Protein AF-A0A950TSZ3-F1 (afdb_monomer_lite)

Secondary structure (DSSP, 8-state):
---PPPPP-----HHHHHHHHHHHHHHHHHTT---EEEEEETT--EEEEEEETT--SEEEE-SSSPTTSTTTTEEEEHHHHHHHHHHHHHHH-BTTBB--HHHHHHHSSSSSSTT-TT-PPPTTTTGGGTT-TT-SS-SS--TTSS--SS-EEEEEETTEEEEEEEEE-SSEE---S-TTS----HHHHHHHHHTTT-PPPGGGBGGG-EETTEEPP----S--PPPPPPPGGG-SEEEEEEE-PPPPPSEEEEEETTEEEEEETTS-----SS--HHHHHHHHHHHHHHHHHSBPSSPSSTTPBP--EEEEE-TTS-EEEEEE-TT--TTHHHHHHHHHHHHHHHTSTTHHHHHHHTT-HHHHHHHHHTT---SSSS---HHHHHHHT-SSSSTT-TTPPPPTTBPPTTT-BTTB-B-

Foldseek 3Di:
DPPPDPDDDDAFFLVLQLLLVLQLLLLCVVVVFFKWKWWAWLLLHTAFIWGFVPFDQWAFEDEQADAPFFRHRPIDGRSLLFSLQFSQQSQQDWLFAGAGLCLVLCQQALAVNFPDALHFHRPCHLQQPFLACPFPFRPHRRPRRHANFGQKGFFAAPSGTTTIMGMGGPRYRYHDRCLPPLDADSSLLSRVSSRVNGDHDPCRYQQNFDDVNDGGDHHRHDDSDDGDRDRSVRGRTDTPDHNGIDDPDQWDWDAQPNATFTFGPSFDQQAEPPGHSNRSSVQQRVVNVVQQVDFDRRTPPGPGGHWAKAWAAYLVLHTNGITTHPTHRSSRRRVNSVQNNVQSLQLAQCNCVVCVVVVNNQLVVQCVVVVHDSRNPDGDHSVNVVCLQRLAPNGSHPPHHHGSFFDHPNRDDSSGRGD

Radius of gyration: 21.45 Å; chains: 1; bounding box: 54×55×59 Å

Sequence (419 aa):
MIIAAPAKAQSLTLADVQNIIAQAVSKAAAMNQKVTVSVADKEGNLLGTFQMTGAPANTLIRSVGRAGQGLENLSVPSTAAAYSKAGTAALLSSGGNAFSTRTASFIIQEHFPAGIDNSAGGPLYGVQFSQLPCSDVAVAGLPLGLSGDPGGLPIYKNGVEVGGIGVEGDGLYTIDRNPADDDFSAEESIAAYGRRGFEEPDLIRGDNILVDGIRFQYENTVDTTSATAIPFSSLSGTVTATLRAAPASDFVVTTLNGVSGQMSNRFPVVAGSNLTAAEVGSILSTGIGTANTVRGAIRQPIGSSARVTIAVTDVDGRVLGIFRSIDAPNFGFDVAVQKARTAAFFARNDTATKLNAAGFGSYVSRAQADGISLNGSVAFSDRAIGFLHRPLYPDGINDTAAGPFSTQLVDWSPFNDGL

pLDDT: mean 93.98, std 9.18, range [29.59, 98.88]

Structure (mmCIF, N/CA/C/O backbone):
data_AF-A0A950TSZ3-F1
#
_entry.id   AF-A0A950TSZ3-F1
#
loop_
_atom_site.group_PDB
_atom_site.id
_atom_site.type_symbol
_atom_site.label_atom_id
_atom_site.label_alt_id
_atom_site.label_comp_id
_atom_site.label_asym_id
_atom_site.label_entity_id
_atom_site.label_seq_id
_atom_site.pdbx_PDB_ins_code
_atom_site.Cartn_x
_atom_site.Cartn_y
_atom_site.Cartn_z
_atom_site.occupancy
_atom_site.B_iso_or_equiv
_atom_site.auth_seq_id
_atom_site.auth_comp_id
_atom_site.auth_asym_id
_atom_site.auth_atom_id
_atom_site.pdbx_PDB_model_num
ATOM 1 N N . MET A 1 1 ? -4.358 -34.512 5.599 1.00 35.47 1 MET A N 1
ATOM 2 C CA . MET A 1 1 ? -4.442 -33.066 5.313 1.00 35.47 1 MET A CA 1
ATOM 3 C C . MET A 1 1 ? -5.903 -32.767 5.034 1.00 35.47 1 MET A C 1
ATOM 5 O O . MET A 1 1 ? -6.402 -33.156 3.987 1.00 35.47 1 MET A O 1
ATOM 9 N N . ILE A 1 2 ? -6.635 -32.251 6.023 1.00 29.59 2 ILE A N 1
ATOM 10 C CA . ILE A 1 2 ? -8.043 -31.893 5.829 1.00 29.59 2 ILE A CA 1
ATOM 11 C C . ILE A 1 2 ? -8.023 -30.645 4.953 1.00 29.59 2 ILE A C 1
ATOM 13 O O . ILE A 1 2 ? -7.566 -29.594 5.394 1.00 29.59 2 ILE A O 1
ATOM 17 N N . ILE A 1 3 ? -8.437 -30.783 3.695 1.00 33.19 3 ILE A N 1
ATOM 18 C CA . ILE A 1 3 ? -8.740 -29.634 2.847 1.00 33.19 3 ILE A CA 1
ATOM 19 C C . ILE A 1 3 ? -9.948 -28.985 3.517 1.00 33.19 3 ILE A C 1
ATOM 21 O O . ILE A 1 3 ? -11.060 -29.506 3.430 1.00 33.19 3 ILE A O 1
ATOM 25 N N . ALA A 1 4 ? -9.712 -27.921 4.285 1.00 34.88 4 ALA A N 1
ATOM 26 C CA . ALA A 1 4 ? -10.796 -27.108 4.805 1.00 34.88 4 ALA A CA 1
ATOM 27 C C . ALA A 1 4 ? -11.654 -26.687 3.607 1.00 34.88 4 ALA A C 1
ATOM 29 O O . ALA A 1 4 ? -11.121 -26.232 2.590 1.00 34.88 4 ALA A O 1
ATOM 30 N N . ALA A 1 5 ? -12.969 -26.900 3.702 1.00 35.59 5 ALA A N 1
ATOM 31 C CA . ALA A 1 5 ? -13.916 -26.386 2.722 1.00 35.59 5 ALA A CA 1
ATOM 32 C C . ALA A 1 5 ? -13.599 -24.903 2.452 1.00 35.59 5 ALA A C 1
ATOM 34 O O . ALA A 1 5 ? -13.200 -24.212 3.396 1.00 35.59 5 ALA A O 1
ATOM 35 N N . PRO A 1 6 ? -13.742 -24.404 1.208 1.00 41.78 6 PRO A N 1
ATOM 36 C CA . PRO A 1 6 ? -13.452 -23.008 0.915 1.00 41.78 6 PRO A CA 1
ATOM 37 C C . PRO A 1 6 ? -14.240 -22.149 1.900 1.00 41.78 6 PRO A C 1
ATOM 39 O O . PRO A 1 6 ? -15.469 -22.254 1.973 1.00 41.78 6 PRO A O 1
ATOM 42 N N . ALA A 1 7 ? -13.526 -21.366 2.713 1.00 50.44 7 ALA A N 1
ATOM 43 C CA . ALA A 1 7 ? -14.162 -20.472 3.660 1.00 50.44 7 ALA A CA 1
ATOM 44 C C . ALA A 1 7 ? -15.148 -19.608 2.868 1.00 50.44 7 ALA A C 1
ATOM 46 O O . ALA A 1 7 ? -14.784 -18.995 1.862 1.00 50.44 7 ALA A O 1
ATOM 47 N N . LYS A 1 8 ? -16.421 -19.635 3.273 1.00 50.19 8 LYS A N 1
ATOM 48 C CA . LYS A 1 8 ? -17.479 -18.827 2.660 1.00 50.19 8 LYS A CA 1
ATOM 49 C C . LYS A 1 8 ? -16.965 -17.391 2.557 1.00 50.19 8 LYS A C 1
ATOM 51 O O . LYS A 1 8 ? -16.417 -16.910 3.547 1.00 50.19 8 LYS A O 1
ATOM 56 N N . ALA A 1 9 ? -17.121 -16.742 1.400 1.00 66.56 9 ALA A N 1
ATOM 57 C CA . ALA A 1 9 ? -16.691 -15.358 1.215 1.00 66.56 9 ALA A CA 1
ATOM 58 C C . ALA A 1 9 ? -17.193 -14.507 2.394 1.00 66.56 9 ALA A C 1
ATOM 60 O O . ALA A 1 9 ? -18.401 -14.417 2.622 1.00 66.56 9 ALA A O 1
ATOM 61 N N . GLN A 1 10 ? -16.256 -13.977 3.180 1.00 86.25 10 GLN A N 1
ATOM 62 C CA . GLN A 1 10 ? -16.545 -13.117 4.320 1.00 86.25 10 GLN A CA 1
ATOM 63 C C . GLN A 1 10 ? -16.436 -11.666 3.871 1.00 86.25 10 GLN A C 1
ATOM 65 O O . GLN A 1 10 ? -15.569 -11.313 3.070 1.00 86.25 10 GLN A O 1
ATOM 70 N N . SER A 1 11 ? -17.318 -10.830 4.398 1.00 95.19 11 SER A N 1
ATOM 71 C CA . SER A 1 11 ? -17.268 -9.387 4.222 1.00 95.19 11 SER A CA 1
ATOM 72 C C . SER A 1 11 ? -17.859 -8.700 5.451 1.00 95.19 11 SER A C 1
ATOM 74 O O . SER A 1 11 ? -18.554 -9.327 6.263 1.00 95.19 11 SER A O 1
ATOM 76 N N . LEU A 1 12 ? -17.546 -7.416 5.615 1.00 98.00 12 LEU A N 1
ATOM 77 C CA . LEU A 1 12 ? -18.099 -6.604 6.691 1.00 98.00 12 LEU A CA 1
ATOM 78 C C . LEU A 1 12 ? -19.539 -6.206 6.360 1.00 98.00 12 LEU A C 1
ATOM 80 O O . LEU A 1 12 ? -19.824 -5.597 5.328 1.00 98.00 12 LEU A O 1
ATOM 84 N N . THR A 1 13 ? -20.459 -6.544 7.254 1.00 98.00 13 THR A N 1
ATOM 85 C CA . THR A 1 13 ? -21.828 -6.029 7.237 1.00 98.00 13 THR A CA 1
ATOM 86 C C . THR A 1 13 ? -21.861 -4.607 7.796 1.00 98.00 13 THR A C 1
ATOM 88 O O . THR A 1 13 ? -20.939 -4.176 8.484 1.00 98.00 13 THR A O 1
ATOM 91 N N . LEU A 1 14 ? -22.958 -3.882 7.567 1.00 98.00 14 LEU A N 1
ATOM 92 C CA . LEU A 1 14 ? -23.168 -2.568 8.184 1.00 98.00 14 LEU A CA 1
ATOM 93 C C . LEU A 1 14 ? -23.069 -2.632 9.721 1.00 98.00 14 LEU A C 1
ATOM 95 O O . LEU A 1 14 ? -22.481 -1.746 10.336 1.00 98.00 14 LEU A O 1
ATOM 99 N N . ALA A 1 15 ? -23.607 -3.692 10.331 1.00 98.31 15 ALA A N 1
ATOM 100 C CA . ALA A 1 15 ? -23.556 -3.884 11.776 1.00 98.31 15 ALA A CA 1
ATOM 101 C C . ALA A 1 15 ? -22.122 -4.114 12.279 1.00 98.31 15 ALA A C 1
ATOM 103 O O . ALA A 1 15 ? -21.762 -3.587 13.328 1.00 98.31 15 ALA A O 1
ATOM 104 N N . ASP A 1 16 ? -21.291 -4.842 11.520 1.00 98.50 16 ASP A N 1
ATOM 105 C CA . ASP A 1 16 ? -19.873 -5.014 11.860 1.00 98.50 16 ASP A CA 1
ATOM 106 C C . ASP A 1 16 ? -19.156 -3.656 11.869 1.00 98.50 16 ASP A C 1
ATOM 108 O O . ASP A 1 16 ? -18.487 -3.319 12.843 1.00 98.50 16 ASP A O 1
ATOM 112 N N . VAL A 1 17 ? -19.354 -2.842 10.823 1.00 98.62 17 VAL A N 1
ATOM 113 C CA . VAL A 1 17 ? -18.736 -1.509 10.696 1.00 98.62 17 VAL A CA 1
ATOM 114 C C . VAL A 1 17 ? -19.164 -0.589 11.843 1.00 98.62 17 VAL A C 1
ATOM 116 O O . VAL A 1 17 ? -18.324 0.063 12.460 1.00 98.62 17 VAL A O 1
ATOM 119 N N . GLN A 1 18 ? -20.458 -0.568 12.176 1.00 98.50 18 GLN A N 1
ATOM 120 C CA . GLN A 1 18 ? -20.975 0.201 13.312 1.00 98.50 18 GLN A CA 1
ATOM 121 C C . GLN A 1 18 ? -20.379 -0.267 14.642 1.00 98.50 18 GLN A C 1
ATOM 123 O O . GLN A 1 18 ? -20.024 0.568 15.472 1.00 98.50 18 GLN A O 1
ATOM 128 N N . ASN A 1 19 ? -20.253 -1.580 14.848 1.00 98.31 19 ASN A N 1
ATOM 129 C CA . ASN A 1 19 ? -19.671 -2.134 16.064 1.00 98.31 19 ASN A CA 1
ATOM 130 C C . ASN A 1 19 ? -18.187 -1.763 16.204 1.00 98.31 19 ASN A C 1
ATOM 132 O O . ASN A 1 19 ? -17.785 -1.301 17.267 1.00 98.31 19 ASN A O 1
ATOM 136 N N . ILE A 1 20 ? -17.402 -1.891 15.132 1.00 98.50 20 ILE A N 1
ATOM 137 C CA . ILE A 1 20 ? -15.973 -1.545 15.125 1.00 98.50 20 ILE A CA 1
ATOM 138 C C . ILE A 1 20 ? -15.766 -0.062 15.466 1.00 98.50 20 ILE A C 1
ATOM 140 O O . ILE A 1 20 ? -14.990 0.282 16.359 1.00 98.50 20 ILE A O 1
ATOM 144 N N . ILE A 1 21 ? -16.527 0.828 14.818 1.00 98.69 21 ILE A N 1
ATOM 145 C CA . ILE A 1 21 ? -16.479 2.267 15.110 1.00 98.69 21 ILE A CA 1
ATOM 146 C C . ILE A 1 21 ? -16.905 2.543 16.558 1.00 98.69 21 ILE A C 1
ATOM 148 O O . ILE A 1 21 ? -16.241 3.308 17.256 1.00 98.69 21 ILE A O 1
ATOM 152 N N . ALA A 1 22 ? -17.988 1.924 17.034 1.00 98.31 22 ALA A N 1
ATOM 153 C CA . ALA A 1 22 ? -18.472 2.123 18.397 1.00 98.31 22 ALA A CA 1
ATOM 154 C C . ALA A 1 22 ? -17.452 1.672 19.449 1.00 98.31 22 ALA A C 1
ATOM 156 O O . ALA A 1 22 ? -17.238 2.387 20.428 1.00 98.31 22 ALA A O 1
ATOM 157 N N . GLN A 1 23 ? -16.784 0.536 19.239 1.00 97.75 23 GLN A N 1
ATOM 158 C CA . GLN A 1 23 ? -15.720 0.058 20.118 1.00 97.75 23 GLN A CA 1
ATOM 159 C C . GLN A 1 23 ? -14.544 1.043 20.148 1.00 97.75 23 GLN A C 1
ATOM 161 O O . GLN A 1 23 ? -14.149 1.476 21.234 1.00 97.75 23 GLN A O 1
ATOM 166 N N . ALA A 1 24 ? -14.044 1.463 18.981 1.00 97.81 24 ALA A N 1
ATOM 167 C CA . ALA A 1 24 ? -12.935 2.411 18.876 1.00 97.81 24 ALA A CA 1
ATOM 168 C C . ALA A 1 24 ? -13.263 3.750 19.558 1.00 97.81 24 ALA A C 1
ATOM 170 O O . ALA A 1 24 ? -12.530 4.213 20.430 1.00 97.81 24 ALA A O 1
ATOM 171 N N . VAL A 1 25 ? -14.415 4.350 19.242 1.00 98.12 25 VAL A N 1
ATOM 172 C CA . VAL A 1 25 ? -14.830 5.637 19.824 1.00 98.12 25 VAL A CA 1
ATOM 173 C C . VAL A 1 25 ? -15.072 5.525 21.333 1.00 98.12 25 VAL A C 1
ATOM 175 O O . VAL A 1 25 ? -14.744 6.452 22.073 1.00 98.12 25 VAL A O 1
ATOM 178 N N . SER A 1 26 ? -15.584 4.389 21.818 1.00 97.38 26 SER A N 1
ATOM 179 C CA . SER A 1 26 ? -15.725 4.138 23.261 1.00 97.38 26 SER A CA 1
ATOM 180 C C . SER A 1 26 ? -14.368 4.113 23.965 1.00 97.38 26 SER A C 1
ATOM 182 O O . SER A 1 26 ? -14.221 4.705 25.035 1.00 97.38 26 SER A O 1
ATOM 184 N N . LYS A 1 27 ? -13.359 3.475 23.356 1.00 96.31 27 LYS A N 1
ATOM 185 C CA . LYS A 1 27 ? -11.993 3.465 23.891 1.00 96.31 27 LYS A CA 1
ATOM 186 C C . LYS A 1 27 ? -11.364 4.851 23.859 1.00 96.31 27 LYS A C 1
ATOM 188 O O . LYS A 1 27 ? -10.835 5.286 24.876 1.00 96.31 27 LYS A O 1
ATOM 193 N N . ALA A 1 28 ? -11.492 5.570 22.746 1.00 96.69 28 ALA A N 1
ATOM 194 C CA . ALA A 1 28 ? -11.006 6.940 22.628 1.00 96.69 28 ALA A CA 1
ATOM 195 C C . ALA A 1 28 ? -11.609 7.845 23.713 1.00 96.69 28 ALA A C 1
ATOM 197 O O . ALA A 1 28 ? -10.883 8.554 24.405 1.00 96.69 28 ALA A O 1
ATOM 198 N N . ALA A 1 29 ? -12.925 7.753 23.941 1.00 96.25 29 ALA A N 1
ATOM 199 C CA . ALA A 1 29 ? -13.600 8.489 25.005 1.00 96.25 29 ALA A CA 1
ATOM 200 C C . ALA A 1 29 ? -13.071 8.123 26.404 1.00 96.25 29 ALA A C 1
ATOM 202 O O . ALA A 1 29 ? -12.834 9.021 27.210 1.00 96.25 29 ALA A O 1
ATOM 203 N N . ALA A 1 30 ? -12.841 6.834 26.681 1.00 95.12 30 ALA A N 1
ATOM 204 C CA . ALA A 1 30 ? -12.271 6.372 27.950 1.00 95.12 30 ALA A CA 1
ATOM 205 C C . ALA A 1 30 ? -10.823 6.852 28.167 1.00 95.12 30 ALA A C 1
ATOM 207 O O . ALA A 1 30 ? -10.437 7.144 29.295 1.00 95.12 30 ALA A O 1
ATOM 208 N N . MET A 1 31 ? -10.049 6.990 27.089 1.00 93.81 31 MET A N 1
ATOM 209 C CA . MET A 1 31 ? -8.686 7.536 27.101 1.00 93.81 31 MET A CA 1
ATOM 210 C C . MET A 1 31 ? -8.649 9.075 27.081 1.00 93.81 31 MET A C 1
ATOM 212 O O . MET A 1 31 ? -7.570 9.660 27.019 1.00 93.81 31 MET A O 1
ATOM 216 N N . ASN A 1 32 ? -9.813 9.738 27.104 1.00 94.56 32 ASN A N 1
ATOM 217 C CA . ASN A 1 32 ? -9.959 11.184 26.923 1.00 94.56 32 ASN A CA 1
ATOM 218 C C . ASN A 1 32 ? -9.298 11.714 25.630 1.00 94.56 32 ASN A C 1
ATOM 220 O O . ASN A 1 32 ? -8.802 12.837 25.583 1.00 94.56 32 ASN A O 1
ATOM 224 N N . GLN A 1 33 ? -9.313 10.902 24.573 1.00 96.19 33 GLN A N 1
ATOM 225 C CA . GLN A 1 33 ? -8.815 11.240 23.242 1.00 96.19 33 GLN A CA 1
ATOM 226 C C . GLN A 1 33 ? -9.970 11.630 22.317 1.00 96.19 33 GLN A C 1
ATOM 228 O O . GLN A 1 33 ? -11.097 11.140 22.451 1.00 96.19 33 GLN A O 1
ATOM 233 N N . LYS A 1 34 ? -9.698 12.531 21.370 1.00 97.62 34 LYS A N 1
ATOM 234 C CA . LYS A 1 34 ? -10.657 12.978 20.353 1.00 97.62 34 LYS A CA 1
ATOM 235 C C . LYS A 1 34 ? -10.110 12.618 18.982 1.00 97.62 34 LYS A C 1
ATOM 237 O O . LYS A 1 34 ? -9.200 13.273 18.496 1.00 97.62 34 LYS A O 1
ATOM 242 N N . VAL A 1 35 ? -10.674 11.580 18.375 1.00 98.38 35 VAL A N 1
ATOM 243 C CA . VAL A 1 35 ? -10.120 10.985 17.155 1.00 98.38 35 VAL A CA 1
ATOM 244 C C . VAL A 1 35 ? -11.146 10.928 16.025 1.00 98.38 35 VAL A C 1
ATOM 246 O O . VAL A 1 35 ? -12.359 11.051 16.225 1.00 98.38 35 VAL A O 1
ATOM 249 N N . THR A 1 36 ? -10.635 10.708 14.824 1.00 98.69 36 THR A N 1
ATOM 250 C CA . THR A 1 36 ? -11.363 10.259 13.643 1.00 98.69 36 THR A CA 1
ATOM 251 C C . THR A 1 36 ? -11.060 8.779 13.428 1.00 98.69 36 THR A C 1
ATOM 253 O O . THR A 1 36 ? -9.902 8.378 13.456 1.00 98.69 36 THR A O 1
ATOM 256 N N . VAL A 1 37 ? -12.093 7.964 13.210 1.00 98.81 37 VAL A N 1
ATOM 257 C CA . VAL A 1 37 ? -11.973 6.518 12.964 1.00 98.81 37 VAL A CA 1
ATOM 258 C C . VAL A 1 37 ? -12.549 6.195 11.594 1.00 98.81 37 VAL A C 1
ATOM 260 O O . VAL A 1 37 ? -13.690 6.563 11.310 1.00 98.81 37 VAL A O 1
ATOM 263 N N . SER A 1 38 ? -11.794 5.470 10.774 1.00 98.88 38 SER A N 1
ATOM 264 C CA . SER A 1 38 ? -12.242 4.951 9.482 1.00 98.88 38 SER A CA 1
ATOM 265 C C . SER A 1 38 ? -12.160 3.428 9.432 1.00 98.88 38 SER A C 1
ATOM 267 O O . SER A 1 38 ? -11.270 2.821 10.023 1.00 98.88 38 SER A O 1
ATOM 269 N N . VAL A 1 39 ? -13.077 2.815 8.687 1.00 98.88 39 VAL A N 1
ATOM 270 C CA . VAL A 1 39 ? -13.091 1.380 8.380 1.00 98.88 39 VAL A CA 1
ATOM 271 C C . VAL A 1 39 ? -13.159 1.208 6.867 1.00 98.88 39 VAL A C 1
ATOM 273 O O . VAL A 1 39 ? -14.042 1.778 6.220 1.00 98.88 39 VAL A O 1
ATOM 276 N N . ALA A 1 40 ? -12.251 0.411 6.313 1.00 98.62 40 ALA A N 1
ATOM 277 C CA . ALA A 1 40 ? -12.214 0.033 4.904 1.00 98.62 40 ALA A CA 1
ATOM 278 C C . ALA A 1 40 ? -12.395 -1.484 4.749 1.00 98.62 40 ALA A C 1
ATOM 280 O O . ALA A 1 40 ? -12.063 -2.240 5.663 1.00 98.62 40 ALA A O 1
ATOM 281 N N . ASP A 1 41 ? -12.923 -1.939 3.610 1.00 98.31 41 ASP A N 1
ATOM 282 C CA . ASP A 1 41 ? -12.893 -3.364 3.263 1.00 98.31 41 ASP A CA 1
ATOM 283 C C . ASP A 1 41 ? -11.512 -3.801 2.752 1.00 98.31 41 ASP A C 1
ATOM 285 O O . ASP A 1 41 ? -10.604 -2.989 2.570 1.00 98.31 41 ASP A O 1
ATOM 289 N N . LYS A 1 42 ? -11.352 -5.107 2.515 1.00 96.62 42 LYS A N 1
ATOM 290 C CA . LYS A 1 42 ? -10.089 -5.699 2.046 1.00 96.62 42 LYS A CA 1
ATOM 291 C C . LYS A 1 42 ? -9.582 -5.125 0.714 1.00 96.62 42 LYS A C 1
ATOM 293 O O . LYS A 1 42 ? -8.393 -5.199 0.436 1.00 96.62 42 LYS A O 1
ATOM 298 N N . GLU A 1 43 ? -10.459 -4.575 -0.127 1.00 97.19 43 GLU A N 1
ATOM 299 C CA . GLU A 1 43 ? -10.103 -3.975 -1.425 1.00 97.19 43 GLU A CA 1
ATOM 300 C C . GLU A 1 43 ? -9.889 -2.459 -1.322 1.00 97.19 43 GLU A C 1
ATOM 302 O O . GLU A 1 43 ? -9.702 -1.786 -2.335 1.00 97.19 43 GLU A O 1
ATOM 307 N N . GLY A 1 44 ? -9.887 -1.934 -0.094 1.00 97.25 44 GLY A N 1
ATOM 308 C CA . GLY A 1 44 ? -9.671 -0.532 0.208 1.00 97.25 44 GLY A CA 1
ATOM 309 C C . GLY A 1 44 ? -10.933 0.317 0.120 1.00 97.25 44 GLY A C 1
ATOM 310 O O . GLY A 1 44 ? -10.821 1.517 0.315 1.00 97.25 44 GLY A O 1
ATOM 311 N N . ASN A 1 45 ? -12.128 -0.230 -0.142 1.00 97.88 45 ASN A N 1
ATOM 312 C CA . ASN A 1 45 ? -13.339 0.591 -0.215 1.00 97.88 45 ASN A CA 1
ATOM 313 C C . ASN A 1 45 ? -13.696 1.142 1.169 1.00 97.88 45 ASN A C 1
ATOM 315 O O . ASN A 1 45 ? -13.882 0.373 2.115 1.00 97.88 45 ASN A O 1
ATOM 319 N N . LEU A 1 46 ? -13.884 2.460 1.283 1.00 98.38 46 LEU A N 1
ATOM 320 C CA . LEU A 1 46 ? -14.366 3.075 2.519 1.00 98.38 46 LEU A CA 1
ATOM 321 C C . LEU A 1 46 ? -15.769 2.569 2.886 1.00 98.38 46 LEU A C 1
ATOM 323 O O . LEU A 1 46 ? -16.708 2.666 2.091 1.00 98.38 46 LEU A O 1
ATOM 327 N N . LEU A 1 47 ? -15.924 2.081 4.117 1.00 98.69 47 LEU A N 1
ATOM 328 C CA . LEU A 1 47 ? -17.195 1.585 4.649 1.00 98.69 47 LEU A CA 1
ATOM 329 C C . LEU A 1 47 ? -17.820 2.514 5.685 1.00 98.69 47 LEU A C 1
ATOM 331 O O . LEU A 1 47 ? -19.039 2.506 5.845 1.00 98.69 47 LEU A O 1
ATOM 335 N N . GLY A 1 48 ? -16.999 3.283 6.397 1.00 98.38 48 GLY A N 1
ATOM 336 C CA . GLY A 1 48 ? -17.411 4.106 7.526 1.00 98.38 48 GLY A CA 1
ATOM 337 C C . GLY A 1 48 ? -16.319 5.086 7.926 1.00 98.38 48 GLY A C 1
ATOM 338 O O . GLY A 1 48 ? -15.187 4.652 8.106 1.00 98.38 48 GLY A O 1
ATOM 339 N N . THR A 1 49 ? -16.655 6.362 8.129 1.00 98.56 49 THR A N 1
ATOM 340 C CA . THR A 1 49 ? -15.799 7.306 8.872 1.00 98.56 49 THR A CA 1
ATOM 341 C C . THR A 1 49 ? -16.622 8.026 9.926 1.00 98.56 49 THR A C 1
ATOM 343 O O . THR A 1 49 ? -17.674 8.587 9.614 1.00 98.56 49 THR A O 1
ATOM 346 N N . PHE A 1 50 ? -16.133 8.031 11.163 1.00 98.62 50 PHE A N 1
ATOM 347 C CA . PHE A 1 50 ? -16.721 8.756 12.281 1.00 98.62 50 PHE A CA 1
ATOM 348 C C . PHE A 1 50 ? -15.696 9.715 12.880 1.00 98.62 50 PHE A C 1
ATOM 350 O O . PHE A 1 50 ? -14.612 9.297 13.282 1.00 98.62 50 PHE A O 1
ATOM 357 N N . GLN A 1 51 ? -16.046 10.993 12.967 1.00 98.50 51 GLN A N 1
ATOM 358 C CA . GLN A 1 51 ? -15.236 12.024 13.607 1.00 98.50 51 GLN A CA 1
ATOM 359 C C . GLN A 1 51 ? -15.875 12.400 14.944 1.00 98.50 51 GLN A C 1
ATOM 361 O O . GLN A 1 51 ? -17.021 12.855 14.986 1.00 98.50 51 GLN A O 1
ATOM 366 N N . MET A 1 52 ? -15.153 12.200 16.049 1.00 98.62 52 MET A N 1
ATOM 367 C CA . MET A 1 52 ? -15.648 12.574 17.376 1.00 98.62 52 MET A CA 1
ATOM 368 C C . MET A 1 52 ? -15.842 14.088 17.486 1.00 98.62 52 MET A C 1
ATOM 370 O O . MET A 1 52 ? -15.083 14.873 16.916 1.00 98.62 52 MET A O 1
ATOM 374 N N . THR A 1 53 ? -16.817 14.523 18.286 1.00 98.12 53 THR A N 1
ATOM 375 C CA . THR A 1 53 ? -16.967 15.950 18.601 1.00 98.12 53 THR A CA 1
ATOM 376 C C . THR A 1 53 ? -15.683 16.486 19.241 1.00 98.12 53 THR A C 1
ATOM 378 O O . THR A 1 53 ? -15.251 15.999 20.289 1.00 98.12 53 THR A O 1
ATOM 381 N N . GLY A 1 54 ? -15.097 17.509 18.614 1.00 96.88 54 GLY A N 1
ATOM 382 C CA . GLY A 1 54 ? -13.850 18.139 19.054 1.00 96.88 54 GLY A CA 1
ATOM 383 C C . GLY A 1 54 ? -12.569 17.447 18.578 1.00 96.88 54 GLY A C 1
ATOM 384 O O . GLY A 1 54 ? -11.496 17.885 18.977 1.00 96.88 54 GLY A O 1
ATOM 385 N N . ALA A 1 55 ? -12.653 16.395 17.754 1.00 98.00 55 ALA A N 1
ATOM 386 C CA . ALA A 1 55 ? -11.473 15.831 17.100 1.00 98.00 55 ALA A CA 1
ATOM 387 C C . ALA A 1 55 ? -10.865 16.839 16.106 1.00 98.00 55 ALA A C 1
ATOM 389 O O . ALA A 1 55 ? -11.619 17.616 15.505 1.00 98.00 55 ALA A O 1
ATOM 390 N N . PRO A 1 56 ? -9.534 16.832 15.900 1.00 97.06 56 PRO A N 1
ATOM 391 C CA . PRO A 1 56 ? -8.902 17.657 14.878 1.00 97.06 56 PRO A CA 1
ATOM 392 C C . PRO A 1 56 ? -9.535 17.421 13.501 1.00 97.06 56 PRO A C 1
ATOM 394 O O . PRO A 1 56 ? -9.777 16.284 13.092 1.00 97.06 56 PRO A O 1
ATOM 397 N N . ALA A 1 57 ? -9.830 18.513 12.792 1.00 96.94 57 ALA A N 1
ATOM 398 C CA . ALA A 1 57 ? -10.363 18.443 11.432 1.00 96.94 57 ALA A CA 1
ATOM 399 C C . ALA A 1 57 ? -9.275 18.104 10.403 1.00 96.94 57 ALA A C 1
ATOM 401 O O . ALA A 1 57 ? -9.563 17.472 9.386 1.00 96.94 57 ALA A O 1
ATOM 402 N N . ASN A 1 58 ? -8.042 18.531 10.683 1.00 98.31 58 ASN A N 1
ATOM 403 C CA . ASN A 1 58 ? -6.876 18.323 9.841 1.00 98.31 58 ASN A CA 1
ATOM 404 C C . ASN A 1 58 ? -5.719 17.740 10.651 1.00 98.31 58 ASN A C 1
ATOM 406 O O . ASN A 1 58 ? -5.630 17.950 11.862 1.00 98.31 58 ASN A O 1
ATOM 410 N N . THR A 1 59 ? -4.819 17.085 9.932 1.00 98.31 59 THR A N 1
ATOM 411 C CA . THR A 1 59 ? -3.528 16.584 10.393 1.00 98.31 59 THR A CA 1
ATOM 412 C C . THR A 1 59 ? -2.421 17.147 9.502 1.00 98.31 59 THR A C 1
ATOM 414 O O . THR A 1 59 ? -2.676 17.552 8.359 1.00 98.31 59 THR A O 1
ATOM 417 N N . LEU A 1 60 ? -1.208 17.262 10.032 1.00 98.19 60 LEU A N 1
ATOM 418 C CA . LEU A 1 60 ? -0.044 17.757 9.303 1.00 98.19 60 LEU A CA 1
ATOM 419 C C . LEU A 1 60 ? 0.783 16.576 8.798 1.00 98.19 60 LEU A C 1
ATOM 421 O O . LEU A 1 60 ? 1.266 15.787 9.599 1.00 98.19 60 LEU A O 1
ATOM 425 N N . ILE A 1 61 ? 1.014 16.492 7.489 1.00 97.69 61 ILE A N 1
ATOM 426 C CA . ILE A 1 61 ? 1.994 15.557 6.929 1.00 97.69 61 ILE A CA 1
ATOM 427 C C . ILE A 1 61 ? 3.389 16.091 7.241 1.00 97.69 61 ILE A C 1
ATOM 429 O O . ILE A 1 61 ? 3.776 17.150 6.737 1.00 97.69 61 ILE A O 1
ATOM 433 N N . ARG A 1 62 ? 4.149 15.385 8.080 1.00 96.12 62 ARG A N 1
ATOM 434 C CA . ARG A 1 62 ? 5.501 15.809 8.458 1.00 96.12 62 ARG A CA 1
ATOM 435 C C . ARG A 1 62 ? 6.330 14.634 8.964 1.00 96.12 62 ARG A C 1
ATOM 437 O O . ARG A 1 62 ? 5.940 13.997 9.930 1.00 96.12 62 ARG A O 1
ATOM 444 N N . SER A 1 63 ? 7.508 14.415 8.377 1.00 93.19 63 SER A N 1
ATOM 445 C CA . SER A 1 63 ? 8.463 13.397 8.833 1.00 93.19 63 SER A CA 1
ATOM 446 C C . SER A 1 63 ? 9.906 13.930 8.864 1.00 93.19 63 SER A C 1
ATOM 448 O O . SER A 1 63 ? 10.228 14.798 9.678 1.00 93.19 63 SER A O 1
ATOM 450 N N . VAL A 1 64 ? 10.794 13.421 8.004 1.00 92.06 64 VAL A N 1
ATOM 451 C CA . VAL A 1 64 ? 12.236 13.724 8.013 1.00 92.06 64 VAL A CA 1
ATOM 452 C C . VAL A 1 64 ? 12.682 14.637 6.880 1.00 92.06 64 VAL A C 1
ATOM 454 O O . VAL A 1 64 ? 13.702 15.309 7.021 1.00 92.06 64 VAL A O 1
ATOM 457 N N . GLY A 1 65 ? 11.897 14.731 5.805 1.00 94.31 65 GLY A N 1
ATOM 458 C CA . GLY A 1 65 ? 12.252 15.544 4.648 1.00 94.31 65 GLY A CA 1
ATOM 459 C C . GLY A 1 65 ? 12.221 17.037 4.959 1.00 94.31 65 GLY A C 1
ATOM 460 O O . GLY A 1 65 ? 11.602 17.494 5.928 1.00 94.31 65 GLY A O 1
ATOM 461 N N . ARG A 1 66 ? 12.890 17.829 4.121 1.00 96.25 66 ARG A N 1
ATOM 462 C CA . ARG A 1 66 ? 12.821 19.291 4.182 1.00 96.25 66 ARG A CA 1
ATOM 463 C C . ARG A 1 66 ? 11.374 19.768 4.018 1.00 96.25 66 ARG A C 1
ATOM 465 O O . ARG A 1 66 ? 10.689 19.407 3.065 1.00 96.25 66 ARG A O 1
ATOM 472 N N . ALA A 1 67 ? 10.937 20.656 4.911 1.00 95.25 67 ALA A N 1
ATOM 473 C CA . ALA A 1 67 ? 9.605 21.253 4.852 1.00 95.25 67 ALA A CA 1
ATOM 474 C C . ALA A 1 67 ? 9.325 21.909 3.484 1.00 95.25 67 ALA A C 1
ATOM 476 O O . ALA A 1 67 ? 10.150 22.672 2.973 1.00 95.25 67 ALA A O 1
ATOM 477 N N . GLY A 1 68 ? 8.151 21.628 2.912 1.00 93.75 68 GLY A N 1
ATOM 478 C CA . GLY A 1 68 ? 7.729 22.133 1.605 1.00 93.75 68 GLY A CA 1
ATOM 479 C C . GLY A 1 68 ? 8.250 21.344 0.398 1.00 93.75 68 GLY A C 1
ATOM 480 O O . GLY A 1 68 ? 8.001 21.768 -0.728 1.00 93.75 68 GLY A O 1
ATOM 481 N N . GLN A 1 69 ? 8.972 20.237 0.601 1.00 94.00 69 GLN A N 1
ATOM 482 C CA . GLN A 1 69 ? 9.319 19.284 -0.460 1.00 94.00 69 GLN A CA 1
ATOM 483 C C . GLN A 1 69 ? 8.339 18.102 -0.464 1.00 94.00 69 GLN A C 1
ATOM 485 O O . GLN A 1 69 ? 7.957 17.606 0.594 1.00 94.00 69 GLN A O 1
ATOM 490 N N . GLY A 1 70 ? 7.916 17.652 -1.649 1.00 92.12 70 GLY A N 1
ATOM 491 C CA . GLY A 1 70 ? 6.837 16.665 -1.786 1.00 92.12 70 GLY A CA 1
ATOM 492 C C . GLY A 1 70 ? 5.594 17.067 -0.987 1.00 92.12 70 GLY A C 1
ATOM 493 O O . GLY A 1 70 ? 5.096 18.182 -1.149 1.00 92.12 70 GLY A O 1
ATOM 494 N N . LEU A 1 71 ? 5.105 16.178 -0.115 1.00 94.19 71 LEU A N 1
ATOM 495 C CA . LEU A 1 71 ? 3.972 16.475 0.778 1.00 94.19 71 LEU A CA 1
ATOM 496 C C . LEU A 1 71 ? 4.382 16.977 2.176 1.00 94.19 71 LEU A C 1
ATOM 498 O O . LEU A 1 71 ? 3.512 17.194 3.018 1.00 94.19 71 LEU A O 1
ATOM 502 N N . GLU A 1 72 ? 5.675 17.173 2.453 1.00 96.19 72 GLU A N 1
ATOM 503 C CA . GLU A 1 72 ? 6.136 17.658 3.759 1.00 96.19 72 GLU A CA 1
ATOM 504 C C . GLU A 1 72 ? 5.552 19.041 4.078 1.00 96.19 72 GLU A C 1
ATOM 506 O O . GLU A 1 72 ? 5.691 19.991 3.304 1.00 96.19 72 GLU A O 1
ATOM 511 N N . ASN A 1 73 ? 4.985 19.176 5.279 1.00 96.31 73 ASN A N 1
ATOM 512 C CA . ASN A 1 73 ? 4.316 20.368 5.801 1.00 96.31 73 ASN A CA 1
ATOM 513 C C . ASN A 1 73 ? 2.948 20.683 5.156 1.00 96.31 73 ASN A C 1
ATOM 515 O O . ASN A 1 73 ? 2.438 21.798 5.299 1.00 96.31 73 ASN A O 1
ATOM 519 N N . LEU A 1 74 ? 2.334 19.718 4.464 1.00 97.19 74 LEU A N 1
ATOM 520 C CA . LEU A 1 74 ? 0.970 19.846 3.954 1.00 97.19 74 LEU A CA 1
ATOM 521 C C . LEU A 1 74 ? -0.054 19.502 5.045 1.00 97.19 74 LEU A C 1
ATOM 523 O O . LEU A 1 74 ? 0.010 18.440 5.657 1.00 97.19 74 LEU A O 1
ATOM 527 N N . SER A 1 75 ? -1.036 20.380 5.262 1.00 97.94 75 SER A N 1
ATOM 528 C CA . SER A 1 75 ? -2.186 20.075 6.118 1.00 97.94 75 SER A CA 1
ATOM 529 C C . SER A 1 75 ? -3.294 19.418 5.298 1.00 97.94 75 SER A C 1
ATOM 531 O O . SER A 1 75 ? -3.725 19.968 4.282 1.00 97.94 75 SER A O 1
ATOM 533 N N . VAL A 1 76 ? -3.752 18.246 5.737 1.00 97.88 76 VAL A N 1
ATOM 534 C CA . VAL A 1 76 ? -4.774 17.435 5.059 1.00 97.88 76 VAL A CA 1
ATOM 535 C C . VAL A 1 76 ? -5.899 17.051 6.023 1.00 97.88 76 VAL A C 1
ATOM 537 O O . VAL A 1 76 ? -5.674 17.033 7.233 1.00 97.88 76 VAL A O 1
ATOM 540 N N . PRO A 1 77 ? -7.108 16.713 5.538 1.00 98.19 77 PRO A N 1
ATOM 541 C CA . PRO A 1 77 ? -8.196 16.286 6.415 1.00 98.19 77 PRO A CA 1
ATOM 542 C C . PRO A 1 77 ? -7.836 15.036 7.229 1.00 98.19 77 PRO A C 1
ATOM 544 O O . PRO A 1 77 ? -7.388 14.038 6.663 1.00 98.19 77 PRO A O 1
ATOM 547 N N . SER A 1 78 ? -8.131 15.022 8.531 1.00 98.12 78 SER A N 1
ATOM 548 C CA . SER A 1 78 ? -7.881 13.851 9.395 1.00 98.12 78 SER A CA 1
ATOM 549 C C . SER A 1 78 ? -8.676 12.617 8.949 1.00 98.12 78 SER A C 1
ATOM 551 O O . SER A 1 78 ? -8.263 11.479 9.153 1.00 98.12 78 SER A O 1
ATOM 553 N N . THR A 1 79 ? -9.802 12.821 8.259 1.00 98.12 79 THR A N 1
ATOM 554 C CA . THR A 1 79 ? -10.575 11.745 7.623 1.00 98.12 79 THR A CA 1
ATOM 555 C C . THR A 1 79 ? -9.803 11.056 6.495 1.00 98.12 79 THR A C 1
ATOM 557 O O . THR A 1 79 ? -9.951 9.849 6.308 1.00 98.12 79 THR A O 1
ATOM 560 N N . ALA A 1 80 ? -8.976 11.801 5.751 1.00 97.88 80 ALA A N 1
ATOM 561 C CA . ALA A 1 80 ? -8.138 11.266 4.680 1.00 97.88 80 ALA A CA 1
ATOM 562 C C . ALA A 1 80 ? -6.989 10.416 5.244 1.00 97.88 80 ALA A C 1
ATOM 564 O O . ALA A 1 80 ? -6.726 9.330 4.724 1.00 97.88 80 ALA A O 1
ATOM 565 N N . ALA A 1 81 ? -6.373 10.870 6.339 1.00 98.38 81 ALA A N 1
ATOM 566 C CA . ALA A 1 81 ? -5.356 10.124 7.075 1.00 98.38 81 ALA A CA 1
ATOM 567 C C . ALA A 1 81 ? -5.919 8.835 7.689 1.00 98.38 81 ALA A C 1
ATOM 569 O O . ALA A 1 81 ? -5.446 7.750 7.354 1.00 98.38 81 ALA A O 1
ATOM 570 N N . ALA A 1 82 ? -7.010 8.920 8.462 1.00 98.75 82 ALA A N 1
ATOM 571 C CA . ALA A 1 82 ? -7.656 7.745 9.051 1.00 98.75 82 ALA A CA 1
ATOM 572 C C . ALA A 1 82 ? -8.073 6.713 7.987 1.00 98.75 82 ALA A C 1
ATOM 574 O O . ALA A 1 82 ? -7.907 5.510 8.181 1.00 98.75 82 ALA A O 1
ATOM 575 N N . TYR A 1 83 ? -8.601 7.159 6.838 1.00 98.62 83 TYR A N 1
ATOM 576 C CA . TYR A 1 83 ? -8.942 6.253 5.737 1.00 98.62 83 TYR A CA 1
ATOM 577 C C . TYR A 1 83 ? -7.695 5.615 5.108 1.00 98.62 83 TYR A C 1
ATOM 579 O O . TYR A 1 83 ? -7.677 4.405 4.895 1.00 98.62 83 TYR A O 1
ATOM 587 N N . SER A 1 84 ? -6.630 6.381 4.873 1.00 98.62 84 SER A N 1
ATOM 588 C CA . SER A 1 84 ? -5.388 5.837 4.307 1.00 98.62 84 SER A CA 1
ATOM 589 C C . SER A 1 84 ? -4.732 4.826 5.259 1.00 98.62 84 SER A C 1
ATOM 591 O O . SER A 1 84 ? -4.301 3.763 4.811 1.00 98.62 84 SER A O 1
ATOM 593 N N . LYS A 1 85 ? -4.768 5.068 6.579 1.00 98.81 85 LYS A N 1
ATOM 594 C CA . LYS A 1 85 ? -4.365 4.097 7.614 1.00 98.81 85 LYS A CA 1
ATOM 595 C C . LYS A 1 85 ? -5.187 2.802 7.539 1.00 98.81 85 LYS A C 1
ATOM 597 O O . LYS A 1 85 ? -4.621 1.712 7.448 1.00 98.81 85 LYS A O 1
ATOM 602 N N . ALA A 1 86 ? -6.519 2.920 7.499 1.00 98.88 86 ALA A N 1
ATOM 603 C CA . ALA A 1 86 ? -7.440 1.783 7.416 1.00 98.88 86 ALA A CA 1
ATOM 604 C C . ALA A 1 86 ? -7.218 0.945 6.149 1.00 98.88 86 ALA A C 1
ATOM 606 O O . ALA A 1 86 ? -7.091 -0.279 6.207 1.00 98.88 86 ALA A O 1
ATOM 607 N N . GLY A 1 87 ? -7.142 1.619 5.002 1.00 98.50 87 GLY A N 1
ATOM 608 C CA . GLY A 1 87 ? -6.912 0.991 3.710 1.00 98.50 87 GLY A CA 1
ATOM 609 C C . GLY A 1 87 ? -5.545 0.323 3.620 1.00 98.50 87 GLY A C 1
ATOM 610 O O . GLY A 1 87 ? -5.432 -0.741 3.028 1.00 98.50 87 GLY A O 1
ATOM 611 N N . THR A 1 88 ? -4.516 0.883 4.253 1.00 98.75 88 THR A N 1
ATOM 612 C CA . THR A 1 88 ? -3.175 0.285 4.238 1.00 98.75 88 THR A CA 1
ATOM 613 C C . THR A 1 88 ? -3.133 -1.050 4.957 1.00 98.75 88 THR A C 1
ATOM 615 O O . THR A 1 88 ? -2.649 -2.033 4.396 1.00 98.75 88 THR A O 1
ATOM 618 N N . ALA A 1 89 ? -3.686 -1.105 6.169 1.00 98.44 89 ALA A N 1
ATOM 619 C CA . ALA A 1 89 ? -3.718 -2.340 6.939 1.00 98.44 89 ALA A CA 1
ATOM 620 C C . ALA A 1 89 ? -4.548 -3.433 6.241 1.00 98.44 89 ALA A C 1
ATOM 622 O O . ALA A 1 89 ? -4.170 -4.605 6.262 1.00 98.44 89 ALA A O 1
ATOM 623 N N . ALA A 1 90 ? -5.631 -3.039 5.559 1.00 98.31 90 ALA A N 1
ATOM 624 C CA . ALA A 1 90 ? -6.394 -3.926 4.687 1.00 98.31 90 ALA A CA 1
ATOM 625 C C . ALA A 1 90 ? -5.534 -4.425 3.509 1.00 98.31 90 ALA A C 1
ATOM 627 O O . ALA A 1 90 ? -5.229 -5.604 3.392 1.00 98.31 90 ALA A O 1
ATOM 628 N N . LEU A 1 91 ? -5.056 -3.516 2.658 1.00 98.06 91 LEU A N 1
ATOM 629 C CA . LEU A 1 91 ? -4.449 -3.856 1.370 1.00 98.06 91 LEU A CA 1
ATOM 630 C C . LEU A 1 91 ? -3.126 -4.626 1.479 1.00 98.06 91 LEU A C 1
ATOM 632 O O . LEU A 1 91 ? -2.818 -5.400 0.566 1.00 98.06 91 LEU A O 1
ATOM 636 N N . LEU A 1 92 ? -2.344 -4.410 2.545 1.00 97.06 92 LEU A N 1
ATOM 637 C CA . LEU A 1 92 ? -1.077 -5.111 2.798 1.00 97.06 92 LEU A CA 1
ATOM 638 C C . LEU A 1 92 ? -1.264 -6.521 3.378 1.00 97.06 92 LEU A C 1
ATOM 640 O O . LEU A 1 92 ? -0.335 -7.331 3.318 1.00 97.06 92 LEU A O 1
ATOM 644 N N . SER A 1 93 ? -2.441 -6.817 3.923 1.00 97.38 93 SER A N 1
ATOM 645 C CA . SER A 1 93 ? -2.734 -8.088 4.576 1.00 97.38 93 SER A CA 1
ATOM 646 C C . SER A 1 93 ? -3.192 -9.170 3.585 1.00 97.38 93 SER A C 1
ATOM 648 O O . SER A 1 93 ? -3.394 -8.932 2.393 1.00 97.38 93 SER A O 1
ATOM 650 N N . SER A 1 94 ? -3.223 -10.414 4.064 1.00 95.75 94 SER A N 1
ATOM 651 C CA . SER A 1 94 ? -3.717 -11.601 3.354 1.00 95.75 94 SER A CA 1
ATOM 652 C C . SER A 1 94 ? -3.975 -12.730 4.353 1.00 95.75 94 SER A C 1
ATOM 654 O O . SER A 1 94 ? -3.551 -12.666 5.504 1.00 95.75 94 SER A O 1
ATOM 656 N N . GLY A 1 95 ? -4.525 -13.858 3.909 1.00 93.75 95 GLY A N 1
ATOM 657 C CA . GLY A 1 95 ? -4.656 -15.059 4.739 1.00 93.75 95 GLY A CA 1
ATOM 658 C C . GLY A 1 95 ? -3.337 -15.696 5.202 1.00 93.75 95 GLY A C 1
ATOM 659 O O . GLY A 1 95 ? -3.377 -16.707 5.898 1.00 93.75 95 GLY A O 1
ATOM 660 N N . GLY A 1 96 ? -2.172 -15.168 4.809 1.00 94.06 96 GLY A N 1
ATOM 661 C CA . GLY A 1 96 ? -0.872 -15.671 5.262 1.00 94.06 96 GLY A CA 1
ATOM 662 C C . GLY A 1 96 ? 0.055 -14.640 5.896 1.00 94.06 96 GLY A C 1
ATOM 663 O O . GLY A 1 96 ? 1.134 -15.041 6.319 1.00 94.06 96 GLY A O 1
ATOM 664 N N . ASN A 1 97 ? -0.332 -13.361 5.942 1.00 94.44 97 ASN A N 1
ATOM 665 C CA . ASN A 1 97 ? 0.386 -12.294 6.647 1.00 94.44 97 ASN A CA 1
ATOM 666 C C . ASN A 1 97 ? -0.606 -11.187 7.025 1.00 94.44 97 ASN A C 1
ATOM 668 O O . ASN A 1 97 ? -1.392 -10.771 6.176 1.00 94.44 97 ASN A O 1
ATOM 672 N N . ALA A 1 98 ? -0.510 -10.668 8.239 1.00 97.31 98 ALA A N 1
ATOM 673 C CA . ALA A 1 98 ? -1.220 -9.493 8.713 1.00 97.31 98 ALA A CA 1
ATOM 674 C C . ALA A 1 98 ? -0.201 -8.386 8.990 1.00 97.31 98 ALA A C 1
ATOM 676 O O . ALA A 1 98 ? 0.732 -8.585 9.769 1.00 97.31 98 ALA A O 1
ATOM 677 N N . PHE A 1 99 ? -0.377 -7.229 8.355 1.00 97.81 99 PHE A N 1
ATOM 678 C CA . PHE A 1 99 ? 0.515 -6.081 8.504 1.00 97.81 99 PHE A CA 1
ATOM 679 C C . PHE A 1 99 ? -0.265 -4.850 8.952 1.00 97.81 99 PHE A C 1
ATOM 681 O O . PHE A 1 99 ? -1.345 -4.563 8.436 1.00 97.81 99 PHE A O 1
ATOM 688 N N . SER A 1 100 ? 0.295 -4.130 9.919 1.00 97.94 100 SER A N 1
ATOM 689 C CA . SER A 1 100 ? -0.219 -2.844 10.383 1.00 97.94 100 SER A CA 1
ATOM 690 C C . SER A 1 100 ? 0.432 -1.691 9.619 1.00 97.94 100 SER A C 1
ATOM 692 O O . SER A 1 100 ? 1.400 -1.878 8.871 1.00 97.94 100 SER A O 1
ATOM 694 N N . THR A 1 101 ? -0.036 -0.468 9.861 1.00 98.00 101 THR A N 1
ATOM 695 C CA . THR A 1 101 ? 0.677 0.722 9.380 1.00 98.00 101 THR A CA 1
ATOM 696 C C . THR A 1 101 ? 2.029 0.921 10.064 1.00 98.00 101 THR A C 1
ATOM 698 O O . THR A 1 101 ? 2.927 1.473 9.442 1.00 98.00 101 THR A O 1
ATOM 701 N N . ARG A 1 102 ? 2.250 0.392 11.276 1.00 96.38 102 ARG A N 1
ATOM 702 C CA . ARG A 1 102 ? 3.583 0.364 11.902 1.00 96.38 102 ARG A CA 1
ATOM 703 C C . ARG A 1 102 ? 4.518 -0.636 11.220 1.00 96.38 102 ARG A C 1
ATOM 705 O O . ARG A 1 102 ? 5.692 -0.333 11.015 1.00 96.38 102 ARG A O 1
ATOM 712 N N . THR A 1 103 ? 4.012 -1.794 10.785 1.00 96.88 103 THR A N 1
ATOM 713 C CA . THR A 1 103 ? 4.795 -2.677 9.910 1.00 96.88 103 THR A CA 1
ATOM 714 C C . THR A 1 103 ? 5.183 -1.938 8.635 1.00 96.88 103 THR A C 1
ATOM 716 O O . THR A 1 103 ? 6.352 -1.965 8.258 1.00 96.88 103 THR A O 1
ATOM 719 N N . ALA A 1 104 ? 4.224 -1.246 8.004 1.00 97.25 104 ALA A N 1
ATOM 720 C CA . ALA A 1 104 ? 4.479 -0.430 6.820 1.00 97.25 104 ALA A CA 1
ATOM 721 C C . ALA A 1 104 ? 5.537 0.651 7.101 1.00 97.25 104 ALA A C 1
ATOM 723 O O . ALA A 1 104 ? 6.513 0.725 6.363 1.00 97.25 104 ALA A O 1
ATOM 724 N N . SER A 1 105 ? 5.417 1.394 8.208 1.00 96.31 105 SER A N 1
ATOM 725 C CA . SER A 1 105 ? 6.401 2.382 8.676 1.00 96.31 105 SER A CA 1
ATOM 726 C C . SER A 1 105 ? 7.823 1.842 8.646 1.00 96.31 105 SER A C 1
ATOM 728 O O . SER A 1 105 ? 8.740 2.489 8.153 1.00 96.31 105 SER A O 1
ATOM 730 N N . PHE A 1 106 ? 8.013 0.631 9.165 1.00 95.38 106 PHE A N 1
ATOM 731 C CA . PHE A 1 106 ? 9.328 0.033 9.336 1.00 95.38 106 PHE A CA 1
ATOM 732 C C . PHE A 1 106 ? 9.972 -0.394 8.008 1.00 95.38 106 PHE A C 1
ATOM 734 O O . PHE A 1 106 ? 11.189 -0.332 7.858 1.00 95.38 106 PHE A O 1
ATOM 741 N N . ILE A 1 107 ? 9.168 -0.809 7.025 1.00 95.62 107 ILE A N 1
ATOM 742 C CA . ILE A 1 107 ? 9.653 -1.435 5.782 1.00 95.62 107 ILE A CA 1
ATOM 743 C C . ILE A 1 107 ? 9.700 -0.499 4.570 1.00 95.62 107 ILE A C 1
ATOM 745 O O . ILE A 1 107 ? 10.034 -0.953 3.475 1.00 95.62 107 ILE A O 1
ATOM 749 N N . ILE A 1 108 ? 9.375 0.783 4.742 1.00 96.12 108 ILE A N 1
ATOM 750 C CA . ILE A 1 108 ? 9.390 1.799 3.672 1.00 96.12 108 ILE A CA 1
ATOM 751 C C . ILE A 1 108 ? 10.546 2.802 3.790 1.00 96.12 108 ILE A C 1
ATOM 753 O O . ILE A 1 108 ? 10.650 3.716 2.972 1.00 96.12 108 ILE A O 1
ATOM 757 N N . GLN A 1 109 ? 11.397 2.659 4.806 1.00 95.81 109 GLN A N 1
ATOM 758 C CA . GLN A 1 109 ? 12.443 3.634 5.119 1.00 95.81 109 GLN A CA 1
ATOM 759 C C . GLN A 1 109 ? 13.690 3.457 4.247 1.00 95.81 109 GLN A C 1
ATOM 761 O O . GLN A 1 109 ? 13.875 2.455 3.550 1.00 95.81 109 GLN A O 1
ATOM 766 N N . GLU A 1 110 ? 14.567 4.455 4.281 1.00 94.94 110 GLU A N 1
ATOM 767 C CA . GLU A 1 110 ? 15.868 4.440 3.622 1.00 94.94 110 GLU A CA 1
ATOM 768 C C . GLU A 1 110 ? 16.811 3.370 4.189 1.00 94.94 110 GLU A C 1
ATOM 770 O O . GLU A 1 110 ? 17.695 2.928 3.463 1.00 94.94 110 GLU A O 1
ATOM 775 N N . HIS A 1 111 ? 16.563 2.899 5.414 1.00 95.38 111 HIS A N 1
ATOM 776 C CA . HIS A 1 111 ? 17.305 1.835 6.089 1.00 95.38 111 HIS A CA 1
ATOM 777 C C . HIS A 1 111 ? 16.375 0.731 6.610 1.00 95.38 111 HIS A C 1
ATOM 779 O O . HIS A 1 111 ? 15.250 0.995 7.039 1.00 95.38 111 HIS A O 1
ATOM 785 N N . PHE A 1 112 ? 16.865 -0.507 6.602 1.00 94.62 112 PHE A N 1
ATOM 786 C CA . PHE A 1 112 ? 16.222 -1.689 7.152 1.00 94.62 112 PHE A CA 1
ATOM 787 C C . PHE A 1 112 ? 17.271 -2.581 7.837 1.00 94.62 112 PHE A C 1
ATOM 789 O O . PHE A 1 112 ? 18.117 -3.176 7.162 1.00 94.62 112 PHE A O 1
ATOM 796 N N . PRO A 1 113 ? 17.215 -2.709 9.173 1.00 93.81 113 PRO A N 1
ATOM 797 C CA . PRO A 1 113 ? 16.209 -2.127 10.061 1.00 93.81 113 PRO A CA 1
ATOM 798 C C . PRO A 1 113 ? 16.378 -0.604 10.201 1.00 93.81 113 PRO A C 1
ATOM 800 O O . PRO A 1 113 ? 17.495 -0.087 10.182 1.00 93.81 113 PRO A O 1
ATOM 803 N N . ALA A 1 114 ? 15.261 0.115 10.350 1.00 91.44 114 ALA A N 1
ATOM 804 C CA . ALA A 1 114 ? 15.285 1.561 10.563 1.00 91.44 114 ALA A CA 1
ATOM 805 C C . ALA A 1 114 ? 16.104 1.928 11.816 1.00 91.44 114 ALA A C 1
ATOM 807 O O . ALA A 1 114 ? 16.052 1.226 12.827 1.00 91.44 114 ALA A O 1
ATOM 808 N N . GLY A 1 115 ? 16.872 3.018 11.731 1.00 89.38 115 GLY A N 1
ATOM 809 C CA . GLY A 1 115 ? 17.781 3.474 12.790 1.00 89.38 115 GLY A CA 1
ATOM 810 C C . GLY A 1 115 ? 19.172 2.826 12.785 1.00 89.38 115 GLY A C 1
ATOM 811 O O . GLY A 1 115 ? 20.010 3.213 13.597 1.00 89.38 115 GLY A O 1
ATOM 812 N N . ILE A 1 116 ? 19.443 1.871 11.886 1.00 93.44 116 ILE A N 1
ATOM 813 C CA . ILE A 1 116 ? 20.768 1.256 11.734 1.00 93.44 116 ILE A CA 1
ATOM 814 C C . ILE A 1 116 ? 21.454 1.764 10.466 1.00 93.44 116 ILE A C 1
ATOM 816 O O . ILE A 1 116 ? 21.052 1.430 9.350 1.00 93.44 116 ILE A O 1
ATOM 820 N N . ASP A 1 117 ? 22.528 2.530 10.656 1.00 94.19 117 ASP A N 1
ATOM 821 C CA . ASP A 1 117 ? 23.376 3.023 9.571 1.00 94.19 117 ASP A CA 1
ATOM 822 C C . ASP A 1 117 ? 24.035 1.880 8.788 1.00 94.19 117 ASP A C 1
ATOM 824 O O . ASP A 1 117 ? 24.325 0.803 9.313 1.00 94.19 117 ASP A O 1
ATOM 828 N N . ASN A 1 118 ? 24.345 2.157 7.524 1.00 95.44 118 ASN A N 1
ATOM 829 C CA . ASN A 1 118 ? 24.967 1.248 6.565 1.00 95.44 118 ASN A CA 1
ATOM 830 C C . ASN A 1 118 ? 24.168 -0.051 6.364 1.00 95.44 118 ASN A C 1
ATOM 832 O O . ASN A 1 118 ? 24.728 -1.140 6.214 1.00 95.44 118 ASN A O 1
ATOM 836 N N . SER A 1 119 ? 22.840 0.073 6.372 1.00 94.75 119 SER A N 1
ATOM 837 C CA . SER A 1 119 ? 21.897 -0.996 6.050 1.00 94.75 119 SER A CA 1
ATOM 838 C C . SER A 1 119 ? 21.086 -0.649 4.800 1.00 94.75 119 SER A C 1
ATOM 840 O O . SER A 1 119 ? 20.824 0.522 4.519 1.00 94.75 119 SER A O 1
ATOM 842 N N . ALA A 1 120 ? 20.728 -1.662 4.011 1.00 93.81 120 ALA A N 1
ATOM 843 C CA . ALA A 1 120 ? 19.938 -1.476 2.793 1.00 93.81 120 ALA A CA 1
ATOM 844 C C . ALA A 1 120 ? 18.547 -0.902 3.102 1.00 93.81 120 ALA A C 1
ATOM 846 O O . ALA A 1 120 ? 18.110 -0.901 4.247 1.00 93.81 120 ALA A O 1
ATOM 847 N N . GLY A 1 121 ? 17.827 -0.455 2.077 1.00 94.06 121 GLY A N 1
ATOM 848 C CA . GLY A 1 121 ? 16.469 0.052 2.239 1.00 94.06 121 GLY A CA 1
ATOM 849 C C . GLY A 1 121 ? 15.437 -0.943 2.731 1.00 94.06 121 GLY A C 1
ATOM 850 O O . GLY A 1 121 ? 15.549 -2.153 2.534 1.00 94.06 121 GLY A O 1
ATOM 851 N N . GLY A 1 122 ? 14.351 -0.382 3.262 1.00 94.81 122 GLY A N 1
ATOM 852 C CA . GLY A 1 122 ? 13.108 -1.098 3.496 1.00 94.81 122 GLY A CA 1
ATOM 853 C C . GLY A 1 122 ? 12.642 -1.876 2.257 1.00 94.81 122 GLY A C 1
ATOM 854 O O . GLY A 1 122 ? 12.667 -1.335 1.146 1.00 94.81 122 GLY A O 1
ATOM 855 N N . PRO A 1 123 ? 12.174 -3.131 2.411 1.00 93.44 123 PRO A N 1
ATOM 856 C CA . PRO A 1 123 ? 11.801 -3.978 1.278 1.00 93.44 123 PRO A CA 1
ATOM 857 C C . PRO A 1 123 ? 10.598 -3.460 0.473 1.00 93.44 123 PRO A C 1
ATOM 859 O O . PRO A 1 123 ? 10.357 -3.960 -0.627 1.00 93.44 123 PRO A O 1
ATOM 862 N N . LEU A 1 124 ? 9.847 -2.482 0.994 1.00 94.75 124 LEU A N 1
ATOM 863 C CA . LEU A 1 124 ? 8.759 -1.791 0.298 1.00 94.75 124 LEU A CA 1
ATOM 864 C C . LEU A 1 124 ? 8.994 -0.275 0.173 1.00 94.75 124 LEU A C 1
ATOM 866 O O . LEU A 1 124 ? 8.035 0.482 0.058 1.00 94.75 124 LEU A O 1
ATOM 870 N N . TYR A 1 125 ? 10.244 0.188 0.178 1.00 94.81 125 TYR A N 1
ATOM 871 C CA . TYR A 1 125 ? 10.562 1.593 -0.082 1.00 94.81 125 TYR A CA 1
ATOM 872 C C . TYR A 1 125 ? 9.838 2.132 -1.336 1.00 94.81 125 TYR A C 1
ATOM 874 O O . TYR A 1 125 ? 9.914 1.527 -2.408 1.00 94.81 125 TYR A O 1
ATOM 882 N N . GLY A 1 126 ? 9.136 3.261 -1.186 1.00 93.62 126 GLY A N 1
ATOM 883 C CA . GLY A 1 126 ? 8.374 3.937 -2.247 1.00 93.62 126 GLY A CA 1
ATOM 884 C C . GLY A 1 126 ? 6.953 3.399 -2.475 1.00 93.62 126 GLY A C 1
ATOM 885 O O . GLY A 1 126 ? 6.187 3.973 -3.247 1.00 93.62 126 GLY A O 1
ATOM 886 N N . VAL A 1 127 ? 6.533 2.323 -1.793 1.00 94.75 127 VAL A N 1
ATOM 887 C CA . VAL A 1 127 ? 5.189 1.735 -1.977 1.00 94.75 127 VAL A CA 1
ATOM 888 C C . VAL A 1 127 ? 4.049 2.687 -1.582 1.00 94.75 127 VAL A C 1
ATOM 890 O O . VAL A 1 127 ? 2.906 2.473 -1.987 1.00 94.75 127 VAL A O 1
ATOM 893 N N . GLN A 1 128 ? 4.344 3.742 -0.821 1.00 93.38 128 GLN A N 1
ATOM 894 C CA . GLN A 1 128 ? 3.404 4.776 -0.379 1.00 93.38 128 GLN A CA 1
ATOM 895 C C . GLN A 1 128 ? 2.678 5.440 -1.550 1.00 93.38 128 GLN A C 1
ATOM 897 O O . GLN A 1 128 ? 1.493 5.736 -1.439 1.00 93.38 128 GLN A O 1
ATOM 902 N N . PHE A 1 129 ? 3.353 5.597 -2.693 1.00 91.81 129 PHE A N 1
ATOM 903 C CA . PHE A 1 129 ? 2.781 6.186 -3.906 1.00 91.81 129 PHE A CA 1
ATOM 904 C C . PHE A 1 129 ? 1.912 5.209 -4.713 1.00 91.81 129 PHE A C 1
ATOM 906 O O . PHE A 1 129 ? 1.280 5.595 -5.699 1.00 91.81 129 PHE A O 1
ATOM 913 N N . SER A 1 130 ? 1.818 3.947 -4.287 1.00 92.88 130 SER A N 1
ATOM 914 C CA . SER A 1 130 ? 0.789 3.041 -4.793 1.00 92.88 130 SER A CA 1
ATOM 915 C C . SER A 1 130 ? -0.576 3.352 -4.183 1.00 92.88 130 SER A C 1
ATOM 917 O O . SER A 1 130 ? -0.677 3.993 -3.138 1.00 92.88 130 SER A O 1
ATOM 919 N N . GLN A 1 131 ? -1.650 2.895 -4.832 1.00 95.56 131 GLN A N 1
ATOM 920 C CA . GLN A 1 131 ? -3.023 3.086 -4.356 1.00 95.56 131 GLN A CA 1
ATOM 921 C C . GLN A 1 131 ? -3.449 4.555 -4.231 1.00 95.56 131 GLN A C 1
ATOM 923 O O . GLN A 1 131 ? -4.455 4.831 -3.589 1.00 95.56 131 GLN A O 1
ATOM 928 N N . LEU A 1 132 ? -2.731 5.511 -4.829 1.00 95.44 132 LEU A N 1
ATOM 929 C CA . LEU A 1 132 ? -3.161 6.910 -4.849 1.00 95.44 132 LEU A CA 1
ATOM 930 C C . LEU A 1 132 ? -4.499 7.072 -5.597 1.00 95.44 132 LEU A C 1
ATOM 932 O O . LEU A 1 132 ? -4.818 6.262 -6.473 1.00 95.44 132 LEU A O 1
ATOM 936 N N . PRO A 1 133 ? -5.271 8.149 -5.348 1.00 94.62 133 PRO A N 1
ATOM 937 C CA . PRO A 1 133 ? -6.579 8.353 -5.981 1.00 94.62 133 PRO A CA 1
ATOM 938 C C . PRO A 1 133 ? -6.524 8.492 -7.506 1.00 94.62 133 PRO A C 1
ATOM 940 O O . PRO A 1 133 ? -7.538 8.321 -8.177 1.00 94.62 133 PRO A O 1
ATOM 943 N N . CYS A 1 134 ? -5.352 8.818 -8.054 1.00 93.75 134 CYS A N 1
ATOM 944 C CA . CYS A 1 134 ? -5.105 8.908 -9.490 1.00 93.75 134 CYS A CA 1
ATOM 945 C C . CYS A 1 134 ? -4.773 7.560 -10.152 1.00 93.75 134 CYS A C 1
ATOM 947 O O . CYS A 1 134 ? -4.634 7.524 -11.374 1.00 93.75 134 CYS A O 1
ATOM 949 N N . SER A 1 135 ? -4.638 6.471 -9.383 1.00 95.12 135 SER A N 1
ATOM 950 C CA . SER A 1 135 ? -4.407 5.134 -9.935 1.00 95.12 135 SER A CA 1
ATOM 951 C C . SER A 1 135 ? -5.581 4.719 -10.820 1.00 95.12 135 SER A C 1
ATOM 953 O O . SER A 1 135 ? -6.739 4.742 -10.404 1.00 95.12 135 SER A O 1
ATOM 955 N N . ASP A 1 136 ? -5.277 4.292 -12.042 1.00 95.50 136 ASP A N 1
ATOM 956 C CA . ASP A 1 136 ? -6.250 3.707 -12.962 1.00 95.50 136 ASP A CA 1
ATOM 957 C C . ASP A 1 136 ? -6.490 2.212 -12.689 1.00 95.50 136 ASP A C 1
ATOM 959 O O . ASP A 1 136 ? -7.340 1.604 -13.338 1.00 95.50 136 ASP A O 1
ATOM 963 N N . VAL A 1 137 ? -5.764 1.616 -11.731 1.00 96.56 137 VAL A N 1
ATOM 964 C CA . VAL A 1 137 ? -5.787 0.175 -11.426 1.00 96.56 137 VAL A CA 1
ATOM 965 C C . VAL A 1 137 ? -6.434 -0.134 -10.080 1.00 96.56 137 VAL A C 1
ATOM 967 O O . VAL A 1 137 ? -7.187 -1.114 -9.983 1.00 96.56 137 VAL A O 1
ATOM 970 N N . ALA A 1 138 ? -6.173 0.682 -9.055 1.00 95.12 138 ALA A N 1
ATOM 971 C CA . ALA A 1 138 ? -6.722 0.496 -7.713 1.00 95.12 138 ALA A CA 1
ATOM 972 C C . ALA A 1 138 ? -8.250 0.290 -7.753 1.00 95.12 138 ALA A C 1
ATOM 974 O O . ALA A 1 138 ? -8.949 0.880 -8.579 1.00 95.12 138 ALA A O 1
ATOM 975 N N . VAL A 1 139 ? -8.774 -0.598 -6.899 1.00 93.62 139 VAL A N 1
ATOM 976 C CA . VAL A 1 139 ? -10.234 -0.776 -6.758 1.00 93.62 139 VAL A CA 1
ATOM 977 C C . VAL A 1 139 ? -10.821 0.470 -6.099 1.00 93.62 139 VAL A C 1
ATOM 979 O O . VAL A 1 139 ? -11.757 1.071 -6.620 1.00 93.62 139 VAL A O 1
ATOM 982 N N . ALA A 1 140 ? -10.203 0.890 -4.997 1.00 92.62 140 ALA A N 1
ATOM 983 C CA . ALA A 1 140 ? -10.441 2.164 -4.347 1.00 92.62 140 ALA A CA 1
ATOM 984 C C . ALA A 1 140 ? -9.094 2.839 -4.074 1.00 92.62 140 ALA A C 1
ATOM 986 O O . ALA A 1 140 ? -8.248 2.286 -3.375 1.00 92.62 140 ALA A O 1
ATOM 987 N N . GLY A 1 141 ? -8.892 4.032 -4.634 1.00 94.00 141 GLY A N 1
ATOM 988 C CA . GLY A 1 141 ? -7.718 4.840 -4.323 1.00 94.00 141 GLY A CA 1
ATOM 989 C C . GLY A 1 141 ? -7.798 5.400 -2.902 1.00 94.00 141 GLY A C 1
ATOM 990 O O . GLY A 1 141 ? -8.815 5.981 -2.508 1.00 94.00 141 GLY A O 1
ATOM 991 N N . LEU A 1 142 ? -6.725 5.228 -2.137 1.00 97.44 142 LEU A N 1
ATOM 992 C CA . LEU A 1 142 ? -6.555 5.792 -0.806 1.00 97.44 142 LEU A CA 1
ATOM 993 C C . LEU A 1 142 ? -6.155 7.267 -0.916 1.00 97.44 142 LEU A C 1
ATOM 995 O O . LEU A 1 142 ? -5.254 7.582 -1.692 1.00 97.44 142 LEU A O 1
ATOM 999 N N . PRO A 1 143 ? -6.768 8.182 -0.141 1.00 96.75 143 PRO A N 1
ATOM 1000 C CA . PRO A 1 143 ? -6.540 9.622 -0.273 1.00 96.75 143 PRO A CA 1
ATOM 1001 C C . PRO A 1 143 ? -5.074 10.057 -0.227 1.00 96.75 143 PRO A C 1
ATOM 1003 O O . PRO A 1 143 ? -4.710 10.999 -0.925 1.00 96.75 143 PRO A O 1
ATOM 1006 N N . LEU A 1 144 ? -4.256 9.379 0.584 1.00 96.56 144 LEU A N 1
ATOM 1007 C CA . LEU A 1 144 ? -2.835 9.674 0.780 1.00 96.56 144 LEU A CA 1
ATOM 1008 C C . LEU A 1 144 ? -1.929 8.511 0.337 1.00 96.56 144 LEU A C 1
ATOM 1010 O O . LEU A 1 144 ? -0.764 8.475 0.721 1.00 96.56 144 LEU A O 1
ATOM 1014 N N . GLY A 1 145 ? -2.458 7.554 -0.436 1.00 96.81 145 GLY A N 1
ATOM 1015 C CA . GLY A 1 145 ? -1.746 6.320 -0.773 1.00 96.81 145 GLY A 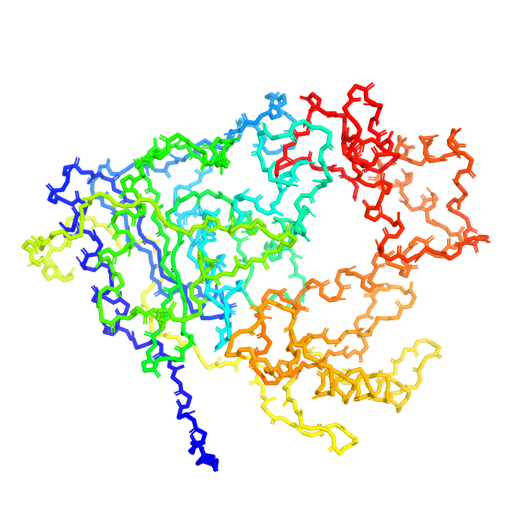CA 1
ATOM 1016 C C . GLY A 1 145 ? -1.601 5.390 0.435 1.00 96.81 145 GLY A C 1
ATOM 1017 O O . GLY A 1 145 ? -2.408 5.446 1.369 1.00 96.81 145 GLY A O 1
ATOM 1018 N N . LEU A 1 146 ? -0.596 4.509 0.416 1.00 97.75 146 LEU A N 1
ATOM 1019 C CA . LEU A 1 146 ? -0.310 3.650 1.569 1.00 97.75 146 LEU A CA 1
ATOM 1020 C C . LEU A 1 146 ? 0.383 4.441 2.691 1.00 97.75 146 LEU A C 1
ATOM 1022 O O . LEU A 1 146 ? 1.270 5.258 2.459 1.00 97.75 146 LEU A O 1
ATOM 1026 N N . SER A 1 147 ? -0.019 4.162 3.924 1.00 97.88 147 SER A N 1
ATOM 1027 C CA . SER A 1 147 ? 0.360 4.873 5.139 1.00 97.88 147 SER A CA 1
ATOM 1028 C C . SER A 1 147 ? 1.416 4.111 5.934 1.00 97.88 147 SER A C 1
ATOM 1030 O O . SER A 1 147 ? 1.236 2.938 6.252 1.00 97.88 147 SER A O 1
ATOM 1032 N N . GLY A 1 148 ? 2.493 4.798 6.308 1.00 96.50 148 GLY A N 1
ATOM 1033 C CA . GLY A 1 148 ? 3.408 4.339 7.356 1.00 96.50 148 GLY A CA 1
ATOM 1034 C C . GLY A 1 148 ? 3.086 4.928 8.729 1.00 96.50 148 GLY A C 1
ATOM 1035 O O . GLY A 1 148 ? 3.877 4.775 9.647 1.00 96.50 148 GLY A O 1
ATOM 1036 N N . ASP A 1 149 ? 1.964 5.626 8.873 1.00 97.19 149 ASP A N 1
ATOM 1037 C CA . ASP A 1 149 ? 1.636 6.326 10.105 1.00 97.19 149 ASP A CA 1
ATOM 1038 C C . ASP A 1 149 ? 0.910 5.375 11.072 1.00 97.19 149 ASP A C 1
ATOM 1040 O O . ASP A 1 149 ? -0.120 4.804 10.680 1.00 97.19 149 ASP A O 1
ATOM 1044 N N . PRO A 1 150 ? 1.422 5.120 12.294 1.00 96.50 150 PRO A N 1
ATOM 1045 C CA . PRO A 1 150 ? 0.807 4.185 13.237 1.00 96.50 150 PRO A CA 1
ATOM 1046 C C . PRO A 1 150 ? -0.682 4.472 13.491 1.00 96.50 150 PRO A C 1
ATOM 1048 O O . PRO A 1 150 ? -1.146 5.598 13.382 1.00 96.50 150 PRO A O 1
ATOM 1051 N N . GLY A 1 151 ? -1.459 3.432 13.807 1.00 97.06 151 GLY A N 1
ATOM 1052 C CA . GLY A 1 151 ? -2.905 3.552 14.059 1.00 97.06 151 GLY A CA 1
ATOM 1053 C C . GLY A 1 151 ? -3.806 2.837 13.048 1.00 97.06 151 GLY A C 1
ATOM 1054 O O . GLY A 1 151 ? -5.030 2.920 13.160 1.00 97.06 151 GLY A O 1
ATOM 1055 N N . GLY A 1 152 ? -3.233 2.119 12.076 1.00 98.38 152 GLY A N 1
ATOM 1056 C CA . GLY A 1 152 ? -3.956 1.232 11.166 1.00 98.38 152 GLY A CA 1
ATOM 1057 C C . GLY A 1 152 ? -3.722 -0.249 11.471 1.00 98.38 152 GLY A C 1
ATOM 1058 O O . GLY A 1 152 ? -2.576 -0.697 11.511 1.00 98.38 152 GLY A O 1
ATOM 1059 N N . LEU A 1 153 ? -4.801 -1.022 11.637 1.00 98.56 153 LEU A N 1
ATOM 1060 C CA . LEU A 1 153 ? -4.755 -2.462 11.927 1.00 98.56 153 LEU A CA 1
ATOM 1061 C C . LEU A 1 153 ? -5.726 -3.254 11.045 1.00 98.56 153 LEU A C 1
ATOM 1063 O O . LEU A 1 153 ? -6.810 -2.755 10.721 1.00 98.56 153 LEU A O 1
ATOM 1067 N N . PRO A 1 154 ? -5.366 -4.484 10.643 1.00 98.50 154 PRO A N 1
ATOM 1068 C CA . PRO A 1 154 ? -6.221 -5.284 9.785 1.00 98.50 154 PRO A CA 1
ATOM 1069 C C . PRO A 1 154 ? -7.399 -5.884 10.565 1.00 98.50 154 PRO A C 1
ATOM 1071 O O . PRO A 1 154 ? -7.380 -6.008 11.788 1.00 98.50 154 PRO A O 1
ATOM 1074 N N . ILE A 1 155 ? -8.450 -6.248 9.835 1.00 98.56 155 ILE A N 1
ATOM 1075 C CA . ILE A 1 155 ? -9.704 -6.794 10.359 1.00 98.56 155 ILE A CA 1
ATOM 1076 C C . ILE A 1 155 ? -9.947 -8.148 9.696 1.00 98.56 155 ILE A C 1
ATOM 1078 O O . ILE A 1 155 ? -9.987 -8.263 8.467 1.00 98.56 155 ILE A O 1
ATOM 1082 N N . TYR A 1 156 ? -10.180 -9.169 10.515 1.00 97.94 156 TYR A N 1
ATOM 1083 C CA . TYR A 1 156 ? -10.431 -10.541 10.092 1.00 97.94 156 TYR A CA 1
ATOM 1084 C C . TYR A 1 156 ? -11.778 -11.047 10.613 1.00 97.94 156 TYR A C 1
ATOM 1086 O O . TYR A 1 156 ? -12.238 -10.683 11.687 1.00 97.94 156 TYR A O 1
ATOM 1094 N N . LYS A 1 157 ? -12.430 -11.937 9.861 1.00 95.56 157 LYS A N 1
ATOM 1095 C CA . LYS A 1 157 ? -13.591 -12.711 10.327 1.00 95.56 157 LYS A CA 1
ATOM 1096 C C . LYS A 1 157 ? -13.314 -14.183 10.121 1.00 95.56 157 LYS A C 1
ATOM 1098 O O . LYS A 1 157 ? -13.141 -14.629 8.989 1.00 95.56 157 LYS A O 1
ATOM 1103 N N . ASN A 1 158 ? -13.305 -14.949 11.210 1.00 91.75 158 ASN A N 1
ATOM 1104 C CA . ASN A 1 158 ? -13.019 -16.387 11.181 1.00 91.75 158 ASN A CA 1
ATOM 1105 C C . ASN A 1 158 ? -11.687 -16.708 10.468 1.00 91.75 158 ASN A C 1
ATOM 1107 O O . ASN A 1 158 ? -11.618 -17.636 9.664 1.00 91.75 158 ASN A O 1
ATOM 1111 N N . GLY A 1 159 ? -10.652 -15.894 10.707 1.00 91.19 159 GLY A N 1
ATOM 1112 C CA . GLY A 1 159 ? -9.333 -16.039 10.081 1.00 91.19 159 GLY A CA 1
ATOM 1113 C C . GLY A 1 159 ? -9.244 -15.612 8.610 1.00 91.19 159 GLY A C 1
ATOM 1114 O O . GLY A 1 159 ? -8.194 -15.788 8.001 1.00 91.19 159 GLY A O 1
ATOM 1115 N N . VAL A 1 160 ? -10.308 -15.045 8.029 1.00 93.44 160 VAL A N 1
ATOM 1116 C CA . VAL A 1 160 ? -10.302 -14.472 6.673 1.00 93.44 160 VAL A CA 1
ATOM 1117 C C . VAL A 1 160 ? -10.200 -12.957 6.765 1.00 93.44 160 VAL A C 1
ATOM 1119 O O . VAL A 1 160 ? -10.999 -12.338 7.464 1.00 93.44 160 VAL A O 1
ATOM 1122 N N . GLU A 1 161 ? -9.251 -12.366 6.048 1.00 96.06 161 GLU A N 1
ATOM 1123 C CA . GLU A 1 161 ? -9.100 -10.914 5.941 1.00 96.06 161 GLU A CA 1
ATOM 1124 C C . GLU A 1 161 ? -10.353 -10.289 5.298 1.00 96.06 161 GLU A C 1
ATOM 1126 O O . GLU A 1 161 ? -10.826 -10.738 4.246 1.00 96.06 161 GLU A O 1
ATOM 1131 N N . VAL A 1 162 ? -10.913 -9.260 5.938 1.00 97.75 162 VAL A N 1
ATOM 1132 C CA . VAL A 1 162 ? -12.123 -8.567 5.463 1.00 97.75 162 VAL A CA 1
ATOM 1133 C C . VAL A 1 162 ? -11.993 -7.047 5.409 1.00 97.75 162 VAL A C 1
ATOM 1135 O O . VAL A 1 162 ? -12.899 -6.404 4.873 1.00 97.75 162 VAL A O 1
ATOM 1138 N N . GLY A 1 163 ? -10.903 -6.468 5.918 1.00 98.25 163 GLY A N 1
ATOM 1139 C CA . GLY A 1 163 ? -10.689 -5.026 5.876 1.00 98.25 163 GLY A CA 1
ATOM 1140 C C . GLY A 1 163 ? -9.616 -4.518 6.823 1.00 98.25 163 GLY A C 1
ATOM 1141 O O . GLY A 1 163 ? -8.735 -5.265 7.239 1.00 98.25 163 GLY A O 1
ATOM 1142 N N . GLY A 1 164 ? -9.722 -3.240 7.173 1.00 98.75 164 GLY A N 1
ATOM 1143 C CA . GLY A 1 164 ? -8.826 -2.559 8.100 1.00 98.75 164 GLY A CA 1
ATOM 1144 C C . GLY A 1 164 ? -9.517 -1.397 8.809 1.00 98.75 164 GLY A C 1
ATOM 1145 O O . GLY A 1 164 ? -10.463 -0.803 8.284 1.00 98.75 164 GLY A O 1
ATOM 1146 N N . ILE A 1 165 ? -9.060 -1.101 10.023 1.00 98.88 165 ILE A N 1
ATOM 1147 C CA . ILE A 1 165 ? -9.421 0.080 10.815 1.00 98.88 165 ILE A CA 1
ATOM 1148 C C . ILE A 1 165 ? -8.240 1.048 10.801 1.00 98.88 165 ILE A C 1
ATOM 1150 O O . ILE A 1 165 ? -7.095 0.612 10.810 1.00 98.88 165 ILE A O 1
ATOM 1154 N N . GLY A 1 166 ? -8.515 2.349 10.783 1.00 98.75 166 GLY A N 1
ATOM 1155 C CA . GLY A 1 166 ? -7.514 3.405 10.893 1.00 98.75 166 GLY A CA 1
ATOM 1156 C C . GLY A 1 166 ? -8.000 4.519 11.808 1.00 98.75 166 GLY A C 1
ATOM 1157 O O . GLY A 1 166 ? -9.171 4.905 11.745 1.00 98.75 166 GLY A O 1
ATOM 1158 N N . VAL A 1 167 ? -7.112 5.018 12.662 1.00 98.69 167 VAL A N 1
ATOM 115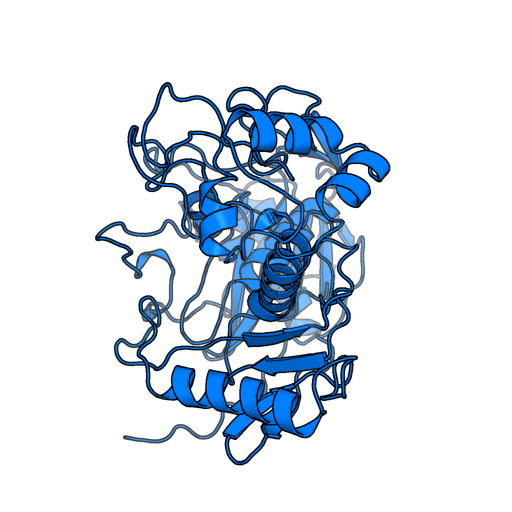9 C CA . VAL A 1 167 ? -7.403 6.048 13.664 1.00 98.69 167 VAL A CA 1
ATOM 1160 C C . VAL A 1 167 ? -6.440 7.217 13.483 1.00 98.69 167 VAL A C 1
ATOM 1162 O O . VAL A 1 167 ? -5.253 6.999 13.298 1.00 98.69 167 VAL A O 1
ATOM 1165 N N . GLU A 1 168 ? -6.971 8.436 13.523 1.00 98.56 168 GLU A N 1
ATOM 1166 C CA . GLU A 1 168 ? -6.213 9.691 13.443 1.00 98.56 168 GLU A CA 1
ATOM 1167 C C . GLU A 1 168 ? -6.718 10.666 14.511 1.00 98.56 168 GLU A C 1
ATOM 1169 O O . GLU A 1 168 ? -7.923 10.920 14.594 1.00 98.56 168 GLU A O 1
ATOM 1174 N N . GLY A 1 169 ? -5.840 11.265 15.301 1.00 97.06 169 GLY A N 1
ATOM 1175 C CA . GLY A 1 169 ? -6.227 12.173 16.372 1.00 97.06 169 GLY A CA 1
ATOM 1176 C C . GLY A 1 169 ? -5.106 12.969 17.025 1.00 97.06 169 GLY A C 1
ATOM 1177 O O . GLY A 1 169 ? -5.428 13.927 17.727 1.00 97.06 169 GLY A O 1
ATOM 1178 N N . ASP A 1 170 ? -3.836 12.633 16.799 1.00 95.00 170 ASP A N 1
ATOM 1179 C CA . ASP A 1 170 ? -2.715 13.427 17.319 1.00 95.00 170 ASP A CA 1
ATOM 1180 C C . ASP A 1 170 ? -2.383 14.659 16.449 1.00 95.00 170 ASP A C 1
ATOM 1182 O O . ASP A 1 170 ? -1.762 15.612 16.926 1.00 95.00 170 ASP A O 1
ATOM 1186 N N . GLY A 1 171 ? -2.884 14.689 15.208 1.00 96.69 171 GLY A N 1
ATOM 1187 C CA . GLY A 1 171 ? -2.702 15.793 14.271 1.00 96.69 171 GLY A CA 1
ATOM 1188 C C . GLY A 1 171 ? -1.363 15.764 13.532 1.00 96.69 171 GLY A C 1
ATOM 1189 O O . GLY A 1 171 ? -0.997 16.785 12.935 1.00 96.69 171 GLY A O 1
ATOM 1190 N N . LEU A 1 172 ? -0.657 14.632 13.549 1.00 96.88 172 LEU A N 1
ATOM 1191 C CA . LEU A 1 172 ? 0.603 14.424 12.855 1.00 96.88 172 LEU A CA 1
ATOM 1192 C C . LEU A 1 172 ? 0.561 13.134 12.024 1.00 96.88 172 LEU A C 1
ATOM 1194 O O . LEU A 1 172 ? 0.653 12.041 12.556 1.00 96.88 172 LEU A O 1
ATOM 1198 N N . TYR A 1 173 ? 0.549 13.276 10.699 1.00 97.56 173 TYR A N 1
ATOM 1199 C CA . TYR A 1 173 ? 0.678 12.150 9.781 1.00 97.56 173 TYR A CA 1
ATOM 1200 C C . TYR A 1 173 ? 2.150 11.921 9.423 1.00 97.56 173 TYR A C 1
ATOM 1202 O O . TYR A 1 173 ? 2.740 12.692 8.652 1.00 97.56 173 TYR A O 1
ATOM 1210 N N . THR A 1 174 ? 2.761 10.887 10.001 1.00 95.69 174 THR A N 1
ATOM 1211 C CA . THR A 1 174 ? 4.215 10.668 9.953 1.00 95.69 174 THR A CA 1
ATOM 1212 C C . THR A 1 174 ? 4.585 9.195 9.722 1.00 95.69 174 THR A C 1
ATOM 1214 O O . THR A 1 174 ? 3.805 8.408 9.196 1.00 95.69 174 THR A O 1
ATOM 1217 N N . ILE A 1 175 ? 5.836 8.843 10.012 1.00 94.50 175 ILE A N 1
ATOM 1218 C CA . ILE A 1 175 ? 6.319 7.477 10.176 1.00 94.50 175 ILE A CA 1
ATOM 1219 C C . ILE A 1 175 ? 7.046 7.369 11.516 1.00 94.50 175 ILE A C 1
ATOM 1221 O O . ILE A 1 175 ? 7.665 8.330 11.980 1.00 94.50 175 ILE A O 1
ATOM 1225 N N . ASP A 1 176 ? 7.026 6.179 12.101 1.00 93.56 176 ASP A N 1
ATOM 1226 C CA . ASP A 1 176 ? 7.885 5.818 13.226 1.00 93.56 176 ASP A CA 1
ATOM 1227 C C . ASP A 1 176 ? 9.336 5.635 12.744 1.00 93.56 176 ASP A C 1
ATOM 1229 O O . ASP A 1 176 ? 9.658 4.708 11.995 1.00 93.56 176 ASP A O 1
ATOM 1233 N N . ARG A 1 177 ? 10.211 6.549 13.168 1.00 92.12 177 ARG A N 1
ATOM 1234 C CA . ARG A 1 177 ? 11.640 6.587 12.821 1.00 92.12 177 ARG A CA 1
ATOM 1235 C C . ARG A 1 177 ? 12.520 5.788 13.768 1.00 92.12 177 ARG A C 1
ATOM 1237 O O . ARG A 1 177 ? 13.672 5.526 13.424 1.00 92.12 177 ARG A O 1
ATOM 1244 N N . ASN A 1 178 ? 12.016 5.453 14.947 1.00 90.19 178 ASN A N 1
ATOM 1245 C CA . ASN A 1 178 ? 12.791 4.823 15.994 1.00 90.19 178 ASN A CA 1
ATOM 1246 C C . ASN A 1 178 ? 12.036 3.606 16.534 1.00 90.19 178 ASN A C 1
ATOM 1248 O O . ASN A 1 178 ? 11.498 3.643 17.631 1.00 90.19 178 ASN A O 1
ATOM 1252 N N . PRO A 1 179 ? 12.081 2.472 15.821 1.00 86.38 179 PRO A N 1
ATOM 1253 C CA . PRO A 1 179 ? 11.324 1.278 16.195 1.00 86.38 179 PRO A CA 1
ATOM 1254 C C . PRO A 1 179 ? 11.816 0.597 17.491 1.00 86.38 179 PRO A C 1
ATOM 1256 O O . PRO A 1 179 ? 11.385 -0.514 17.792 1.00 86.38 179 PRO A O 1
ATOM 1259 N N . ALA A 1 180 ? 12.772 1.195 18.209 1.00 84.44 180 ALA A N 1
ATOM 1260 C CA . ALA A 1 180 ? 13.398 0.655 19.411 1.00 84.44 180 ALA A CA 1
ATOM 1261 C C . ALA A 1 180 ? 13.008 1.394 20.704 1.00 84.44 180 ALA A C 1
ATOM 1263 O O . ALA A 1 180 ? 13.450 0.973 21.772 1.00 84.44 180 ALA A O 1
ATOM 1264 N N . ASP A 1 181 ? 12.246 2.493 20.643 1.00 81.44 181 ASP A N 1
ATOM 1265 C CA . ASP A 1 181 ? 11.873 3.266 21.840 1.00 81.44 181 ASP A CA 1
ATOM 1266 C C . ASP A 1 181 ? 10.594 2.798 22.546 1.00 81.44 181 ASP A C 1
ATOM 1268 O O . ASP A 1 181 ? 10.195 3.427 23.528 1.00 81.44 181 ASP A O 1
ATOM 1272 N N . ASP A 1 182 ? 10.007 1.676 22.112 1.00 71.25 182 ASP A N 1
ATOM 1273 C CA . ASP A 1 182 ? 8.761 1.113 22.652 1.00 71.25 182 ASP A CA 1
ATOM 1274 C C . ASP A 1 182 ? 7.679 2.199 22.843 1.00 71.25 182 ASP A C 1
ATOM 1276 O O . ASP A 1 182 ? 6.956 2.216 23.845 1.00 71.25 182 ASP A O 1
ATOM 1280 N N . ASP A 1 183 ? 7.595 3.148 21.903 1.00 81.00 183 ASP A N 1
ATOM 1281 C CA . ASP A 1 183 ? 6.616 4.224 21.953 1.00 81.00 183 ASP A CA 1
ATOM 1282 C C . ASP A 1 183 ? 5.181 3.686 21.924 1.00 81.00 183 ASP A C 1
ATOM 1284 O O . ASP A 1 183 ? 4.875 2.661 21.319 1.00 81.00 183 ASP A O 1
ATOM 1288 N N . PHE A 1 184 ? 4.262 4.389 22.584 1.00 82.44 184 PHE A N 1
ATOM 1289 C CA . PHE A 1 184 ? 2.861 3.980 22.640 1.00 82.44 184 PHE A CA 1
ATOM 1290 C C . PHE A 1 184 ? 1.984 4.986 21.915 1.00 82.44 184 PHE A C 1
ATOM 1292 O O . PHE A 1 184 ? 1.771 6.101 22.397 1.00 82.44 184 PHE A O 1
ATOM 1299 N N . SER A 1 185 ? 1.404 4.561 20.793 1.00 87.56 185 SER A N 1
ATOM 1300 C CA . SER A 1 185 ? 0.403 5.356 20.092 1.00 87.56 185 SER A CA 1
ATOM 1301 C C . SER A 1 185 ? -0.983 5.142 20.709 1.00 87.56 185 SER A C 1
ATOM 1303 O O . SER A 1 185 ? -1.491 4.018 20.839 1.00 87.56 185 SER A O 1
ATOM 1305 N N . ALA A 1 186 ? -1.639 6.248 21.072 1.00 92.44 186 ALA A N 1
ATOM 1306 C CA . ALA A 1 186 ? -3.042 6.218 21.475 1.00 92.44 186 ALA A CA 1
ATOM 1307 C C . ALA A 1 186 ? -3.933 5.693 20.336 1.00 92.44 186 ALA A C 1
ATOM 1309 O O . ALA A 1 186 ? -4.906 4.984 20.591 1.00 92.44 186 ALA A O 1
ATOM 1310 N N . GLU A 1 187 ? -3.577 5.994 19.089 1.00 96.00 187 GLU A N 1
ATOM 1311 C CA . GLU A 1 187 ? -4.312 5.591 17.893 1.00 96.00 187 GLU A CA 1
ATOM 1312 C C . GLU A 1 187 ? -4.243 4.080 17.676 1.00 96.00 187 GLU A C 1
ATOM 1314 O O . GLU A 1 187 ? -5.276 3.458 17.434 1.00 96.00 187 GLU A O 1
ATOM 1319 N N . GLU A 1 188 ? -3.071 3.465 17.865 1.00 95.31 188 GLU A N 1
ATOM 1320 C CA . GLU A 1 188 ? -2.920 2.003 17.825 1.00 95.31 188 GLU A CA 1
ATOM 1321 C C . GLU A 1 188 ? -3.727 1.321 18.930 1.00 95.31 188 GLU A C 1
ATOM 1323 O O . GLU A 1 188 ? -4.434 0.349 18.669 1.00 95.31 188 GLU A O 1
ATOM 1328 N N . SER A 1 189 ? -3.697 1.860 20.152 1.00 95.00 189 SER A N 1
ATOM 1329 C CA . SER A 1 189 ? -4.473 1.312 21.274 1.00 95.00 189 SER A CA 1
ATOM 1330 C C . SER A 1 189 ? -5.987 1.388 21.018 1.00 95.00 189 SER A C 1
ATOM 1332 O O . SER A 1 189 ? -6.733 0.454 21.329 1.00 95.00 189 SER A O 1
ATOM 1334 N N . ILE A 1 190 ? -6.456 2.483 20.413 1.00 96.88 190 ILE A N 1
ATOM 1335 C CA . ILE A 1 190 ? -7.857 2.667 20.016 1.00 96.88 190 ILE A CA 1
ATOM 1336 C C . ILE A 1 190 ? -8.230 1.723 18.866 1.00 96.88 190 ILE A C 1
ATOM 1338 O O . ILE A 1 190 ? -9.292 1.100 18.918 1.00 96.88 190 ILE A O 1
ATOM 1342 N N . ALA A 1 191 ? -7.370 1.584 17.853 1.00 97.44 191 ALA A N 1
ATOM 1343 C CA . ALA A 1 191 ? -7.583 0.685 16.722 1.00 97.44 191 ALA A CA 1
ATOM 1344 C C . ALA A 1 191 ? -7.645 -0.782 17.175 1.00 97.44 191 ALA A C 1
ATOM 1346 O O . ALA A 1 191 ? -8.563 -1.507 16.785 1.00 97.44 191 ALA A O 1
ATOM 1347 N N . ALA A 1 192 ? -6.724 -1.201 18.050 1.00 95.94 192 ALA A N 1
ATOM 1348 C CA . ALA A 1 192 ? -6.663 -2.556 18.593 1.00 95.94 192 ALA A CA 1
ATOM 1349 C C . ALA A 1 192 ? -7.926 -2.889 19.393 1.00 95.94 192 ALA A C 1
ATOM 1351 O O . ALA A 1 192 ? -8.511 -3.959 19.230 1.00 95.94 192 ALA A O 1
ATOM 1352 N N . TYR A 1 193 ? -8.415 -1.942 20.200 1.00 95.94 193 TYR A N 1
ATOM 1353 C CA . TYR A 1 193 ? -9.688 -2.114 20.894 1.00 95.94 193 TYR A CA 1
ATOM 1354 C C . TYR A 1 193 ? -10.892 -2.119 19.937 1.00 95.94 193 TYR A C 1
ATOM 1356 O O . TYR A 1 193 ? -11.851 -2.859 20.152 1.00 95.94 193 TYR A O 1
ATOM 1364 N N . GLY A 1 194 ? -10.850 -1.297 18.887 1.00 96.75 194 GLY A N 1
ATOM 1365 C CA . GLY A 1 194 ? -11.912 -1.170 17.891 1.00 96.75 194 GLY A CA 1
ATOM 1366 C C . GLY A 1 194 ? -12.160 -2.434 17.070 1.00 96.75 194 GLY A C 1
ATOM 1367 O O . GLY A 1 194 ? -13.284 -2.670 16.640 1.00 96.75 194 GLY A O 1
ATOM 1368 N N . ARG A 1 195 ? -11.133 -3.262 16.863 1.00 95.25 195 ARG A N 1
ATOM 1369 C CA . ARG A 1 195 ? -11.237 -4.526 16.116 1.00 95.25 195 ARG A CA 1
ATOM 1370 C C . ARG A 1 195 ? -11.520 -5.746 16.996 1.00 95.25 195 ARG A C 1
ATOM 1372 O O . ARG A 1 195 ? -11.323 -6.869 16.540 1.00 95.25 195 ARG A O 1
ATOM 1379 N N . ARG A 1 196 ? -11.971 -5.575 18.243 1.00 94.25 196 ARG A N 1
ATOM 1380 C CA . ARG A 1 196 ? -12.199 -6.718 19.138 1.00 94.25 196 ARG A CA 1
ATOM 1381 C C . ARG A 1 196 ? -13.287 -7.658 18.614 1.00 94.25 196 ARG A C 1
ATOM 1383 O O . ARG A 1 196 ? -14.418 -7.241 18.354 1.00 94.25 196 ARG A O 1
ATOM 1390 N N . GLY A 1 197 ? -12.959 -8.945 18.525 1.00 94.50 197 GLY A N 1
ATOM 1391 C CA . GLY A 1 197 ? -13.765 -9.973 17.857 1.00 94.50 197 GLY A CA 1
ATOM 1392 C C . GLY A 1 197 ? -13.532 -10.070 16.343 1.00 94.50 197 GLY A C 1
ATOM 1393 O O . GLY A 1 197 ? -14.218 -10.847 15.674 1.00 94.50 197 GLY A O 1
ATOM 1394 N N . PHE A 1 198 ? -12.594 -9.286 15.813 1.00 97.19 198 PHE A N 1
ATOM 1395 C CA . PHE A 1 198 ? -12.175 -9.262 14.415 1.00 97.19 198 PHE A CA 1
ATOM 1396 C C . PHE A 1 198 ? -10.647 -9.338 14.266 1.00 97.19 198 PHE A C 1
ATOM 1398 O O . PHE A 1 198 ? -10.072 -8.818 13.308 1.00 97.19 198 PHE A O 1
ATOM 1405 N N . GLU A 1 199 ? -9.974 -9.947 15.235 1.00 95.69 199 GLU A N 1
ATOM 1406 C CA . GLU A 1 199 ? -8.525 -10.057 15.261 1.00 95.69 199 GLU A CA 1
ATOM 1407 C C . GLU A 1 199 ? -8.010 -11.057 14.214 1.00 95.69 199 GLU A C 1
ATOM 1409 O O . GLU A 1 199 ? -8.624 -12.090 13.924 1.00 95.69 199 GLU A O 1
ATOM 1414 N N . GLU A 1 200 ? -6.852 -10.746 13.641 1.00 95.19 200 GLU A N 1
ATOM 1415 C CA . GLU A 1 200 ? -6.045 -11.675 12.861 1.00 95.19 200 GLU A CA 1
ATOM 1416 C C . GLU A 1 200 ? -5.668 -12.931 13.661 1.00 95.19 200 GLU A C 1
ATOM 1418 O O . GLU A 1 200 ? -5.510 -12.876 14.880 1.00 95.19 200 GLU A O 1
ATOM 1423 N N . PRO A 1 201 ? -5.447 -14.073 12.989 1.00 95.75 201 PRO A N 1
ATOM 1424 C CA . PRO A 1 201 ? -4.779 -15.205 13.615 1.00 95.75 201 PRO A CA 1
ATOM 1425 C C . PRO A 1 201 ? -3.368 -14.835 14.100 1.00 95.75 201 PRO A C 1
ATOM 1427 O O . PRO A 1 201 ? -2.561 -14.337 13.316 1.00 95.75 201 PRO A O 1
ATOM 1430 N N . ASP A 1 202 ? -3.031 -15.187 15.344 1.00 94.31 202 ASP A N 1
ATOM 1431 C CA . ASP A 1 202 ? -1.730 -14.867 15.957 1.00 94.31 202 ASP A CA 1
ATOM 1432 C C . ASP A 1 202 ? -0.539 -15.231 15.061 1.00 94.31 202 ASP A C 1
ATOM 1434 O O . ASP A 1 202 ? 0.379 -14.436 14.870 1.00 94.31 202 ASP A O 1
ATOM 1438 N N . LEU A 1 203 ? -0.577 -16.422 14.452 1.00 95.00 203 LEU A N 1
ATOM 1439 C CA . LEU A 1 203 ? 0.515 -16.954 13.634 1.00 95.00 203 LEU A CA 1
ATOM 1440 C C . LEU A 1 203 ? 0.899 -16.042 12.461 1.00 95.00 203 LEU A C 1
ATOM 1442 O O . LEU A 1 203 ? 2.053 -16.066 12.041 1.00 95.00 203 LEU A O 1
ATOM 1446 N N . ILE A 1 204 ? -0.049 -15.287 11.903 1.00 95.56 204 ILE A N 1
ATOM 1447 C CA . ILE A 1 204 ? 0.188 -14.501 10.689 1.00 95.56 204 ILE A CA 1
ATOM 1448 C C . ILE A 1 204 ? 0.542 -13.038 10.981 1.00 95.56 204 ILE A C 1
ATOM 1450 O O . ILE A 1 204 ? 0.782 -12.300 10.029 1.00 95.56 204 ILE A O 1
ATOM 1454 N N . ARG A 1 205 ? 0.583 -12.604 12.251 1.00 96.25 205 ARG A N 1
ATOM 1455 C CA . ARG A 1 205 ? 0.974 -11.231 12.612 1.00 96.25 205 ARG A CA 1
ATOM 1456 C C . ARG A 1 205 ? 2.385 -10.893 12.125 1.00 96.25 205 ARG A C 1
ATOM 1458 O O . ARG A 1 205 ? 3.283 -11.737 12.151 1.00 96.25 205 ARG A O 1
ATOM 1465 N N . GLY A 1 206 ? 2.584 -9.640 11.715 1.00 94.50 206 GLY A N 1
ATOM 1466 C CA . GLY A 1 206 ? 3.855 -9.141 11.188 1.00 94.50 206 GLY A CA 1
ATOM 1467 C C . GLY A 1 206 ? 5.039 -9.361 12.130 1.00 94.50 206 GLY A C 1
ATOM 1468 O O . GLY A 1 206 ? 6.108 -9.765 11.688 1.00 94.50 206 GLY A O 1
ATOM 1469 N N . ASP A 1 207 ? 4.832 -9.212 13.435 1.00 94.12 207 ASP A N 1
ATOM 1470 C CA . ASP A 1 207 ? 5.839 -9.422 14.484 1.00 94.12 207 ASP A CA 1
ATOM 1471 C C . ASP A 1 207 ? 6.208 -10.899 14.737 1.00 94.12 207 ASP A C 1
ATOM 1473 O O . ASP A 1 207 ? 7.109 -11.187 15.532 1.00 94.12 207 ASP A O 1
ATOM 1477 N N . ASN A 1 208 ? 5.580 -11.836 14.019 1.00 94.31 208 ASN A N 1
ATOM 1478 C CA . ASN A 1 208 ? 5.978 -13.244 13.925 1.00 94.31 208 ASN A CA 1
ATOM 1479 C C . ASN A 1 208 ? 6.749 -13.570 12.631 1.00 94.31 208 ASN A C 1
ATOM 1481 O O . ASN A 1 208 ? 7.129 -14.723 12.403 1.00 94.31 208 ASN A O 1
ATOM 1485 N N . ILE A 1 209 ? 7.006 -12.570 11.783 1.00 89.75 209 ILE A N 1
ATOM 1486 C CA . ILE A 1 209 ? 7.742 -12.698 10.524 1.00 89.75 209 ILE A CA 1
ATOM 1487 C C . ILE A 1 209 ? 9.164 -12.160 10.707 1.00 89.75 209 ILE A C 1
ATOM 1489 O O . ILE A 1 209 ? 9.378 -11.084 11.266 1.00 89.75 209 ILE A O 1
ATOM 1493 N N . LEU A 1 210 ? 10.141 -12.925 10.208 1.00 90.69 210 LEU A N 1
ATOM 1494 C CA . LEU A 1 210 ? 11.548 -12.535 10.160 1.00 90.69 210 LEU A CA 1
ATOM 1495 C C . LEU A 1 210 ? 11.995 -12.353 8.707 1.00 90.69 210 LEU A C 1
ATOM 1497 O O . LEU A 1 210 ? 11.803 -13.249 7.882 1.00 90.69 210 LEU A O 1
ATOM 1501 N N . VAL A 1 211 ? 12.651 -11.233 8.419 1.00 90.19 211 VAL A N 1
ATOM 1502 C CA . VAL A 1 211 ? 13.346 -10.971 7.153 1.00 90.19 211 VAL A CA 1
ATOM 1503 C C . VAL A 1 211 ? 14.811 -10.740 7.475 1.00 90.19 211 VAL A C 1
ATOM 1505 O O . VAL A 1 211 ? 15.130 -9.866 8.268 1.00 90.19 211 VAL A O 1
ATOM 1508 N N . ASP A 1 212 ? 15.696 -11.581 6.940 1.00 87.94 212 ASP A N 1
ATOM 1509 C CA . ASP A 1 212 ? 17.136 -11.554 7.243 1.00 87.94 212 ASP A CA 1
ATOM 1510 C C . ASP A 1 212 ? 17.459 -11.586 8.752 1.00 87.94 212 ASP A C 1
ATOM 1512 O O . ASP A 1 212 ? 18.430 -11.010 9.230 1.00 87.94 212 ASP A O 1
ATOM 1516 N N . GLY A 1 213 ? 16.620 -12.288 9.524 1.00 90.19 213 GLY A N 1
ATOM 1517 C CA . GLY A 1 213 ? 16.730 -12.383 10.984 1.00 90.19 213 GLY A CA 1
ATOM 1518 C C . GLY A 1 213 ? 16.139 -11.193 11.749 1.00 90.19 213 GLY A C 1
ATOM 1519 O O . GLY A 1 213 ? 16.087 -11.236 12.976 1.00 90.19 213 GLY A O 1
ATOM 1520 N N . ILE A 1 214 ? 15.647 -10.171 11.048 1.00 92.81 214 ILE A N 1
ATOM 1521 C CA . ILE A 1 214 ? 15.033 -8.971 11.618 1.00 92.81 214 ILE A CA 1
ATOM 1522 C C . ILE A 1 214 ? 13.528 -9.193 11.739 1.00 92.81 214 ILE A C 1
ATOM 1524 O O . ILE A 1 214 ? 12.856 -9.546 10.769 1.00 92.81 214 ILE A O 1
ATOM 1528 N N . ARG A 1 215 ? 12.996 -8.976 12.942 1.00 93.06 215 ARG A N 1
ATOM 1529 C CA . ARG A 1 215 ? 11.559 -9.023 13.214 1.00 93.06 215 ARG A CA 1
ATOM 1530 C C . ARG A 1 215 ? 10.901 -7.731 12.749 1.00 93.06 215 ARG A C 1
ATOM 1532 O O . ARG A 1 215 ? 11.423 -6.652 13.016 1.00 93.06 215 ARG A O 1
ATOM 1539 N N . PHE A 1 216 ? 9.759 -7.833 12.076 1.00 94.25 216 PHE A N 1
ATOM 1540 C CA . PHE A 1 216 ? 8.960 -6.646 11.786 1.00 94.25 216 PHE A CA 1
ATOM 1541 C C . PHE A 1 216 ? 8.285 -6.089 13.039 1.00 94.25 216 PHE A C 1
ATOM 1543 O O . PHE A 1 216 ? 7.958 -6.820 13.970 1.00 94.25 216 PHE A O 1
ATOM 1550 N N . GLN A 1 217 ? 8.022 -4.787 13.011 1.00 93.44 217 GLN A N 1
ATOM 1551 C CA . GLN A 1 217 ? 7.138 -4.136 13.970 1.00 93.44 217 GLN A CA 1
ATOM 1552 C C . GLN A 1 217 ? 5.673 -4.416 13.618 1.00 93.44 217 GLN A C 1
ATOM 1554 O O . GLN A 1 217 ? 5.360 -4.632 12.445 1.00 93.44 217 GLN A O 1
ATOM 1559 N N . TYR A 1 218 ? 4.775 -4.411 14.607 1.00 94.44 218 TYR A N 1
ATOM 1560 C CA . TYR A 1 218 ? 3.343 -4.644 14.378 1.00 94.44 218 TYR A CA 1
ATOM 1561 C C . TYR A 1 218 ? 2.445 -3.650 15.116 1.00 94.44 218 TYR A C 1
ATOM 1563 O O . TYR A 1 218 ? 1.820 -2.825 14.471 1.00 94.44 218 TYR A O 1
ATOM 1571 N N . GLU A 1 219 ? 2.365 -3.668 16.437 1.00 90.44 219 GLU A N 1
ATOM 1572 C CA . GLU A 1 219 ? 1.597 -2.666 17.184 1.00 90.44 219 GLU A CA 1
ATOM 1573 C C . GLU A 1 219 ? 2.238 -2.482 18.557 1.00 90.44 219 GLU A C 1
ATOM 1575 O O . GLU A 1 219 ? 2.602 -3.475 19.189 1.00 90.44 219 GLU A O 1
ATOM 1580 N N . ASN A 1 220 ? 2.348 -1.239 19.029 1.00 85.44 220 ASN A N 1
ATOM 1581 C CA . ASN A 1 220 ? 2.823 -0.950 20.379 1.00 85.44 220 ASN A CA 1
ATOM 1582 C C . ASN A 1 220 ? 1.655 -0.435 21.227 1.00 85.44 220 ASN A C 1
ATOM 1584 O O . ASN A 1 220 ? 1.322 0.751 21.236 1.00 85.44 220 ASN A O 1
ATOM 1588 N N . THR A 1 221 ? 0.993 -1.344 21.948 1.00 81.38 221 THR A N 1
ATOM 1589 C CA . THR A 1 221 ? -0.196 -1.020 22.755 1.00 81.38 221 THR A CA 1
ATOM 1590 C C . THR A 1 221 ? 0.022 -1.330 24.235 1.00 81.38 221 THR A C 1
ATOM 1592 O O . THR A 1 221 ? 0.397 -2.449 24.576 1.00 81.38 221 THR A O 1
ATOM 1595 N N . VAL A 1 222 ? -0.291 -0.379 25.122 1.00 60.62 222 VAL A N 1
ATOM 1596 C CA . VAL A 1 222 ? -0.211 -0.544 26.594 1.00 60.62 222 VAL A CA 1
ATOM 1597 C C . VAL A 1 222 ? -1.542 -0.838 27.270 1.00 60.62 222 VAL A C 1
ATOM 1599 O O . VAL A 1 222 ? -1.556 -1.353 28.386 1.00 60.62 222 VAL A O 1
ATOM 1602 N N . ASP A 1 223 ? -2.666 -0.513 26.630 1.00 60.69 223 ASP A N 1
ATOM 1603 C CA . ASP A 1 223 ? -3.972 -0.586 27.278 1.00 60.69 223 ASP A CA 1
ATOM 1604 C C . ASP A 1 223 ? -5.055 -1.177 26.364 1.00 60.69 223 ASP A C 1
ATOM 1606 O O . ASP A 1 223 ? -5.838 -0.466 25.730 1.00 60.69 223 ASP A O 1
ATOM 1610 N N . THR A 1 224 ? -5.169 -2.504 26.381 1.00 61.53 224 THR A N 1
ATOM 1611 C CA . THR A 1 224 ? -6.304 -3.240 25.801 1.00 61.53 224 THR A CA 1
ATOM 1612 C C . THR A 1 224 ? -7.444 -3.460 26.805 1.00 61.53 224 THR A C 1
ATOM 1614 O O . THR A 1 224 ? -8.385 -4.211 26.527 1.00 61.53 224 THR A O 1
ATOM 1617 N N . THR A 1 225 ? -7.403 -2.815 27.982 1.00 67.12 225 THR A N 1
ATOM 1618 C CA . THR A 1 225 ? -8.430 -2.998 29.014 1.00 67.12 225 THR A CA 1
ATOM 1619 C C . THR A 1 225 ? -9.797 -2.506 28.539 1.00 67.12 225 THR A C 1
ATOM 1621 O O . THR A 1 225 ? -9.923 -1.597 27.709 1.00 67.12 225 THR A O 1
ATOM 1624 N N . SER A 1 226 ? -10.840 -3.168 29.051 1.00 69.56 226 SER A N 1
ATOM 1625 C CA . SER A 1 226 ? -12.229 -2.957 28.639 1.00 69.56 226 SER A CA 1
ATOM 1626 C C . SER A 1 226 ? -12.698 -1.533 28.935 1.00 69.56 226 SER A C 1
ATOM 1628 O O . SER A 1 226 ? -12.650 -1.084 30.075 1.00 69.56 226 SER A O 1
ATOM 1630 N N . ALA A 1 227 ? -13.207 -0.851 27.912 1.00 82.50 227 ALA A N 1
ATOM 1631 C CA . ALA A 1 227 ? -13.932 0.406 28.041 1.00 82.50 227 ALA A CA 1
ATOM 1632 C C . ALA A 1 227 ? -15.444 0.141 28.110 1.00 82.50 227 ALA A C 1
ATOM 1634 O O . ALA A 1 227 ? -15.949 -0.808 27.500 1.00 82.50 227 ALA A O 1
ATOM 1635 N N . THR A 1 228 ? -16.184 1.004 28.808 1.00 90.25 228 THR A N 1
ATOM 1636 C CA . THR A 1 228 ? -17.653 0.983 28.779 1.00 90.25 228 THR A CA 1
ATOM 1637 C C . THR A 1 228 ? -18.132 1.193 27.346 1.00 90.25 228 THR A C 1
ATOM 1639 O O . THR A 1 228 ? -17.869 2.236 26.752 1.00 90.25 228 THR A O 1
ATOM 1642 N N . ALA A 1 229 ? -18.833 0.205 26.790 1.00 90.94 229 ALA A N 1
ATOM 1643 C CA . ALA A 1 229 ? -19.333 0.278 25.425 1.00 90.94 229 ALA A CA 1
ATOM 1644 C C . ALA A 1 229 ? -20.420 1.356 25.299 1.00 90.94 229 ALA A C 1
ATOM 1646 O O . ALA A 1 229 ? -21.452 1.301 25.970 1.00 90.94 229 ALA A O 1
ATOM 1647 N N . ILE A 1 230 ? -20.196 2.317 24.407 1.00 96.56 230 ILE A N 1
ATOM 1648 C CA . ILE A 1 230 ? -21.178 3.317 24.001 1.00 96.56 230 ILE A CA 1
ATOM 1649 C C . ILE A 1 230 ? -21.847 2.802 22.717 1.00 96.56 230 ILE A C 1
ATOM 1651 O O . ILE A 1 230 ? -21.145 2.524 21.743 1.00 96.56 230 ILE A O 1
ATOM 1655 N N . PRO A 1 231 ? -23.184 2.656 22.670 1.00 97.00 231 PRO A N 1
ATOM 1656 C CA . PRO A 1 231 ? -23.878 2.257 21.447 1.00 97.00 231 PRO A CA 1
ATOM 1657 C C . PRO A 1 231 ? -23.591 3.221 20.291 1.00 97.00 231 PRO A C 1
ATOM 1659 O O . PRO A 1 231 ? -23.533 4.430 20.508 1.00 97.00 231 PRO A O 1
ATOM 1662 N N . PHE A 1 232 ? -23.497 2.709 19.057 1.00 97.75 232 PHE A N 1
ATOM 1663 C CA . PHE A 1 232 ? -23.192 3.521 17.868 1.00 97.75 232 PHE A CA 1
ATOM 1664 C C . PHE A 1 232 ? -24.107 4.753 17.723 1.00 97.75 232 PHE A C 1
ATOM 1666 O O . PHE A 1 232 ? -23.644 5.851 17.431 1.00 97.75 232 PHE A O 1
ATOM 1673 N N . SER A 1 233 ? -25.407 4.593 17.989 1.00 96.94 233 SER A N 1
ATOM 1674 C CA . SER A 1 233 ? -26.402 5.676 17.926 1.00 96.94 233 SER A CA 1
ATOM 1675 C C . SER A 1 233 ? -26.225 6.767 18.987 1.00 96.94 233 SER A C 1
ATOM 1677 O O . SER A 1 233 ? -26.865 7.809 18.894 1.00 96.94 233 SER A O 1
ATOM 1679 N N . SER A 1 234 ? -25.409 6.511 20.009 1.00 97.62 234 SER A N 1
ATOM 1680 C CA . SER A 1 234 ? -25.180 7.390 21.158 1.00 97.62 234 SER A CA 1
ATOM 1681 C C . SER A 1 234 ? -23.763 7.973 21.178 1.00 97.62 234 SER A C 1
ATOM 1683 O O . SER A 1 234 ? -23.388 8.629 22.150 1.00 97.62 234 SER A O 1
ATOM 1685 N N . LEU A 1 235 ? -22.956 7.721 20.140 1.00 97.69 235 LEU A N 1
ATOM 1686 C CA . LEU A 1 235 ? -21.613 8.282 20.029 1.00 97.69 235 LEU A CA 1
ATOM 1687 C C . LEU A 1 235 ? -21.680 9.803 19.845 1.00 97.69 235 LEU A C 1
ATOM 1689 O O . LEU A 1 235 ? -22.495 10.319 19.083 1.00 97.69 235 LEU A O 1
ATOM 1693 N N . SER A 1 236 ? -20.778 10.521 20.514 1.00 97.62 236 SER A N 1
ATOM 1694 C CA . SER A 1 236 ? -20.644 11.974 20.372 1.00 97.62 236 SER A CA 1
ATOM 1695 C C . SER A 1 236 ? -19.716 12.310 19.204 1.00 97.62 236 SER A C 1
ATOM 1697 O O . SER A 1 236 ? -18.496 12.147 19.295 1.00 97.62 236 SER A O 1
ATOM 1699 N N . GLY A 1 237 ? -20.299 12.736 18.087 1.00 97.00 237 GLY A N 1
ATOM 1700 C CA . GLY A 1 237 ? -19.582 13.027 16.851 1.00 97.00 237 GLY A CA 1
ATOM 1701 C C . GLY A 1 237 ? -20.485 12.923 15.633 1.00 97.00 237 GLY A C 1
ATOM 1702 O O . GLY A 1 237 ? -21.712 12.920 15.749 1.00 97.00 237 GLY A O 1
ATOM 1703 N N . THR A 1 238 ? -19.876 12.847 14.458 1.00 96.75 238 THR A N 1
ATOM 1704 C CA . THR A 1 238 ? -20.589 12.763 13.185 1.00 96.75 238 THR A CA 1
ATOM 1705 C C . THR A 1 238 ? -20.001 11.676 12.300 1.00 96.75 238 THR A C 1
ATOM 1707 O O . THR A 1 238 ? -18.795 11.434 12.280 1.00 96.75 238 THR A O 1
ATOM 1710 N N . VAL A 1 239 ? -20.868 11.030 11.522 1.00 96.06 239 VAL A N 1
ATOM 1711 C CA . VAL A 1 239 ? -20.436 10.238 10.370 1.00 96.06 239 VAL A CA 1
ATOM 1712 C C . VAL A 1 239 ? -20.128 11.227 9.248 1.00 96.06 239 VAL A C 1
ATOM 1714 O O . VAL A 1 239 ? -21.037 11.883 8.743 1.00 96.06 239 VAL A O 1
ATOM 1717 N N . THR A 1 240 ? -18.853 11.386 8.897 1.00 87.81 240 THR A N 1
ATOM 1718 C CA . THR A 1 240 ? -18.395 12.397 7.922 1.00 87.81 240 THR A CA 1
ATOM 1719 C C . THR A 1 240 ? -18.346 11.873 6.488 1.00 87.81 240 THR A C 1
ATOM 1721 O O . THR A 1 240 ? -18.169 12.652 5.554 1.00 87.81 240 THR A O 1
ATOM 1724 N N . ALA A 1 241 ? -18.522 10.563 6.305 1.00 79.06 241 ALA A N 1
ATOM 1725 C CA . ALA A 1 241 ? -18.473 9.894 5.011 1.00 79.06 241 ALA A CA 1
ATOM 1726 C C . ALA A 1 241 ? -19.635 8.897 4.841 1.00 79.06 241 ALA A C 1
ATOM 1728 O O . ALA A 1 241 ? -20.706 9.040 5.429 1.00 79.06 241 ALA A O 1
ATOM 1729 N N . THR A 1 242 ? -19.437 7.882 3.998 1.00 90.62 242 THR A N 1
ATOM 1730 C CA . THR A 1 242 ? -20.380 6.769 3.856 1.00 90.62 242 THR A CA 1
ATOM 1731 C C . THR A 1 242 ? -20.459 5.949 5.146 1.00 90.62 242 THR A C 1
ATOM 1733 O O . THR A 1 242 ? -19.503 5.917 5.915 1.00 90.62 242 THR A O 1
ATOM 1736 N N . LEU A 1 243 ? -21.592 5.283 5.372 1.00 97.19 243 LEU A N 1
ATOM 1737 C CA . LEU A 1 243 ? -21.740 4.222 6.365 1.00 97.19 243 LEU A CA 1
ATOM 1738 C C . LEU A 1 243 ? -22.508 3.071 5.712 1.00 97.19 243 LEU A C 1
ATOM 1740 O O . LEU A 1 243 ? -23.707 3.185 5.450 1.00 97.19 243 LEU A O 1
ATOM 1744 N N . ARG A 1 244 ? -21.810 1.984 5.384 1.00 97.75 244 ARG A N 1
ATOM 1745 C CA . ARG A 1 244 ? -22.327 0.913 4.522 1.00 97.75 244 ARG A CA 1
ATOM 1746 C C . ARG A 1 244 ? -21.692 -0.441 4.824 1.00 97.75 244 ARG A C 1
ATOM 1748 O O . ARG A 1 244 ? -20.637 -0.531 5.438 1.00 97.75 244 ARG A O 1
ATOM 1755 N N . ALA A 1 245 ? -22.330 -1.499 4.329 1.00 98.00 245 ALA A N 1
ATOM 1756 C CA . ALA A 1 245 ? -21.688 -2.803 4.207 1.00 98.00 245 ALA A CA 1
ATOM 1757 C C . ALA A 1 245 ? -20.645 -2.801 3.074 1.00 98.00 245 ALA A C 1
ATOM 1759 O O . ALA A 1 245 ? -20.715 -1.989 2.136 1.00 98.00 245 ALA A O 1
ATOM 1760 N N . ALA A 1 246 ? -19.715 -3.752 3.141 1.00 97.75 246 ALA A N 1
ATOM 1761 C CA . ALA A 1 246 ? -18.745 -3.992 2.086 1.00 97.75 246 ALA A CA 1
ATOM 1762 C C . ALA A 1 246 ? -19.445 -4.325 0.751 1.00 97.75 246 ALA A C 1
ATOM 1764 O O . ALA A 1 246 ? -20.397 -5.117 0.743 1.00 97.75 246 ALA A O 1
ATOM 1765 N N . PRO A 1 247 ? -19.034 -3.705 -0.374 1.00 96.25 247 PRO A N 1
ATOM 1766 C CA . PRO A 1 247 ? -19.475 -4.112 -1.706 1.00 96.25 247 PRO A CA 1
ATOM 1767 C C . PRO A 1 247 ? -19.096 -5.566 -2.031 1.00 96.25 247 PRO A C 1
ATOM 1769 O O . PRO A 1 247 ? -18.347 -6.230 -1.314 1.00 96.25 247 PRO A O 1
ATOM 1772 N N . ALA A 1 248 ? -19.625 -6.063 -3.150 1.00 94.75 248 ALA A N 1
ATOM 1773 C CA . ALA A 1 248 ? -19.103 -7.280 -3.752 1.00 94.75 248 ALA A CA 1
ATOM 1774 C C . ALA A 1 248 ? -17.653 -7.057 -4.216 1.00 94.75 248 ALA A C 1
ATOM 1776 O O . ALA A 1 248 ? -17.325 -5.983 -4.712 1.00 94.75 248 ALA A O 1
ATOM 1777 N N . SER A 1 249 ? -16.828 -8.091 -4.061 1.00 95.00 249 SER A N 1
ATOM 1778 C CA . SER A 1 249 ? -15.423 -8.103 -4.482 1.00 95.00 249 SER A CA 1
ATOM 1779 C C . SER A 1 249 ? -15.288 -7.864 -5.991 1.00 95.00 249 SER A C 1
ATOM 1781 O O . SER A 1 249 ? -16.015 -8.485 -6.770 1.00 95.00 249 SER A O 1
ATOM 1783 N N . ASP A 1 250 ? -14.332 -7.023 -6.402 1.00 95.50 250 ASP A N 1
ATOM 1784 C CA . ASP A 1 250 ? -13.943 -6.835 -7.812 1.00 95.50 250 ASP A CA 1
ATOM 1785 C C . ASP A 1 250 ? -13.273 -8.100 -8.388 1.00 95.50 250 ASP A C 1
ATOM 1787 O O . ASP A 1 250 ? -13.216 -8.301 -9.603 1.00 95.50 250 ASP A O 1
ATOM 1791 N N . PHE A 1 251 ? -12.774 -8.983 -7.515 1.00 95.19 251 PHE A N 1
ATOM 1792 C CA . PHE A 1 251 ? -12.015 -10.169 -7.894 1.00 95.19 251 PHE A CA 1
ATOM 1793 C C . PHE A 1 251 ? -12.883 -11.423 -8.016 1.00 95.19 251 PHE A C 1
ATOM 1795 O O . PHE A 1 251 ? -13.359 -11.994 -7.033 1.00 95.19 251 PHE A O 1
ATOM 1802 N N . VAL A 1 252 ? -12.985 -11.937 -9.240 1.00 94.62 252 VAL A N 1
ATOM 1803 C CA . VAL A 1 252 ? -13.715 -13.167 -9.563 1.00 94.62 252 VAL A CA 1
ATOM 1804 C C . VAL A 1 252 ? -12.738 -14.328 -9.714 1.00 94.62 252 VAL A C 1
ATOM 1806 O O . VAL A 1 252 ? -11.739 -14.223 -10.428 1.00 94.62 252 VAL A O 1
ATOM 1809 N N . VAL A 1 253 ? -13.024 -15.452 -9.047 1.00 95.69 253 VAL A N 1
ATOM 1810 C CA . VAL A 1 253 ? -12.259 -16.698 -9.214 1.00 95.69 253 VAL A CA 1
ATOM 1811 C C . VAL A 1 253 ? -12.473 -17.239 -10.627 1.00 95.69 253 VAL A C 1
ATOM 1813 O O . VAL A 1 253 ? -13.607 -17.389 -11.073 1.00 95.69 253 VAL A O 1
ATOM 1816 N N . THR A 1 254 ? -11.383 -17.549 -11.323 1.00 95.69 254 THR A N 1
ATOM 1817 C CA . THR A 1 254 ? -11.403 -18.041 -12.704 1.00 95.69 254 THR A CA 1
ATOM 1818 C C . THR A 1 254 ? -10.265 -19.030 -12.960 1.00 95.69 254 THR A C 1
ATOM 1820 O O . THR A 1 254 ? -9.376 -19.217 -12.126 1.00 95.69 254 THR A O 1
ATOM 1823 N N . THR A 1 255 ? -10.280 -19.652 -14.137 1.00 96.81 255 THR A N 1
ATOM 1824 C CA . THR A 1 255 ? -9.183 -20.475 -14.654 1.00 96.81 255 THR A CA 1
ATOM 1825 C C . THR A 1 255 ? -8.662 -19.877 -15.957 1.00 96.81 255 THR A C 1
ATOM 1827 O O . THR A 1 255 ? -9.426 -19.701 -16.903 1.00 96.81 255 THR A O 1
ATOM 1830 N N . LEU A 1 256 ? -7.358 -19.607 -16.025 1.00 97.62 256 LEU A N 1
ATOM 1831 C CA . LEU A 1 256 ? -6.668 -19.128 -17.224 1.00 97.62 256 LEU A CA 1
ATOM 1832 C C . LEU A 1 256 ? -5.644 -20.178 -17.657 1.00 97.62 256 LEU A C 1
ATOM 1834 O O . LEU A 1 256 ? -4.741 -20.508 -16.891 1.00 97.62 256 LEU A O 1
ATOM 1838 N N . ASN A 1 257 ? -5.801 -20.733 -18.863 1.00 97.25 257 ASN A N 1
ATOM 1839 C CA . ASN A 1 257 ? -4.941 -21.800 -19.401 1.00 97.25 257 ASN A CA 1
ATOM 1840 C C . ASN A 1 257 ? -4.729 -22.975 -18.421 1.00 97.25 257 ASN A C 1
ATOM 1842 O O . ASN A 1 257 ? -3.621 -23.478 -18.258 1.00 97.25 257 ASN A O 1
ATOM 1846 N N . GLY A 1 258 ? -5.793 -23.390 -17.726 1.00 96.31 258 GLY A N 1
ATOM 1847 C CA . GLY A 1 258 ? -5.751 -24.486 -16.750 1.00 96.31 258 GLY A CA 1
ATOM 1848 C C . GLY A 1 258 ? -5.220 -24.113 -15.359 1.00 96.31 258 GLY A C 1
ATOM 1849 O O . GLY A 1 258 ? -5.222 -24.961 -14.471 1.00 96.31 258 GLY A O 1
ATOM 1850 N N . VAL A 1 259 ? -4.811 -22.860 -15.130 1.00 97.25 259 VAL A N 1
ATOM 1851 C CA . VAL A 1 259 ? -4.338 -22.372 -13.825 1.00 97.25 259 VAL A CA 1
ATOM 1852 C C . VAL A 1 259 ? -5.449 -21.598 -13.116 1.00 97.25 259 VAL A C 1
ATOM 1854 O O . VAL A 1 259 ? -5.983 -20.633 -13.661 1.00 97.25 259 VAL A O 1
ATOM 1857 N N . SER A 1 260 ? -5.792 -22.005 -11.891 1.00 96.69 260 SER A N 1
ATOM 1858 C CA . SER A 1 260 ? -6.784 -21.312 -11.056 1.00 96.69 260 SER A CA 1
ATOM 1859 C C . SER A 1 260 ? -6.202 -20.039 -10.437 1.00 96.69 260 SER A C 1
ATOM 1861 O O . SER A 1 260 ? -5.082 -20.038 -9.925 1.00 96.69 260 SER A O 1
ATOM 1863 N N . GLY A 1 261 ? -6.997 -18.973 -10.410 1.00 96.69 261 GLY A N 1
ATOM 1864 C CA . GLY A 1 261 ? -6.631 -17.688 -9.820 1.00 96.69 261 GLY A CA 1
ATOM 1865 C C . GLY A 1 261 ? -7.832 -16.754 -9.736 1.00 96.69 261 GLY A C 1
ATOM 1866 O O . GLY A 1 261 ? -8.976 -17.206 -9.731 1.00 96.69 261 GLY A O 1
ATOM 1867 N N . GLN A 1 262 ? -7.577 -15.453 -9.666 1.00 97.00 262 GLN A N 1
ATOM 1868 C CA . GLN A 1 262 ? -8.603 -14.416 -9.688 1.00 97.00 262 GLN A CA 1
ATOM 1869 C C . GLN A 1 262 ? -8.274 -13.349 -10.732 1.00 97.00 262 GLN A C 1
ATOM 1871 O O . GLN A 1 262 ? -7.105 -13.092 -11.033 1.00 97.00 262 GLN A O 1
ATOM 1876 N N . MET A 1 263 ? -9.313 -12.713 -11.260 1.00 95.75 263 MET A N 1
ATOM 1877 C CA . MET A 1 263 ? -9.214 -11.595 -12.197 1.00 95.75 263 MET A CA 1
ATOM 1878 C C . MET A 1 263 ? -10.234 -10.509 -11.855 1.00 95.75 263 MET A C 1
ATOM 1880 O O . MET A 1 263 ? -11.220 -10.782 -11.174 1.00 95.75 263 MET A O 1
ATOM 1884 N N . SER A 1 264 ? -10.003 -9.300 -12.361 1.00 96.50 264 SER A N 1
ATOM 1885 C CA . SER A 1 264 ? -10.999 -8.228 -12.393 1.00 96.50 264 SER A CA 1
ATOM 1886 C C . SER A 1 264 ? -11.548 -8.091 -13.808 1.00 96.50 264 SER A C 1
ATOM 1888 O O . SER A 1 264 ? -10.790 -8.136 -14.781 1.00 96.50 264 SER A O 1
ATOM 1890 N N . ASN A 1 265 ? -12.854 -7.859 -13.934 1.00 95.50 265 ASN A N 1
ATOM 1891 C CA . ASN A 1 265 ? -13.485 -7.600 -15.231 1.00 95.50 265 ASN A CA 1
ATOM 1892 C C . ASN A 1 265 ? -13.030 -6.273 -15.859 1.00 95.50 265 ASN A C 1
ATOM 1894 O O . ASN A 1 265 ? -13.227 -6.073 -17.056 1.00 95.50 265 ASN A O 1
ATOM 1898 N N . ARG A 1 266 ? -12.400 -5.382 -15.079 1.00 96.44 266 ARG A N 1
ATOM 1899 C CA . ARG A 1 266 ? -11.821 -4.123 -15.573 1.00 96.44 266 ARG A CA 1
ATOM 1900 C C . ARG A 1 266 ? -10.593 -4.345 -16.459 1.00 96.44 266 ARG A C 1
ATOM 1902 O O . ARG A 1 266 ? -10.305 -3.512 -17.312 1.00 96.44 266 ARG A O 1
ATOM 1909 N N . PHE A 1 267 ? -9.899 -5.473 -16.289 1.00 97.19 267 PHE A N 1
ATOM 1910 C CA . PHE A 1 267 ? -8.637 -5.771 -16.974 1.00 97.19 267 PHE A CA 1
ATOM 1911 C C . PHE A 1 267 ? -8.672 -7.150 -17.644 1.00 97.19 267 PHE A C 1
ATOM 1913 O O . PHE A 1 267 ? -7.941 -8.059 -17.232 1.00 97.19 267 PHE A O 1
ATOM 1920 N N . PRO A 1 268 ? -9.529 -7.335 -18.669 1.00 96.81 268 PRO A N 1
ATOM 1921 C CA . PRO A 1 268 ? -9.568 -8.579 -19.423 1.00 96.81 268 PRO A CA 1
ATOM 1922 C C . PRO A 1 268 ? -8.234 -8.832 -20.134 1.00 96.81 268 PRO A C 1
ATOM 1924 O O . PRO A 1 268 ? -7.490 -7.902 -20.443 1.00 96.81 268 PRO A O 1
ATOM 1927 N N . VAL A 1 269 ? -7.960 -10.101 -20.438 1.00 98.38 269 VAL A N 1
ATOM 1928 C CA . VAL A 1 269 ? -6.806 -10.483 -21.260 1.00 98.38 269 VAL A CA 1
ATOM 1929 C C . VAL A 1 269 ? -7.061 -10.068 -22.708 1.00 98.38 269 VAL A C 1
ATOM 1931 O O . VAL A 1 269 ? -7.970 -10.585 -23.357 1.00 98.38 269 VAL A O 1
ATOM 1934 N N . VAL A 1 270 ? -6.258 -9.138 -23.216 1.00 98.44 270 VAL A N 1
ATOM 1935 C CA . VAL A 1 270 ? -6.391 -8.548 -24.553 1.00 98.44 270 VAL A CA 1
ATOM 1936 C C . VAL A 1 270 ? -5.049 -8.510 -25.279 1.00 98.44 270 VAL A C 1
ATOM 1938 O O . VAL A 1 270 ? -3.987 -8.564 -24.664 1.00 98.44 270 VAL A O 1
ATOM 1941 N N . ALA A 1 271 ? -5.090 -8.395 -26.606 1.00 98.31 271 ALA A N 1
ATOM 1942 C CA . ALA A 1 271 ? -3.885 -8.197 -27.404 1.00 98.31 271 ALA A CA 1
ATOM 1943 C C . ALA A 1 271 ? -3.297 -6.789 -27.195 1.00 98.31 271 ALA A C 1
ATOM 1945 O O . ALA A 1 271 ? -4.022 -5.815 -26.962 1.00 98.31 271 ALA A O 1
ATOM 1946 N N . GLY A 1 272 ? -1.974 -6.705 -27.275 1.00 96.50 272 GLY A N 1
ATOM 1947 C CA . GLY A 1 272 ? -1.154 -5.505 -27.373 1.00 96.50 272 GLY A CA 1
ATOM 1948 C C . GLY A 1 272 ? -0.741 -5.193 -28.806 1.00 96.50 272 GLY A C 1
ATOM 1949 O O . GLY A 1 272 ? -1.151 -5.859 -29.753 1.00 96.50 272 GLY A O 1
ATOM 1950 N N . SER A 1 273 ? 0.128 -4.200 -28.940 1.00 95.06 273 SER A N 1
ATOM 1951 C CA . SER A 1 273 ? 0.757 -3.830 -30.208 1.00 95.06 273 SER A CA 1
ATOM 1952 C C . SER A 1 273 ? 1.705 -4.924 -30.710 1.00 95.06 273 SER A C 1
ATOM 1954 O O . SER A 1 273 ? 1.823 -5.129 -31.912 1.00 95.06 273 SER A O 1
ATOM 1956 N N . ASN A 1 274 ? 2.349 -5.649 -29.784 1.00 94.50 274 ASN A N 1
ATOM 1957 C CA . ASN A 1 274 ? 3.346 -6.686 -30.088 1.00 94.50 274 ASN A CA 1
ATOM 1958 C C . ASN A 1 274 ? 3.070 -8.042 -29.417 1.00 94.50 274 ASN A C 1
ATOM 1960 O O . ASN A 1 274 ? 3.852 -8.970 -29.588 1.00 94.50 274 ASN A O 1
ATOM 1964 N N . LEU A 1 275 ? 1.991 -8.159 -28.638 1.00 97.81 275 LEU A N 1
ATOM 1965 C CA . LEU A 1 275 ? 1.608 -9.397 -27.958 1.00 97.81 275 LEU A CA 1
ATOM 1966 C C . LEU A 1 275 ? 0.179 -9.765 -28.333 1.00 97.81 275 LEU A C 1
ATOM 1968 O O . LEU A 1 275 ? -0.739 -8.962 -28.197 1.00 97.81 275 LEU A O 1
ATOM 1972 N N . THR A 1 276 ? -0.042 -10.996 -28.757 1.00 98.44 276 THR A N 1
ATOM 1973 C CA . THR A 1 276 ? -1.386 -11.550 -28.918 1.00 98.44 276 THR A CA 1
ATOM 1974 C C . THR A 1 276 ? -2.034 -11.795 -27.553 1.00 98.44 276 THR A C 1
ATOM 1976 O O . THR A 1 276 ? -1.358 -12.007 -26.546 1.00 98.44 276 THR A O 1
ATOM 1979 N N . ALA A 1 277 ? -3.369 -11.842 -27.502 1.00 98.50 277 ALA A N 1
ATOM 1980 C CA . ALA A 1 277 ? -4.081 -12.182 -26.265 1.00 98.50 277 ALA A CA 1
ATOM 1981 C C . ALA A 1 277 ? -3.694 -13.577 -25.726 1.00 98.50 277 ALA A C 1
ATOM 1983 O O . ALA A 1 277 ? -3.664 -13.789 -24.516 1.00 98.50 277 ALA A O 1
ATOM 1984 N N . ALA A 1 278 ? -3.353 -14.521 -26.613 1.00 98.62 278 ALA A N 1
ATOM 1985 C CA . ALA A 1 278 ? -2.894 -15.854 -26.230 1.00 98.62 278 ALA A CA 1
ATOM 1986 C C . ALA A 1 278 ? -1.508 -15.827 -25.559 1.00 98.62 278 ALA A C 1
ATOM 1988 O O . ALA A 1 278 ? -1.297 -16.521 -24.562 1.00 98.62 278 ALA A O 1
ATOM 1989 N N . GLU A 1 279 ? -0.581 -15.000 -26.054 1.00 98.69 279 GLU A N 1
ATOM 1990 C CA . GLU A 1 279 ? 0.732 -14.793 -25.427 1.00 98.69 279 GLU A CA 1
ATOM 1991 C C . GLU A 1 279 ? 0.593 -14.113 -24.066 1.00 98.69 279 GLU A C 1
ATOM 1993 O O . GLU A 1 279 ? 1.171 -14.588 -23.090 1.00 98.69 279 GLU A O 1
ATOM 1998 N N . VAL A 1 280 ? -0.244 -13.074 -23.960 1.00 98.75 280 VAL A N 1
ATOM 1999 C CA . VAL A 1 280 ? -0.545 -12.420 -22.675 1.00 98.75 280 VAL A CA 1
ATOM 2000 C C . VAL A 1 280 ? -1.123 -13.431 -21.686 1.00 98.75 280 VAL A C 1
ATOM 2002 O O . VAL A 1 280 ? -0.630 -13.553 -20.564 1.00 98.75 280 VAL A O 1
ATOM 2005 N N . GLY A 1 281 ? -2.119 -14.213 -22.111 1.00 98.69 281 GLY A N 1
ATOM 2006 C CA . GLY A 1 281 ? -2.699 -15.276 -21.295 1.00 98.69 281 GLY A CA 1
ATOM 2007 C C . GLY A 1 281 ? -1.655 -16.295 -20.835 1.00 98.69 281 GLY A C 1
ATOM 2008 O O . GLY A 1 281 ? -1.670 -16.697 -19.674 1.00 98.69 281 GLY A O 1
ATOM 2009 N N . SER A 1 282 ? -0.718 -16.665 -21.713 1.00 98.69 282 SER A N 1
ATOM 2010 C CA . SER A 1 282 ? 0.366 -17.608 -21.409 1.00 98.69 282 SER A CA 1
ATOM 2011 C C . SER A 1 282 ? 1.377 -17.045 -20.409 1.00 98.69 282 SER A C 1
ATOM 2013 O O . SER A 1 282 ? 1.776 -17.765 -19.493 1.00 98.69 282 SER A O 1
ATOM 2015 N N . ILE A 1 283 ? 1.762 -15.768 -20.526 1.00 98.56 283 ILE A N 1
ATOM 2016 C CA . ILE A 1 283 ? 2.649 -15.088 -19.565 1.00 98.56 283 ILE A CA 1
ATOM 2017 C C . ILE A 1 283 ? 1.994 -15.069 -18.179 1.00 98.56 283 ILE A C 1
ATOM 2019 O O . ILE A 1 283 ? 2.598 -15.498 -17.193 1.00 98.56 283 ILE A O 1
ATOM 2023 N N . LEU A 1 284 ? 0.732 -14.632 -18.113 1.00 98.75 284 LEU A N 1
ATOM 2024 C CA . LEU A 1 284 ? -0.040 -14.545 -16.874 1.00 98.75 284 LEU A CA 1
ATOM 2025 C C . LEU A 1 284 ? -0.200 -15.916 -16.200 1.00 98.75 284 LEU A C 1
ATOM 2027 O O . LEU A 1 284 ? 0.096 -16.063 -15.011 1.00 98.75 284 LEU A O 1
ATOM 2031 N N . SER A 1 285 ? -0.634 -16.935 -16.951 1.00 98.44 285 SER A N 1
ATOM 2032 C CA . SER A 1 285 ? -0.842 -18.278 -16.403 1.00 98.44 285 SER A CA 1
ATOM 2033 C C . SER A 1 285 ? 0.469 -18.942 -15.985 1.00 98.44 285 SER A C 1
ATOM 2035 O O . SER A 1 285 ? 0.507 -19.595 -14.945 1.00 98.44 285 SER A O 1
ATOM 2037 N N . THR A 1 286 ? 1.558 -18.746 -16.736 1.00 98.50 286 THR A N 1
ATOM 2038 C CA . THR A 1 286 ? 2.887 -19.284 -16.387 1.00 98.50 286 THR A CA 1
ATOM 2039 C C . THR A 1 286 ? 3.436 -18.639 -15.116 1.00 98.50 286 THR A C 1
ATOM 2041 O O . THR A 1 286 ? 3.975 -19.341 -14.257 1.00 98.50 286 THR A O 1
ATOM 2044 N N . GLY A 1 287 ? 3.249 -17.325 -14.946 1.00 97.75 287 GLY A N 1
ATOM 2045 C CA . GLY A 1 287 ? 3.650 -16.612 -13.734 1.00 97.75 287 GLY A CA 1
ATOM 2046 C C . GLY A 1 287 ? 2.932 -17.139 -12.488 1.00 97.75 287 GLY A C 1
ATOM 2047 O O . GLY A 1 287 ? 3.583 -17.481 -11.500 1.00 97.75 287 GLY A O 1
ATOM 2048 N N . ILE A 1 288 ? 1.604 -17.301 -12.548 1.00 97.94 288 ILE A N 1
ATOM 2049 C CA . ILE A 1 288 ? 0.835 -17.879 -11.431 1.00 97.94 288 ILE A CA 1
ATOM 2050 C C . ILE A 1 288 ? 1.144 -19.366 -11.227 1.00 97.94 288 ILE A C 1
ATOM 2052 O O . ILE A 1 288 ? 1.286 -19.808 -10.087 1.00 97.94 288 ILE A O 1
ATOM 2056 N N . GLY A 1 289 ? 1.309 -20.136 -12.304 1.00 97.69 289 GLY A N 1
ATOM 2057 C CA . GLY A 1 289 ? 1.736 -21.534 -12.235 1.00 97.69 289 GLY A CA 1
ATOM 2058 C C . GLY A 1 289 ? 3.059 -21.687 -11.482 1.00 97.69 289 GLY A C 1
ATOM 2059 O O . GLY A 1 289 ? 3.155 -22.508 -10.574 1.00 97.69 289 GLY A O 1
ATOM 2060 N N . THR A 1 290 ? 4.033 -20.823 -11.775 1.00 97.12 290 THR A N 1
ATOM 2061 C CA . THR A 1 290 ? 5.319 -20.774 -11.065 1.00 97.12 290 THR A CA 1
ATOM 2062 C C . THR A 1 290 ? 5.137 -20.363 -9.606 1.00 97.12 290 THR A C 1
ATOM 2064 O O . THR A 1 290 ? 5.661 -21.025 -8.713 1.00 97.12 290 THR A O 1
ATOM 2067 N N . ALA A 1 291 ? 4.352 -19.316 -9.329 1.00 96.25 291 ALA A N 1
ATOM 2068 C CA . ALA A 1 291 ? 4.088 -18.861 -7.961 1.00 96.25 291 ALA A CA 1
ATOM 2069 C C . ALA A 1 291 ? 3.495 -19.967 -7.070 1.00 96.25 291 ALA A C 1
ATOM 2071 O O . ALA A 1 291 ? 3.812 -20.053 -5.885 1.00 96.25 291 ALA A O 1
ATOM 2072 N N . ASN A 1 292 ? 2.687 -20.859 -7.648 1.00 95.50 292 ASN A N 1
ATOM 2073 C CA . ASN A 1 292 ? 2.119 -21.998 -6.936 1.00 95.50 292 ASN A CA 1
ATOM 2074 C C . ASN A 1 292 ? 3.162 -23.056 -6.537 1.00 95.50 292 ASN A C 1
ATOM 2076 O O . ASN A 1 292 ? 2.914 -23.798 -5.586 1.00 95.50 292 ASN A O 1
ATOM 2080 N N . THR A 1 293 ? 4.321 -23.111 -7.202 1.00 95.31 293 THR A N 1
ATOM 2081 C CA . THR A 1 293 ? 5.394 -24.073 -6.897 1.00 95.31 293 THR A CA 1
ATOM 2082 C C . THR A 1 293 ? 6.500 -23.513 -6.003 1.00 95.31 293 THR A C 1
ATOM 2084 O O . THR A 1 293 ? 7.238 -24.289 -5.403 1.00 95.31 293 THR A O 1
ATOM 2087 N N . VAL A 1 294 ? 6.641 -22.187 -5.893 1.00 95.81 294 VAL A N 1
ATOM 2088 C CA . VAL A 1 294 ? 7.608 -21.559 -4.973 1.00 95.81 294 VAL A CA 1
ATOM 2089 C C . VAL A 1 294 ? 6.974 -21.237 -3.626 1.00 95.81 294 VAL A C 1
ATOM 2091 O O . VAL A 1 294 ? 5.860 -20.730 -3.552 1.00 95.81 294 VAL A O 1
ATOM 2094 N N . ARG A 1 295 ? 7.715 -21.480 -2.543 1.00 95.75 295 ARG A N 1
ATOM 2095 C CA . ARG A 1 295 ? 7.321 -21.110 -1.177 1.00 95.75 295 ARG A CA 1
ATOM 2096 C C . ARG A 1 295 ? 7.366 -19.589 -0.990 1.00 95.75 295 ARG A C 1
ATOM 2098 O O . ARG A 1 295 ? 8.388 -18.967 -1.279 1.00 95.75 295 ARG A O 1
ATOM 2105 N N . GLY A 1 296 ? 6.321 -19.003 -0.407 1.00 94.75 296 GLY A N 1
ATOM 2106 C CA . GLY A 1 296 ? 6.355 -17.620 0.070 1.00 94.75 296 GLY A CA 1
ATOM 2107 C C . GLY A 1 296 ? 7.365 -17.468 1.209 1.00 94.75 296 GLY A C 1
ATOM 2108 O O . GLY A 1 296 ? 7.342 -18.248 2.154 1.00 94.75 296 GLY A O 1
ATOM 2109 N N . ALA A 1 297 ? 8.281 -16.501 1.114 1.00 92.38 297 ALA A N 1
ATOM 2110 C CA . ALA A 1 297 ? 9.365 -16.354 2.092 1.00 92.38 297 ALA A CA 1
ATOM 2111 C C . ALA A 1 297 ? 8.867 -15.964 3.487 1.00 92.38 297 ALA A C 1
ATOM 2113 O O . ALA A 1 297 ? 9.269 -16.572 4.471 1.00 92.38 297 ALA A O 1
ATOM 2114 N N . ILE A 1 298 ? 7.960 -14.992 3.528 1.00 92.81 298 ILE A N 1
ATOM 2115 C CA . ILE A 1 298 ? 7.383 -14.442 4.758 1.00 92.81 298 ILE A CA 1
ATOM 2116 C C . ILE A 1 298 ? 6.045 -15.083 5.132 1.00 92.81 298 ILE A C 1
ATOM 2118 O O . ILE A 1 298 ? 5.534 -14.853 6.216 1.00 92.81 298 ILE A O 1
ATOM 2122 N N . ARG A 1 299 ? 5.473 -15.896 4.236 1.00 93.88 299 ARG A N 1
ATOM 2123 C CA . ARG A 1 299 ? 4.089 -16.344 4.345 1.00 93.88 299 ARG A CA 1
ATOM 2124 C C . ARG A 1 299 ? 3.930 -17.475 5.355 1.00 93.88 299 ARG A C 1
ATOM 2126 O O . ARG A 1 299 ? 4.635 -18.483 5.285 1.00 93.88 299 ARG A O 1
ATOM 2133 N N . GLN A 1 300 ? 2.914 -17.342 6.196 1.00 92.94 300 GLN A N 1
ATOM 2134 C CA . GLN A 1 300 ? 2.510 -18.346 7.166 1.00 92.94 300 GLN A CA 1
ATOM 2135 C C . GLN A 1 300 ? 1.244 -19.114 6.726 1.00 92.94 300 GLN A C 1
ATOM 2137 O O . GLN A 1 300 ? 0.414 -18.574 5.989 1.00 92.94 300 GLN A O 1
ATOM 2142 N N . PRO A 1 301 ? 1.073 -20.382 7.154 1.00 93.06 301 PRO A N 1
ATOM 2143 C CA . PRO A 1 301 ? 2.087 -21.235 7.783 1.00 93.06 301 PRO A CA 1
ATOM 2144 C C . PRO A 1 301 ? 3.295 -21.486 6.865 1.00 93.06 301 PRO A C 1
ATOM 2146 O O . PRO A 1 301 ? 3.136 -21.550 5.639 1.00 93.06 301 PRO A O 1
ATOM 2149 N N . ILE A 1 302 ? 4.486 -21.657 7.449 1.00 91.12 302 ILE A N 1
ATOM 2150 C CA . ILE A 1 302 ? 5.723 -21.972 6.712 1.00 91.12 302 ILE A CA 1
ATOM 2151 C C . ILE A 1 302 ? 5.492 -23.156 5.765 1.00 91.12 302 ILE A C 1
ATOM 2153 O O . ILE A 1 302 ? 4.911 -24.174 6.135 1.00 91.12 302 ILE A O 1
ATOM 2157 N N . GLY A 1 303 ? 5.970 -23.022 4.527 1.00 92.19 303 GLY A N 1
ATOM 2158 C CA . GLY A 1 303 ? 5.754 -24.012 3.468 1.00 92.19 303 GLY A CA 1
ATOM 2159 C C . GLY A 1 303 ? 4.608 -23.647 2.524 1.00 92.19 303 GLY A C 1
ATOM 2160 O O . GLY A 1 303 ? 4.502 -24.238 1.453 1.00 92.19 303 GLY A O 1
ATOM 2161 N N . 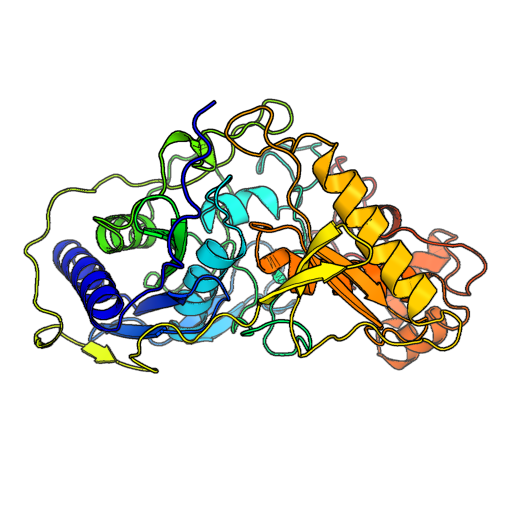SER A 1 304 ? 3.798 -22.641 2.866 1.00 94.56 304 SER A N 1
ATOM 2162 C CA . SER A 1 304 ? 2.774 -22.107 1.967 1.00 94.56 304 SER A CA 1
ATOM 2163 C C . SER A 1 304 ? 3.393 -21.525 0.695 1.00 94.56 304 SER A C 1
ATOM 2165 O O . SER A 1 304 ? 4.388 -20.795 0.743 1.00 94.56 304 SER A O 1
ATOM 2167 N N . SER A 1 305 ? 2.782 -21.815 -0.453 1.00 96.00 305 SER A N 1
ATOM 2168 C CA . SER A 1 305 ? 3.204 -21.249 -1.735 1.00 96.00 305 SER A CA 1
ATOM 2169 C C . SER A 1 305 ? 3.058 -19.725 -1.757 1.00 96.00 305 SER A C 1
ATOM 2171 O O . SER A 1 305 ? 2.225 -19.147 -1.052 1.00 96.00 305 SER A O 1
ATOM 2173 N N . ALA A 1 306 ? 3.857 -19.072 -2.596 1.00 96.00 306 ALA A N 1
ATOM 2174 C CA . ALA A 1 306 ? 3.778 -17.643 -2.824 1.00 96.00 306 ALA A CA 1
ATOM 2175 C C . ALA A 1 306 ? 2.386 -17.256 -3.342 1.00 96.00 306 ALA A C 1
ATOM 2177 O O . ALA A 1 306 ? 1.718 -18.017 -4.054 1.00 96.00 306 ALA A O 1
ATOM 2178 N N . ARG A 1 307 ? 1.953 -16.051 -2.965 1.00 96.31 307 ARG A N 1
ATOM 2179 C CA . ARG A 1 307 ? 0.719 -15.441 -3.449 1.00 96.31 307 ARG A CA 1
ATOM 2180 C C . ARG A 1 307 ? 1.034 -14.079 -4.038 1.00 96.31 307 ARG A C 1
ATOM 2182 O O . ARG A 1 307 ? 1.543 -13.213 -3.336 1.00 96.31 307 ARG A O 1
ATOM 2189 N N . VAL A 1 308 ? 0.803 -13.935 -5.337 1.00 96.81 308 VAL A N 1
ATOM 2190 C CA . VAL A 1 308 ? 1.267 -12.803 -6.143 1.00 96.81 308 VAL A CA 1
ATOM 2191 C C . VAL A 1 308 ? 0.215 -12.382 -7.162 1.00 96.81 308 VAL A C 1
ATOM 2193 O O . VAL A 1 308 ? -0.672 -13.157 -7.533 1.00 96.81 308 VAL A O 1
ATOM 2196 N N . THR A 1 309 ? 0.370 -11.159 -7.651 1.00 98.12 309 THR A N 1
ATOM 2197 C CA . THR A 1 309 ? -0.298 -10.648 -8.846 1.00 98.12 309 THR A CA 1
ATOM 2198 C C . THR A 1 309 ? 0.718 -10.610 -9.982 1.00 98.12 309 THR A C 1
ATOM 2200 O O . THR A 1 309 ? 1.834 -10.133 -9.793 1.00 98.12 309 THR A O 1
ATOM 2203 N N . ILE A 1 310 ? 0.325 -11.089 -11.160 1.00 98.38 310 ILE A N 1
ATOM 2204 C CA . ILE A 1 310 ? 1.067 -10.928 -12.410 1.00 98.38 310 ILE A CA 1
ATOM 2205 C C . ILE A 1 310 ? 0.289 -9.948 -13.286 1.00 98.38 310 ILE A C 1
ATOM 2207 O O . ILE A 1 310 ? -0.919 -10.102 -13.474 1.00 98.38 310 ILE A O 1
ATOM 2211 N N . ALA A 1 311 ? 0.980 -8.950 -13.824 1.00 98.38 311 ALA A N 1
ATOM 2212 C CA . ALA A 1 311 ? 0.424 -7.984 -14.759 1.00 98.38 311 ALA A CA 1
ATOM 2213 C C . ALA A 1 311 ? 1.267 -7.954 -16.032 1.00 98.38 311 ALA A C 1
ATOM 2215 O O . ALA A 1 311 ? 2.487 -8.117 -15.984 1.00 98.38 311 ALA A O 1
ATOM 2216 N N . VAL A 1 312 ? 0.608 -7.732 -17.165 1.00 98.50 312 VAL A N 1
ATOM 2217 C CA . VAL A 1 312 ? 1.266 -7.512 -18.454 1.00 98.50 312 VAL A CA 1
ATOM 2218 C C . VAL A 1 312 ? 0.788 -6.180 -19.007 1.00 98.50 312 VAL A C 1
ATOM 2220 O O . VAL A 1 312 ? -0.417 -5.925 -19.071 1.00 98.50 312 VAL A O 1
ATOM 2223 N N . THR A 1 313 ? 1.728 -5.339 -19.424 1.00 97.69 313 THR A N 1
ATOM 2224 C CA . THR A 1 313 ? 1.454 -4.060 -20.080 1.00 97.69 313 THR A CA 1
ATOM 2225 C C . THR A 1 313 ? 2.082 -4.021 -21.463 1.00 97.69 313 THR A C 1
ATOM 2227 O O . THR A 1 313 ? 3.093 -4.670 -21.717 1.00 97.69 313 THR A O 1
ATOM 2230 N N . ASP A 1 314 ? 1.480 -3.248 -22.358 1.00 95.50 314 ASP A N 1
ATOM 2231 C CA . ASP A 1 314 ? 2.063 -2.916 -23.654 1.00 95.50 314 ASP A CA 1
ATOM 2232 C C . ASP A 1 314 ? 3.211 -1.903 -23.496 1.00 95.50 314 ASP A C 1
ATOM 2234 O O . ASP A 1 314 ? 3.385 -1.301 -22.433 1.00 95.50 314 ASP A O 1
ATOM 2238 N N . VAL A 1 315 ? 3.947 -1.651 -24.580 1.00 90.06 315 VAL A N 1
ATOM 2239 C CA . VAL A 1 315 ? 5.072 -0.692 -24.620 1.00 90.06 315 VAL A CA 1
ATOM 2240 C C . VAL A 1 315 ? 4.667 0.759 -24.329 1.00 90.06 315 VAL A C 1
ATOM 2242 O O . VAL A 1 315 ? 5.505 1.577 -23.947 1.00 90.06 315 VAL A O 1
ATOM 2245 N N . ASP A 1 316 ? 3.381 1.079 -24.481 1.00 89.38 316 ASP A N 1
ATOM 2246 C CA . ASP A 1 316 ? 2.795 2.383 -24.152 1.00 89.38 316 ASP A CA 1
ATOM 2247 C C . ASP A 1 316 ? 2.138 2.408 -22.759 1.00 89.38 316 ASP A C 1
ATOM 2249 O O . ASP A 1 316 ? 1.434 3.353 -22.413 1.00 89.38 316 ASP A O 1
ATOM 2253 N N . GLY A 1 317 ? 2.340 1.364 -21.946 1.00 93.56 317 GLY A N 1
ATOM 2254 C CA . GLY A 1 317 ? 1.851 1.278 -20.566 1.00 93.56 317 GLY A CA 1
ATOM 2255 C C . GLY A 1 317 ? 0.391 0.837 -20.421 1.00 93.56 317 GLY A C 1
ATOM 2256 O O . GLY A 1 317 ? -0.105 0.698 -19.298 1.00 93.56 317 GLY A O 1
ATOM 2257 N N . ARG A 1 318 ? -0.313 0.570 -21.528 1.00 96.75 318 ARG A N 1
ATOM 2258 C CA . ARG A 1 318 ? -1.678 0.028 -21.498 1.00 96.75 318 ARG A CA 1
ATOM 2259 C C . ARG A 1 318 ? -1.683 -1.373 -20.890 1.00 96.75 318 ARG A C 1
ATOM 2261 O O . ARG A 1 318 ? -0.922 -2.233 -21.321 1.00 96.75 318 ARG A O 1
ATOM 2268 N N . VAL A 1 319 ? -2.572 -1.625 -19.934 1.00 98.38 319 VAL A N 1
ATOM 2269 C CA . VAL A 1 319 ? -2.734 -2.954 -19.330 1.00 98.38 319 VAL A CA 1
ATOM 2270 C C . VAL A 1 319 ? -3.317 -3.927 -20.359 1.00 98.38 319 VAL A C 1
ATOM 2272 O O . VAL A 1 319 ? -4.340 -3.643 -20.984 1.00 98.38 319 VAL A O 1
ATOM 2275 N N . LEU A 1 320 ? -2.648 -5.065 -20.547 1.00 98.62 320 LEU A N 1
ATOM 2276 C CA . LEU A 1 320 ? -3.077 -6.155 -21.430 1.00 98.62 320 LEU A CA 1
ATOM 2277 C C . LEU A 1 320 ? -3.766 -7.287 -20.670 1.00 98.62 320 LEU A C 1
ATOM 2279 O O . LEU A 1 320 ? -4.483 -8.079 -21.268 1.00 98.62 320 LEU A O 1
ATOM 2283 N N . GLY A 1 321 ? -3.540 -7.375 -19.364 1.00 98.44 321 GLY A N 1
ATOM 2284 C CA . GLY A 1 321 ? -4.231 -8.299 -18.481 1.00 98.44 321 GLY A CA 1
ATOM 2285 C C . GLY A 1 321 ? -3.566 -8.350 -17.113 1.00 98.44 321 GLY A C 1
ATOM 2286 O O . GLY A 1 321 ? -2.366 -8.095 -16.979 1.00 98.44 321 GLY A O 1
ATOM 2287 N N . ILE A 1 322 ? -4.360 -8.688 -16.099 1.00 98.50 322 ILE A N 1
ATOM 2288 C CA . ILE A 1 322 ? -3.888 -8.897 -14.731 1.00 98.50 322 ILE A CA 1
ATOM 2289 C C . ILE A 1 322 ? -4.488 -10.202 -14.215 1.00 98.50 322 ILE A C 1
ATOM 2291 O O . ILE A 1 322 ? -5.699 -10.414 -14.292 1.00 98.50 322 ILE A O 1
ATOM 2295 N N . PHE A 1 323 ? -3.643 -11.076 -13.679 1.00 98.50 323 PHE A N 1
ATOM 2296 C CA . PHE A 1 323 ? -4.057 -12.347 -13.103 1.00 98.50 323 PHE A CA 1
ATOM 2297 C C . PHE A 1 323 ? -3.326 -12.577 -11.788 1.00 98.50 323 PHE A C 1
ATOM 2299 O O . PHE A 1 323 ? -2.107 -12.430 -11.707 1.00 98.50 323 PHE A O 1
ATOM 2306 N N . ARG A 1 324 ? -4.066 -12.924 -10.737 1.00 97.38 324 ARG A N 1
ATOM 2307 C CA . ARG A 1 324 ? -3.516 -13.076 -9.386 1.00 97.38 324 ARG A CA 1
ATOM 2308 C C . ARG A 1 324 ? -3.839 -14.438 -8.803 1.00 97.38 324 ARG A C 1
ATOM 2310 O O . ARG A 1 324 ? -4.876 -15.029 -9.102 1.00 97.38 324 ARG A O 1
ATOM 2317 N N . SER A 1 325 ? -2.969 -14.932 -7.935 1.00 96.44 325 SER A N 1
ATOM 2318 C CA . SER A 1 325 ? -3.272 -16.115 -7.134 1.00 96.44 325 SER A CA 1
ATOM 2319 C C . SER A 1 325 ? -4.386 -15.795 -6.137 1.00 96.44 325 SER A C 1
ATOM 2321 O O . SER A 1 325 ? -4.439 -14.678 -5.616 1.00 96.44 325 SER A O 1
ATOM 2323 N N . ILE A 1 326 ? -5.207 -16.792 -5.807 1.00 92.88 326 ILE A N 1
ATOM 2324 C CA . ILE A 1 326 ? -6.172 -16.694 -4.703 1.00 92.88 326 ILE A CA 1
ATOM 2325 C C . ILE A 1 326 ? -5.415 -16.336 -3.421 1.00 92.88 326 ILE A C 1
ATOM 2327 O O . ILE A 1 326 ? -4.457 -17.029 -3.091 1.00 92.88 326 ILE A O 1
ATOM 2331 N N . ASP A 1 327 ? -5.859 -15.300 -2.707 1.00 92.69 327 ASP A N 1
ATOM 2332 C CA . ASP A 1 327 ? -5.235 -14.811 -1.462 1.00 92.69 327 ASP A CA 1
ATOM 2333 C C . ASP A 1 327 ? -3.870 -14.103 -1.640 1.00 92.69 327 ASP A C 1
ATOM 2335 O O . ASP A 1 327 ? -3.043 -14.055 -0.730 1.00 92.69 327 ASP A O 1
ATOM 2339 N N . ALA A 1 328 ? -3.592 -13.539 -2.822 1.00 95.38 328 ALA A N 1
ATOM 2340 C CA . ALA A 1 328 ? -2.538 -12.519 -2.923 1.00 95.38 328 ALA A CA 1
ATOM 2341 C C . ALA A 1 328 ? -2.895 -11.301 -2.047 1.00 95.38 328 ALA A C 1
ATOM 2343 O O . ALA A 1 328 ? -4.077 -11.022 -1.896 1.00 95.38 328 ALA A O 1
ATOM 2344 N N . PRO A 1 329 ? -1.937 -10.530 -1.523 1.00 94.31 329 PRO A N 1
ATOM 2345 C CA . PRO A 1 329 ? -2.243 -9.214 -0.963 1.00 94.31 329 PRO A CA 1
ATOM 2346 C C . PRO A 1 329 ? -2.848 -8.280 -2.025 1.00 94.31 329 PRO A C 1
ATOM 2348 O O . PRO A 1 329 ? -2.413 -8.290 -3.184 1.00 94.31 329 PRO A O 1
ATOM 2351 N N . ASN A 1 330 ? -3.861 -7.487 -1.664 1.00 95.81 330 ASN A N 1
ATOM 2352 C CA . ASN A 1 330 ? -4.618 -6.677 -2.631 1.00 95.81 330 ASN A CA 1
ATOM 2353 C C . ASN A 1 330 ? -3.815 -5.482 -3.166 1.00 95.81 330 ASN A C 1
ATOM 2355 O O . ASN A 1 330 ? -3.971 -5.137 -4.340 1.00 95.81 330 ASN A O 1
ATOM 2359 N N . PHE A 1 331 ? -2.886 -4.922 -2.379 1.00 95.88 331 PHE A N 1
ATOM 2360 C CA . PHE A 1 331 ? -2.014 -3.831 -2.839 1.00 95.88 331 PHE A CA 1
ATOM 2361 C C . PHE A 1 331 ? -1.204 -4.209 -4.094 1.00 95.88 331 PHE A C 1
ATOM 2363 O O . PHE A 1 331 ? -0.932 -3.374 -4.961 1.00 95.88 331 PHE A O 1
ATOM 2370 N N . GLY A 1 332 ? -0.866 -5.499 -4.225 1.00 96.38 332 GLY A N 1
ATOM 2371 C CA . GLY A 1 332 ? -0.109 -6.040 -5.349 1.00 96.38 332 GLY A CA 1
ATOM 2372 C C . GLY A 1 332 ? -0.829 -5.922 -6.693 1.00 96.38 332 GLY A C 1
ATOM 2373 O O . GLY A 1 332 ? -0.181 -6.057 -7.726 1.00 96.38 332 GLY A O 1
ATOM 2374 N N . PHE A 1 333 ? -2.146 -5.681 -6.704 1.00 96.38 333 PHE A N 1
ATOM 2375 C CA . PHE A 1 333 ? -2.914 -5.499 -7.935 1.00 96.38 333 PHE A CA 1
ATOM 2376 C C . PHE A 1 333 ? -2.477 -4.254 -8.720 1.00 96.38 333 PHE A C 1
ATOM 2378 O O . PHE A 1 333 ? -2.230 -4.343 -9.919 1.00 96.38 333 PHE A O 1
ATOM 2385 N N . ASP A 1 334 ? -2.301 -3.133 -8.020 1.00 97.00 334 ASP A N 1
ATOM 2386 C CA . ASP A 1 334 ? -1.794 -1.876 -8.584 1.00 97.00 334 ASP A CA 1
ATOM 2387 C C . ASP A 1 334 ? -0.271 -1.934 -8.777 1.00 97.00 334 ASP A C 1
ATOM 2389 O O . ASP A 1 334 ? 0.244 -1.705 -9.871 1.00 97.00 334 ASP A O 1
ATOM 2393 N N . VAL A 1 335 ? 0.461 -2.365 -7.740 1.00 97.12 335 VAL A N 1
ATOM 2394 C CA . VAL A 1 335 ? 1.933 -2.394 -7.760 1.00 97.12 335 VAL A CA 1
ATOM 2395 C C . VAL A 1 335 ? 2.479 -3.257 -8.898 1.00 97.12 335 VAL A C 1
ATOM 2397 O O . VAL A 1 335 ? 3.465 -2.880 -9.524 1.00 97.12 335 VAL A O 1
ATOM 2400 N N . ALA A 1 336 ? 1.855 -4.396 -9.221 1.00 97.75 336 ALA A N 1
ATOM 2401 C CA . ALA A 1 336 ? 2.310 -5.226 -10.338 1.00 97.75 336 ALA A CA 1
ATOM 2402 C C . ALA A 1 336 ? 2.245 -4.483 -11.684 1.00 97.75 336 ALA A C 1
ATOM 2404 O O . ALA A 1 336 ? 3.147 -4.636 -12.509 1.00 97.75 336 ALA A O 1
ATOM 2405 N N . VAL A 1 337 ? 1.211 -3.661 -11.900 1.00 97.88 337 VAL A N 1
ATOM 2406 C CA . VAL A 1 337 ? 1.091 -2.835 -13.108 1.00 97.88 337 VAL A CA 1
ATOM 2407 C C . VAL A 1 337 ? 2.122 -1.716 -13.095 1.00 97.88 337 VAL A C 1
ATOM 2409 O O . VAL A 1 337 ? 2.766 -1.496 -14.117 1.00 97.88 337 VAL A O 1
ATOM 2412 N N . GLN A 1 338 ? 2.323 -1.044 -11.959 1.00 95.88 338 GLN A N 1
ATOM 2413 C CA . GLN A 1 338 ? 3.337 0.008 -11.844 1.00 95.88 338 GLN A CA 1
ATOM 2414 C C . GLN A 1 338 ? 4.730 -0.527 -12.183 1.00 95.88 338 GLN A C 1
ATOM 2416 O O . GLN A 1 338 ? 5.391 0.027 -13.053 1.00 95.88 338 GLN A O 1
ATOM 2421 N N . LYS A 1 339 ? 5.120 -1.680 -11.628 1.00 96.19 339 LYS A N 1
ATOM 2422 C CA . LYS A 1 339 ? 6.394 -2.344 -11.955 1.00 96.19 339 LYS A CA 1
ATOM 2423 C C . LYS A 1 339 ? 6.524 -2.679 -13.442 1.00 96.19 339 LYS A C 1
ATOM 2425 O O . LYS A 1 339 ? 7.576 -2.459 -14.043 1.00 96.19 339 LYS A O 1
ATOM 2430 N N . ALA A 1 340 ? 5.455 -3.192 -14.056 1.00 96.88 340 ALA A N 1
ATOM 2431 C CA . ALA A 1 340 ? 5.440 -3.498 -15.485 1.00 96.88 340 ALA A CA 1
ATOM 2432 C C . ALA A 1 340 ? 5.588 -2.227 -16.344 1.00 96.88 340 ALA A C 1
ATOM 2434 O O . ALA A 1 340 ? 6.390 -2.207 -17.281 1.00 96.88 340 ALA A O 1
ATOM 2435 N N . ARG A 1 341 ? 4.880 -1.146 -15.987 1.00 96.38 341 ARG A N 1
ATOM 2436 C CA . ARG A 1 341 ? 4.976 0.160 -16.654 1.00 96.38 341 ARG A CA 1
ATOM 2437 C C . ARG A 1 341 ? 6.354 0.782 -16.492 1.00 96.38 341 ARG A C 1
ATOM 2439 O O . ARG A 1 341 ? 6.887 1.272 -17.478 1.00 96.38 341 ARG A O 1
ATOM 2446 N N . THR A 1 342 ? 6.941 0.725 -15.302 1.00 95.38 342 THR A N 1
ATOM 2447 C CA . THR A 1 342 ? 8.273 1.264 -15.009 1.00 95.38 342 THR A CA 1
ATOM 2448 C C . THR A 1 342 ? 9.342 0.553 -15.837 1.00 95.38 342 THR A C 1
ATOM 2450 O O . THR A 1 342 ? 10.077 1.205 -16.580 1.00 95.38 342 THR A O 1
ATOM 2453 N N . ALA A 1 343 ? 9.367 -0.783 -15.827 1.00 94.75 343 ALA A N 1
ATOM 2454 C CA . ALA A 1 343 ? 10.296 -1.549 -16.659 1.00 94.75 343 ALA A CA 1
ATOM 2455 C C . ALA A 1 343 ? 10.113 -1.255 -18.163 1.00 94.75 343 ALA A C 1
ATOM 2457 O O . ALA A 1 343 ? 11.094 -1.048 -18.878 1.00 94.75 343 ALA A O 1
ATOM 2458 N N . ALA A 1 344 ? 8.865 -1.178 -18.644 1.00 93.81 344 ALA A N 1
ATOM 2459 C CA . ALA A 1 344 ? 8.579 -0.848 -20.039 1.00 93.81 344 ALA A CA 1
ATOM 2460 C C . ALA A 1 344 ? 9.001 0.586 -20.398 1.00 93.81 344 ALA A C 1
ATOM 2462 O O . ALA A 1 344 ? 9.618 0.789 -21.439 1.00 93.81 344 ALA A O 1
ATOM 2463 N N . PHE A 1 345 ? 8.705 1.571 -19.546 1.00 95.12 345 PHE A N 1
ATOM 2464 C CA . PHE A 1 345 ? 8.964 2.990 -19.789 1.00 95.12 345 PHE A CA 1
ATOM 2465 C C . PHE A 1 345 ? 10.456 3.304 -19.878 1.00 95.12 345 PHE A C 1
ATOM 2467 O O . PHE A 1 345 ? 10.867 4.018 -20.790 1.00 95.12 345 PHE A O 1
ATOM 2474 N N . PHE A 1 346 ? 11.275 2.750 -18.982 1.00 94.88 346 PHE A N 1
ATOM 2475 C CA . PHE A 1 346 ? 12.724 2.975 -18.990 1.00 94.88 346 PHE A CA 1
ATOM 2476 C C . PHE A 1 346 ? 13.460 2.220 -20.106 1.00 94.88 346 PHE A C 1
ATOM 2478 O O . PHE A 1 346 ? 14.587 2.576 -20.438 1.00 94.88 346 PHE A O 1
ATOM 2485 N N . ALA A 1 347 ? 12.827 1.221 -20.726 1.00 92.38 347 ALA A N 1
ATOM 2486 C CA . ALA A 1 347 ? 13.368 0.520 -21.891 1.00 92.38 347 ALA A CA 1
ATOM 2487 C C . ALA A 1 347 ? 13.068 1.226 -23.234 1.00 92.38 347 ALA A C 1
ATOM 2489 O O . ALA A 1 347 ? 13.507 0.756 -24.286 1.00 92.38 347 ALA A O 1
ATOM 2490 N N . ARG A 1 348 ? 12.311 2.333 -23.238 1.00 93.06 348 ARG A N 1
ATOM 2491 C CA . ARG A 1 348 ? 11.932 3.046 -24.469 1.00 93.06 348 ARG A CA 1
ATOM 2492 C C . ARG A 1 348 ? 13.075 3.885 -25.029 1.00 93.06 348 ARG A C 1
ATOM 2494 O O . ARG A 1 348 ? 13.964 4.339 -24.316 1.00 93.06 348 ARG A O 1
ATOM 2501 N N . ASN A 1 349 ? 12.999 4.163 -26.330 1.00 95.06 349 ASN A N 1
ATOM 2502 C CA . ASN A 1 349 ? 13.967 5.027 -27.003 1.00 95.06 349 ASN A CA 1
ATOM 2503 C C . ASN A 1 349 ? 13.749 6.534 -26.781 1.00 95.06 349 ASN A C 1
ATOM 2505 O O . ASN A 1 349 ? 14.642 7.329 -27.064 1.00 95.06 349 ASN A O 1
ATOM 2509 N N . ASP A 1 350 ? 12.589 6.917 -26.251 1.00 95.94 350 ASP A N 1
ATOM 2510 C CA . ASP A 1 350 ? 12.153 8.298 -26.053 1.00 95.94 350 ASP A CA 1
ATOM 2511 C C . ASP A 1 350 ? 11.963 8.665 -24.568 1.00 95.94 350 ASP A C 1
ATOM 2513 O O . ASP A 1 350 ? 11.424 9.733 -24.266 1.00 95.94 350 ASP A O 1
ATOM 2517 N N . THR A 1 351 ? 12.420 7.823 -23.630 1.00 96.00 351 THR A N 1
ATOM 2518 C CA . THR A 1 351 ? 12.295 8.033 -22.174 1.00 96.00 351 THR A CA 1
ATOM 2519 C C . THR A 1 351 ? 12.850 9.392 -21.750 1.00 96.00 351 THR A C 1
ATOM 2521 O O . THR A 1 351 ? 12.139 10.175 -21.122 1.00 96.00 351 THR A O 1
ATOM 2524 N N . ALA A 1 352 ? 14.086 9.721 -22.150 1.00 97.31 352 ALA A N 1
ATOM 2525 C CA . ALA A 1 352 ? 14.703 11.017 -21.861 1.00 97.31 352 ALA A CA 1
ATOM 2526 C C . ALA A 1 352 ? 13.854 12.190 -22.375 1.00 97.31 352 ALA A C 1
ATOM 2528 O O . ALA A 1 352 ? 13.646 13.173 -21.665 1.00 97.31 352 ALA A O 1
ATOM 2529 N N . THR A 1 353 ? 13.344 12.098 -23.604 1.00 97.81 353 THR A N 1
ATOM 2530 C CA . THR A 1 353 ? 12.510 13.145 -24.207 1.00 97.81 353 THR A CA 1
ATOM 2531 C C . THR A 1 353 ? 11.207 13.325 -23.434 1.00 97.81 353 THR A C 1
ATOM 2533 O O . THR A 1 353 ? 10.835 14.458 -23.130 1.00 97.81 353 THR A O 1
ATOM 2536 N N . LYS A 1 354 ? 10.537 12.227 -23.065 1.00 96.75 354 LYS A N 1
ATOM 2537 C CA . LYS A 1 354 ? 9.286 12.264 -22.297 1.00 96.75 354 LYS A CA 1
ATOM 2538 C C . LYS A 1 354 ? 9.481 12.845 -20.900 1.00 96.75 354 LYS A C 1
ATOM 2540 O O . LYS A 1 354 ? 8.696 13.697 -20.497 1.00 96.75 354 LYS A O 1
ATOM 2545 N N . LEU A 1 355 ? 10.538 12.445 -20.193 1.00 97.38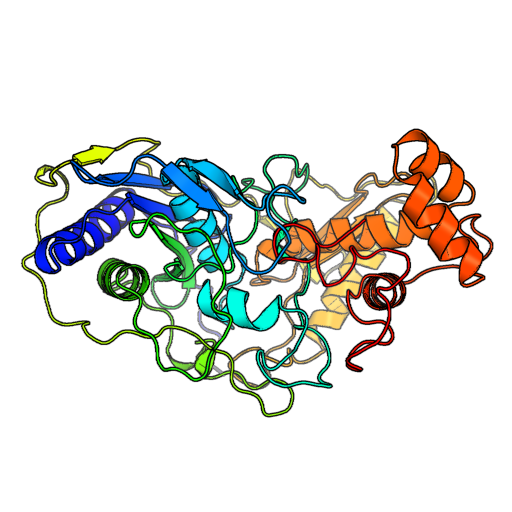 355 LEU A N 1
ATOM 2546 C CA . LEU A 1 355 ? 10.858 12.988 -18.870 1.00 97.38 355 LEU A CA 1
ATOM 2547 C C . LEU A 1 355 ? 11.167 14.486 -18.934 1.00 97.38 355 LEU A C 1
ATOM 2549 O O . LEU A 1 355 ? 10.624 15.253 -18.145 1.00 97.38 355 LEU A O 1
ATOM 2553 N N . ASN A 1 356 ? 11.966 14.928 -19.910 1.00 98.00 356 ASN A N 1
ATOM 2554 C CA . ASN A 1 356 ? 12.226 16.354 -20.118 1.00 98.00 356 ASN A CA 1
ATOM 2555 C C . ASN A 1 356 ? 10.933 17.141 -20.379 1.00 98.00 356 ASN A C 1
ATOM 2557 O O . ASN A 1 356 ? 10.712 18.178 -19.758 1.00 98.00 356 ASN A O 1
ATOM 2561 N N . ALA A 1 357 ? 10.060 16.633 -21.254 1.00 98.19 357 ALA A N 1
ATOM 2562 C CA . ALA A 1 357 ? 8.783 17.273 -21.566 1.00 98.19 357 ALA A CA 1
ATOM 2563 C C . ALA A 1 357 ? 7.829 17.332 -20.358 1.00 98.19 357 ALA A C 1
ATOM 2565 O O . ALA A 1 357 ? 7.047 18.272 -20.246 1.00 98.19 357 ALA A O 1
ATOM 2566 N N . ALA A 1 358 ? 7.914 16.359 -19.448 1.00 97.06 358 ALA A N 1
ATOM 2567 C CA . ALA A 1 358 ? 7.136 16.307 -18.212 1.00 97.06 358 ALA A CA 1
ATOM 2568 C C . ALA A 1 358 ? 7.733 17.145 -17.060 1.00 97.06 358 ALA A C 1
ATOM 2570 O O . ALA A 1 358 ? 7.171 17.159 -15.970 1.00 97.06 358 ALA A O 1
ATOM 2571 N N . GLY A 1 359 ? 8.853 17.848 -17.277 1.00 97.38 359 GLY A N 1
ATOM 2572 C CA . GLY A 1 359 ? 9.514 18.662 -16.247 1.00 97.38 359 GLY A CA 1
ATOM 2573 C C . GLY A 1 359 ? 10.516 17.900 -15.370 1.00 97.38 359 GLY A C 1
ATOM 2574 O O . GLY A 1 359 ? 11.098 18.481 -14.460 1.00 97.38 359 GLY A O 1
ATOM 2575 N N . PHE A 1 360 ? 10.792 16.632 -15.679 1.00 97.19 360 PHE A N 1
ATOM 2576 C CA . PHE A 1 360 ? 11.717 15.752 -14.954 1.00 97.19 360 PHE A CA 1
ATOM 2577 C C . PHE A 1 360 ? 13.129 15.716 -15.571 1.00 97.19 360 PHE A C 1
ATOM 2579 O O . PHE A 1 360 ? 13.882 14.759 -15.396 1.00 97.19 360 PHE A O 1
ATOM 2586 N N . GLY A 1 361 ? 13.518 16.761 -16.309 1.00 97.44 361 GLY A N 1
ATOM 2587 C CA . GLY A 1 361 ? 14.802 16.817 -17.021 1.00 97.44 361 GLY A CA 1
ATOM 2588 C C . GLY A 1 361 ? 16.045 16.800 -16.123 1.00 97.44 36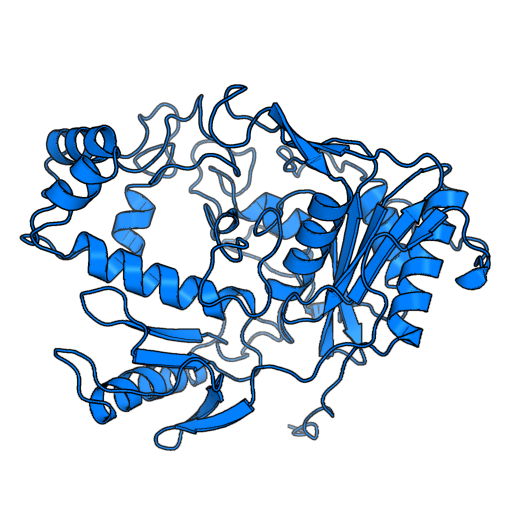1 GLY A C 1
ATOM 2589 O O . GLY A 1 361 ? 17.115 16.352 -16.543 1.00 97.44 361 GLY A O 1
ATOM 2590 N N . SER A 1 362 ? 15.909 17.220 -14.862 1.00 96.62 362 SER A N 1
ATOM 2591 C CA . SER A 1 362 ? 16.979 17.117 -13.863 1.00 96.62 362 SER A CA 1
ATOM 2592 C C . SER A 1 362 ? 17.377 15.659 -13.617 1.00 96.62 362 SER A C 1
ATOM 2594 O O . SER A 1 362 ? 18.566 15.347 -13.627 1.00 96.62 362 SER A O 1
ATOM 2596 N N . TYR A 1 363 ? 16.407 14.749 -13.495 1.00 97.44 363 TYR A N 1
ATOM 2597 C CA . TYR A 1 363 ? 16.641 13.310 -13.341 1.00 97.44 363 TYR A CA 1
ATOM 2598 C C . TYR A 1 363 ? 17.337 12.706 -14.567 1.00 97.44 363 TYR A C 1
ATOM 2600 O O . TYR A 1 363 ? 18.277 11.926 -14.426 1.00 97.44 363 TYR A O 1
ATOM 2608 N N . VAL A 1 364 ? 16.953 13.138 -15.775 1.00 97.75 364 VAL A N 1
ATOM 2609 C CA . VAL A 1 364 ? 17.624 12.736 -17.027 1.00 97.75 364 VAL A CA 1
ATOM 2610 C C . VAL A 1 364 ? 19.089 13.172 -17.031 1.00 97.75 364 VAL A C 1
ATOM 2612 O O . VAL A 1 364 ? 19.968 12.394 -17.392 1.00 97.75 364 VAL A O 1
ATOM 2615 N N . SER A 1 365 ? 19.356 14.403 -16.594 1.00 97.94 365 SER A N 1
ATOM 2616 C CA . SER A 1 365 ? 20.708 14.969 -16.559 1.00 97.94 365 SER A CA 1
ATOM 2617 C C . SER A 1 365 ? 21.602 14.239 -15.553 1.00 97.94 365 SER A C 1
ATOM 2619 O O . SER A 1 365 ? 22.762 13.966 -15.853 1.00 97.94 365 SER A O 1
ATOM 2621 N N . ARG A 1 366 ? 21.059 13.866 -14.384 1.00 97.44 366 ARG A N 1
ATOM 2622 C CA . ARG A 1 366 ? 21.777 13.058 -13.384 1.00 97.44 366 ARG A CA 1
ATOM 2623 C C . ARG A 1 366 ? 22.076 11.652 -13.896 1.00 97.44 366 ARG A C 1
ATOM 2625 O O . ARG A 1 366 ? 23.220 11.227 -13.832 1.00 97.44 366 ARG A O 1
ATOM 2632 N N . ALA A 1 367 ? 21.090 10.975 -14.489 1.00 96.88 367 ALA A N 1
ATOM 2633 C CA . ALA A 1 367 ? 21.308 9.663 -15.098 1.00 96.88 367 ALA A CA 1
ATOM 2634 C C . ALA A 1 367 ? 22.409 9.720 -16.172 1.00 96.88 367 ALA A C 1
ATOM 2636 O O . ALA A 1 367 ? 23.301 8.877 -16.192 1.00 96.88 367 ALA A O 1
ATOM 2637 N N . GLN A 1 368 ? 22.405 10.754 -17.018 1.00 96.50 368 GLN A N 1
ATOM 2638 C CA . GLN A 1 368 ? 23.442 10.945 -18.030 1.00 96.50 368 GLN A CA 1
ATOM 2639 C C . GLN A 1 368 ? 24.833 11.188 -17.420 1.00 96.50 368 GLN A C 1
ATOM 2641 O O . GLN A 1 368 ? 25.815 10.672 -17.955 1.00 96.50 368 GLN A O 1
ATOM 2646 N N . ALA A 1 369 ? 24.929 11.947 -16.323 1.00 96.50 369 ALA A N 1
ATOM 2647 C CA . ALA A 1 369 ? 26.189 12.168 -15.609 1.00 96.50 369 ALA A CA 1
ATOM 2648 C C . ALA A 1 369 ? 26.779 10.857 -15.059 1.00 96.50 369 ALA A C 1
ATOM 2650 O O . ALA A 1 369 ? 27.996 10.679 -15.088 1.00 96.50 369 ALA A O 1
ATOM 2651 N N . ASP A 1 370 ? 25.914 9.915 -14.678 1.00 94.44 370 ASP A N 1
ATOM 2652 C CA . ASP A 1 370 ? 26.284 8.564 -14.243 1.00 94.44 370 ASP A CA 1
ATOM 2653 C C . ASP A 1 370 ? 26.510 7.586 -15.418 1.00 94.44 370 ASP A C 1
ATOM 2655 O O . ASP A 1 370 ? 26.723 6.390 -15.217 1.00 94.44 370 ASP A O 1
ATOM 2659 N N . GLY A 1 371 ? 26.457 8.064 -16.667 1.00 94.62 371 GLY A N 1
ATOM 2660 C CA . GLY A 1 371 ? 26.634 7.245 -17.872 1.00 94.62 371 GLY A CA 1
ATOM 2661 C C . GLY A 1 371 ? 25.419 6.387 -18.246 1.00 94.62 371 GLY A C 1
ATOM 2662 O O . GLY A 1 371 ? 25.521 5.503 -19.098 1.00 94.62 371 GLY A O 1
ATOM 2663 N N . ILE A 1 372 ? 24.257 6.641 -17.644 1.00 94.31 372 ILE A N 1
ATOM 2664 C CA . ILE A 1 372 ? 23.022 5.883 -17.855 1.00 94.31 372 ILE A CA 1
ATOM 2665 C C . ILE A 1 372 ? 22.231 6.515 -19.003 1.00 94.31 372 ILE A C 1
ATOM 2667 O O . ILE A 1 372 ? 21.692 7.617 -18.902 1.00 94.31 372 ILE A O 1
ATOM 2671 N N . SER A 1 373 ? 22.145 5.795 -20.122 1.00 93.81 373 SER A N 1
ATOM 2672 C CA . SER A 1 373 ? 21.432 6.256 -21.317 1.00 93.81 373 SER A CA 1
ATOM 2673 C C . SER A 1 373 ? 19.944 5.897 -21.269 1.00 93.81 373 SER A C 1
ATOM 2675 O O . SER A 1 373 ? 19.582 4.725 -21.293 1.00 93.81 373 SER A O 1
ATOM 2677 N N . LEU A 1 374 ? 19.072 6.911 -21.286 1.00 96.06 374 LEU A N 1
ATOM 2678 C CA . LEU A 1 374 ? 17.605 6.771 -21.312 1.00 96.06 374 LEU A CA 1
ATOM 2679 C C . LEU A 1 374 ? 17.036 6.883 -22.739 1.00 96.06 374 LEU A C 1
ATOM 2681 O O . LEU A 1 374 ? 16.124 7.667 -23.011 1.00 96.06 374 LEU A O 1
ATOM 2685 N N . ASN A 1 375 ? 17.650 6.140 -23.662 1.00 95.25 375 ASN A N 1
ATOM 2686 C CA . ASN A 1 375 ? 17.377 6.168 -25.104 1.00 95.25 375 ASN A CA 1
ATOM 2687 C C . ASN A 1 375 ? 17.126 4.768 -25.694 1.00 95.25 375 ASN A C 1
ATOM 2689 O O . ASN A 1 375 ? 17.262 4.570 -26.902 1.00 95.25 375 ASN A O 1
ATOM 2693 N N . GLY A 1 376 ? 16.774 3.791 -24.854 1.00 93.12 376 GLY A N 1
ATOM 2694 C CA . GLY A 1 376 ? 16.414 2.434 -25.277 1.00 93.12 376 GLY A CA 1
ATOM 2695 C C . GLY A 1 376 ? 17.594 1.554 -25.692 1.00 93.12 376 GLY A C 1
ATOM 2696 O O . GLY A 1 376 ? 17.386 0.425 -26.124 1.00 93.12 376 GLY A O 1
ATOM 2697 N N . SER A 1 377 ? 18.835 2.036 -25.552 1.00 93.38 377 SER A N 1
ATOM 2698 C CA . SER A 1 377 ? 20.035 1.213 -25.773 1.00 93.38 377 SER A CA 1
ATOM 2699 C C . SER A 1 377 ? 20.285 0.186 -24.663 1.00 93.38 377 SER A C 1
ATOM 2701 O O . SER A 1 377 ? 21.034 -0.768 -24.872 1.00 93.38 377 SER A O 1
ATOM 2703 N N . VAL A 1 378 ? 19.651 0.359 -23.498 1.00 89.56 378 VAL A N 1
ATOM 2704 C CA . VAL A 1 378 ? 19.766 -0.514 -22.325 1.00 89.56 378 VAL A CA 1
ATOM 2705 C C . VAL A 1 378 ? 18.367 -0.894 -21.848 1.00 89.56 378 VAL A C 1
ATOM 2707 O O . VAL A 1 378 ? 17.496 -0.038 -21.710 1.00 89.56 378 VAL A O 1
ATOM 2710 N N . ALA A 1 379 ? 18.154 -2.182 -21.577 1.00 88.62 379 ALA A N 1
ATOM 2711 C CA . ALA A 1 379 ? 16.934 -2.662 -20.941 1.00 88.62 379 ALA A CA 1
ATOM 2712 C C . ALA A 1 379 ? 17.077 -2.589 -19.414 1.00 88.62 379 ALA A C 1
ATOM 2714 O O . ALA A 1 379 ? 18.029 -3.135 -18.851 1.00 88.62 379 ALA A O 1
ATOM 2715 N N . PHE A 1 380 ? 16.115 -1.958 -18.742 1.00 91.88 380 PHE A N 1
ATOM 2716 C CA . PHE A 1 380 ? 16.100 -1.837 -17.288 1.00 91.88 380 PHE A CA 1
ATOM 2717 C C . PHE A 1 380 ? 15.072 -2.783 -16.675 1.00 91.88 380 PHE A C 1
ATOM 2719 O O . PHE A 1 380 ? 13.909 -2.816 -17.074 1.00 91.88 380 PHE A O 1
ATOM 2726 N N . SER A 1 381 ? 15.501 -3.547 -15.672 1.00 94.06 381 SER A N 1
ATOM 2727 C CA . SER A 1 381 ? 14.559 -4.222 -14.781 1.00 94.06 381 SER A CA 1
ATOM 2728 C C . SER A 1 381 ? 14.061 -3.250 -13.715 1.00 94.06 381 SER A C 1
ATOM 2730 O O . SER A 1 381 ? 14.784 -2.334 -13.325 1.00 94.06 381 SER A O 1
ATOM 2732 N N . ASP A 1 382 ? 12.875 -3.513 -13.171 1.00 92.69 382 ASP A N 1
ATOM 2733 C CA . ASP A 1 382 ? 12.339 -2.784 -12.015 1.00 92.69 382 ASP A CA 1
ATOM 2734 C C . ASP A 1 382 ? 13.318 -2.787 -10.822 1.00 92.69 382 ASP A C 1
ATOM 2736 O O . ASP A 1 382 ? 13.513 -1.774 -10.162 1.00 92.69 382 ASP A O 1
ATOM 2740 N N . ARG A 1 383 ? 14.056 -3.891 -10.617 1.00 93.75 383 ARG A N 1
ATOM 2741 C CA . ARG A 1 383 ? 15.118 -3.977 -9.599 1.00 93.75 383 ARG A CA 1
ATOM 2742 C C . ARG A 1 383 ? 16.273 -3.005 -9.863 1.00 93.75 383 ARG A C 1
ATOM 2744 O O . ARG A 1 383 ? 16.792 -2.420 -8.920 1.00 93.75 383 ARG A O 1
ATOM 2751 N N . ALA A 1 384 ? 16.698 -2.856 -11.119 1.00 94.12 384 ALA A N 1
ATOM 2752 C CA . ALA A 1 384 ? 17.769 -1.925 -11.475 1.00 94.12 384 ALA A CA 1
ATOM 2753 C C . ALA A 1 384 ? 17.326 -0.471 -11.263 1.00 94.12 384 ALA A C 1
ATOM 2755 O O . ALA A 1 384 ? 18.093 0.333 -10.745 1.00 94.12 384 ALA A O 1
ATOM 2756 N N . ILE A 1 385 ? 16.077 -0.156 -11.608 1.00 94.94 385 ILE A N 1
ATOM 2757 C CA . ILE A 1 385 ? 15.496 1.175 -11.403 1.00 94.94 385 ILE A CA 1
ATOM 2758 C C . ILE A 1 385 ? 15.370 1.464 -9.905 1.00 94.94 385 ILE A C 1
ATOM 2760 O O . ILE A 1 385 ? 15.835 2.505 -9.456 1.00 94.94 385 ILE A O 1
ATOM 2764 N N . GLY A 1 386 ? 14.868 0.506 -9.118 1.00 93.75 386 GLY A N 1
ATOM 2765 C CA . GLY A 1 386 ? 14.798 0.615 -7.661 1.00 93.75 386 GLY A CA 1
ATOM 2766 C C . GLY A 1 386 ? 16.161 0.856 -7.004 1.00 93.75 386 GLY A C 1
ATOM 2767 O O . GLY A 1 386 ? 16.252 1.646 -6.073 1.00 93.75 386 GLY A O 1
ATOM 2768 N N . PHE A 1 387 ? 17.236 0.251 -7.524 1.00 93.56 387 PHE A N 1
ATOM 2769 C CA . PHE A 1 387 ? 18.604 0.509 -7.057 1.00 93.56 387 PHE A CA 1
ATOM 2770 C C . PHE A 1 387 ? 19.098 1.931 -7.387 1.00 93.56 387 PHE A C 1
ATOM 2772 O O . PHE A 1 387 ? 19.816 2.528 -6.594 1.00 93.56 387 PHE A O 1
ATOM 2779 N N . LEU A 1 388 ? 18.685 2.501 -8.524 1.00 95.31 388 LEU A N 1
ATOM 2780 C CA . LEU A 1 388 ? 18.997 3.880 -8.939 1.00 95.31 388 LEU A CA 1
ATOM 2781 C C . LEU A 1 388 ? 18.091 4.941 -8.280 1.00 95.31 388 LEU A C 1
ATOM 2783 O O . LEU A 1 388 ? 18.365 6.140 -8.365 1.00 95.31 388 LEU A O 1
ATOM 2787 N N . HIS A 1 389 ? 17.014 4.504 -7.629 1.00 95.50 389 HIS A N 1
ATOM 2788 C CA . HIS A 1 389 ? 16.008 5.324 -6.950 1.00 95.50 389 HIS A CA 1
ATOM 2789 C C . HIS A 1 389 ? 16.230 5.355 -5.421 1.00 95.50 389 HIS A C 1
ATOM 2791 O O . HIS A 1 389 ? 15.304 5.466 -4.622 1.00 95.50 389 HIS A O 1
ATOM 2797 N N . ARG A 1 390 ? 17.482 5.222 -4.976 1.00 96.25 390 ARG A N 1
ATOM 2798 C CA . ARG A 1 390 ? 17.834 5.219 -3.550 1.00 96.25 390 ARG A CA 1
ATOM 2799 C C . ARG A 1 390 ? 18.328 6.600 -3.107 1.00 96.25 390 ARG A C 1
ATOM 2801 O O . ARG A 1 390 ? 19.105 7.210 -3.846 1.00 96.25 390 ARG A O 1
ATOM 2808 N N . PRO A 1 391 ? 17.946 7.088 -1.912 1.00 95.75 391 PRO A N 1
ATOM 2809 C CA . PRO A 1 391 ? 18.395 8.388 -1.408 1.00 95.75 391 PRO A CA 1
ATOM 2810 C C . PRO A 1 391 ? 19.850 8.335 -0.917 1.00 95.75 391 PRO A C 1
ATOM 2812 O O . PRO A 1 391 ? 20.479 9.374 -0.739 1.00 95.75 391 PRO A O 1
ATOM 2815 N N . LEU A 1 392 ? 20.375 7.117 -0.766 1.00 95.38 392 LEU A N 1
ATOM 2816 C CA . LEU A 1 392 ? 21.767 6.753 -0.541 1.00 95.38 392 LEU A CA 1
ATOM 2817 C C . LEU A 1 392 ? 22.164 5.767 -1.645 1.00 95.38 392 LEU A C 1
ATOM 2819 O O . LEU A 1 392 ? 21.562 4.696 -1.754 1.00 95.38 392 LEU A O 1
ATOM 2823 N N . TYR A 1 393 ? 23.108 6.143 -2.504 1.00 94.56 393 TYR A N 1
ATOM 2824 C CA . TYR A 1 393 ? 23.511 5.355 -3.664 1.00 94.56 393 TYR A CA 1
ATOM 2825 C C . TYR A 1 393 ? 25.041 5.190 -3.734 1.00 94.56 393 TYR A C 1
ATOM 2827 O O . TYR A 1 393 ? 25.753 6.185 -3.900 1.00 94.56 393 TYR A O 1
ATOM 2835 N N . PRO A 1 394 ? 25.573 3.949 -3.694 1.00 93.50 394 PRO A N 1
ATOM 2836 C CA . PRO A 1 394 ? 24.864 2.663 -3.606 1.00 93.50 394 PRO A CA 1
ATOM 2837 C C . PRO A 1 394 ? 24.059 2.456 -2.314 1.00 93.50 394 PRO A C 1
ATOM 2839 O O . PRO A 1 394 ? 24.427 2.973 -1.262 1.00 93.50 394 PRO A O 1
ATOM 2842 N N . ASP A 1 395 ? 22.987 1.660 -2.402 1.00 92.75 395 ASP A N 1
ATOM 2843 C CA . ASP A 1 395 ? 22.147 1.336 -1.243 1.00 92.75 395 ASP A CA 1
ATOM 2844 C C . ASP A 1 395 ? 22.956 0.681 -0.115 1.00 92.75 395 ASP A C 1
ATOM 2846 O O . ASP A 1 395 ? 23.850 -0.128 -0.371 1.00 92.75 395 ASP A O 1
ATOM 2850 N N . GLY A 1 396 ? 22.615 1.002 1.132 1.00 91.94 396 GLY A N 1
ATOM 2851 C CA . GLY A 1 396 ? 23.306 0.472 2.308 1.00 91.94 396 GLY A CA 1
ATOM 2852 C C . GLY A 1 396 ? 24.646 1.121 2.643 1.00 91.94 396 GLY A C 1
ATOM 2853 O O . GLY A 1 396 ? 25.368 0.587 3.480 1.00 91.94 396 GLY A O 1
ATOM 2854 N N . ILE A 1 397 ? 24.983 2.258 2.030 1.00 95.00 397 ILE A N 1
ATOM 2855 C CA . ILE A 1 397 ? 26.188 3.027 2.359 1.00 95.00 397 ILE A CA 1
ATOM 2856 C C . ILE A 1 397 ? 25.793 4.469 2.686 1.00 95.00 397 ILE A C 1
ATOM 2858 O O . ILE A 1 397 ? 25.317 5.204 1.818 1.00 95.00 397 ILE A O 1
ATOM 2862 N N . ASN A 1 398 ? 26.010 4.882 3.934 1.00 95.00 398 ASN A N 1
ATOM 2863 C CA . ASN A 1 398 ? 25.751 6.252 4.379 1.00 95.00 398 ASN A CA 1
ATOM 2864 C C . ASN A 1 398 ? 26.791 7.226 3.801 1.00 95.00 398 ASN A C 1
ATOM 2866 O O . ASN A 1 398 ? 27.816 6.817 3.258 1.00 95.00 398 ASN A O 1
ATOM 2870 N N . ASP A 1 399 ? 26.510 8.528 3.895 1.00 94.00 399 ASP A N 1
ATOM 2871 C CA . ASP A 1 399 ? 27.363 9.606 3.367 1.00 94.00 399 ASP A CA 1
ATOM 2872 C C . ASP A 1 399 ? 27.623 9.525 1.848 1.00 94.00 399 ASP A C 1
ATOM 2874 O O . ASP A 1 399 ? 28.590 10.085 1.325 1.00 94.00 399 ASP A O 1
ATOM 2878 N N . THR A 1 400 ? 26.734 8.847 1.120 1.00 94.50 400 THR A N 1
ATOM 2879 C CA . THR A 1 400 ? 26.730 8.789 -0.342 1.00 94.50 400 THR A CA 1
ATOM 2880 C C . THR A 1 400 ? 25.728 9.773 -0.940 1.00 94.50 400 THR A C 1
ATOM 2882 O O . THR A 1 400 ? 24.805 10.250 -0.278 1.00 94.50 400 THR A O 1
ATOM 2885 N N . ALA A 1 401 ? 25.924 10.114 -2.215 1.00 94.81 401 ALA A N 1
ATOM 2886 C CA . ALA A 1 401 ? 24.952 10.909 -2.954 1.00 94.81 401 ALA A CA 1
ATOM 2887 C C . ALA A 1 401 ? 23.685 10.087 -3.238 1.00 94.81 401 ALA A C 1
ATOM 2889 O O . ALA A 1 401 ? 23.730 8.860 -3.302 1.00 94.81 401 ALA A O 1
ATOM 2890 N N . ALA A 1 402 ? 22.564 10.769 -3.469 1.00 96.94 402 ALA A N 1
ATOM 2891 C CA . ALA A 1 402 ? 21.355 10.110 -3.947 1.00 96.94 402 ALA A CA 1
ATOM 2892 C C . ALA A 1 402 ? 21.526 9.584 -5.378 1.00 96.94 402 ALA A C 1
ATOM 2894 O O . ALA A 1 402 ? 22.193 10.206 -6.211 1.00 96.94 402 ALA A O 1
ATOM 2895 N N . GLY A 1 403 ? 20.860 8.469 -5.671 1.00 97.25 403 GLY A N 1
ATOM 2896 C CA . GLY A 1 403 ? 20.813 7.891 -7.004 1.00 97.25 403 GLY A CA 1
ATOM 2897 C C . GLY A 1 403 ? 20.114 8.814 -8.010 1.00 97.25 403 GLY A C 1
ATOM 2898 O O . GLY A 1 403 ? 19.342 9.707 -7.633 1.00 97.25 403 GLY A O 1
ATOM 2899 N N . PRO A 1 404 ? 20.339 8.603 -9.317 1.00 97.31 404 PRO A N 1
ATOM 2900 C CA . PRO A 1 404 ? 19.916 9.526 -10.360 1.00 97.31 404 PRO A CA 1
ATOM 2901 C C . PRO A 1 404 ? 18.402 9.651 -10.505 1.00 97.31 404 PRO A C 1
ATOM 2903 O O . PRO A 1 404 ? 17.970 10.619 -11.132 1.00 97.31 404 PRO A O 1
ATOM 2906 N N . PHE A 1 405 ? 17.595 8.799 -9.859 1.00 97.00 405 PHE A N 1
ATOM 2907 C CA . PHE A 1 405 ? 16.129 8.905 -9.819 1.00 97.00 405 PHE A CA 1
ATOM 2908 C C . PHE A 1 405 ? 15.546 9.294 -8.452 1.00 97.00 405 PHE A C 1
ATOM 2910 O O . PHE A 1 405 ? 14.366 9.589 -8.389 1.00 97.00 405 PHE A O 1
ATOM 2917 N N . SER A 1 406 ? 16.348 9.392 -7.388 1.00 97.06 406 SER A N 1
ATOM 2918 C CA . SER A 1 406 ? 15.864 9.739 -6.039 1.00 97.06 406 SER A CA 1
ATOM 2919 C C . SER A 1 406 ? 15.920 11.242 -5.741 1.00 97.06 406 SER A C 1
ATOM 2921 O O . SER A 1 406 ? 16.751 11.975 -6.292 1.00 97.06 406 SER A O 1
ATOM 2923 N N . THR A 1 407 ? 15.117 11.736 -4.805 1.00 95.69 407 THR A N 1
ATOM 2924 C CA . THR A 1 407 ? 15.417 13.017 -4.143 1.00 95.69 407 THR A CA 1
ATOM 2925 C C . THR A 1 407 ? 16.709 12.915 -3.320 1.00 95.69 407 THR A C 1
ATOM 2927 O O . THR A 1 407 ? 17.181 11.819 -3.009 1.00 95.69 407 THR A O 1
ATOM 2930 N N . GLN A 1 408 ? 17.334 14.060 -3.015 1.00 95.12 408 GLN A N 1
ATOM 2931 C CA . GLN A 1 408 ? 18.491 14.099 -2.109 1.00 95.12 408 GLN A CA 1
ATOM 2932 C C . GLN A 1 408 ? 18.050 13.717 -0.697 1.00 95.12 408 GLN A C 1
ATOM 2934 O O . GLN A 1 408 ? 16.960 14.111 -0.300 1.00 95.12 408 GLN A O 1
ATOM 2939 N N . LEU A 1 409 ? 18.903 13.055 0.092 1.00 95.06 409 LEU A N 1
ATOM 2940 C CA . LEU A 1 409 ? 18.533 12.575 1.433 1.00 95.06 409 LEU A CA 1
ATOM 2941 C C . LEU A 1 409 ? 17.925 13.664 2.341 1.00 95.06 40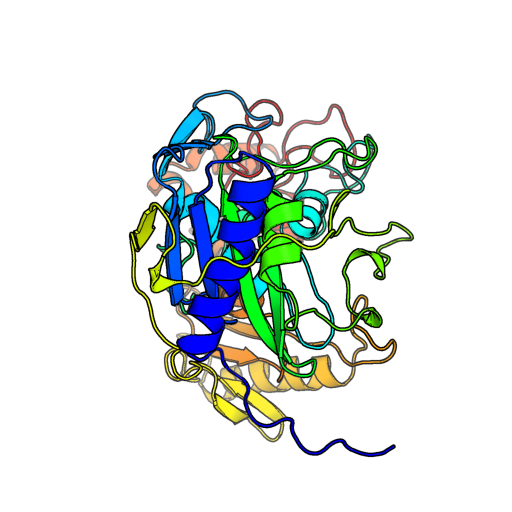9 LEU A C 1
ATOM 2943 O O . LEU A 1 409 ? 16.986 13.400 3.076 1.00 95.06 409 LEU A O 1
ATOM 2947 N N . VAL A 1 410 ? 18.413 14.907 2.257 1.00 95.50 410 VAL A N 1
ATOM 2948 C CA . VAL A 1 410 ? 17.873 16.046 3.029 1.00 95.50 410 VAL A CA 1
ATOM 2949 C C . VAL A 1 410 ? 16.436 16.429 2.645 1.00 95.50 410 VAL A C 1
ATOM 2951 O O . VAL A 1 410 ? 15.702 16.990 3.455 1.00 95.50 410 VAL A O 1
ATOM 2954 N N . ASP A 1 411 ? 16.045 16.166 1.402 1.00 96.00 411 ASP A N 1
ATOM 2955 C CA . ASP A 1 411 ? 14.702 16.418 0.882 1.00 96.00 411 ASP A CA 1
ATOM 2956 C C . ASP A 1 411 ? 13.850 15.138 0.888 1.00 96.00 411 ASP A C 1
ATOM 2958 O O . ASP A 1 411 ? 12.635 15.217 0.711 1.00 96.00 411 ASP A O 1
ATOM 2962 N N . TRP A 1 412 ? 14.477 13.978 1.094 1.00 96.00 412 TRP A N 1
ATOM 2963 C CA . TRP A 1 412 ? 13.833 12.679 1.077 1.00 96.00 412 TRP A CA 1
ATOM 2964 C C . TRP A 1 412 ? 12.881 12.507 2.255 1.00 96.00 412 TRP A C 1
ATOM 2966 O O . TRP A 1 412 ? 13.189 12.839 3.400 1.00 96.00 412 TRP A O 1
ATOM 2976 N N . SER A 1 413 ? 11.731 11.916 1.964 1.00 95.25 413 SER A N 1
ATOM 2977 C CA . SER A 1 413 ? 10.845 11.347 2.965 1.00 95.25 413 SER A CA 1
ATOM 2978 C C . SER A 1 413 ? 9.986 10.251 2.340 1.00 95.25 413 SER A C 1
ATOM 2980 O O . SER A 1 413 ? 9.903 10.153 1.112 1.00 95.25 413 SER A O 1
ATOM 2982 N N . PRO A 1 414 ? 9.250 9.479 3.157 1.00 93.25 414 PRO A N 1
ATOM 2983 C CA . PRO A 1 414 ? 8.163 8.621 2.689 1.00 93.25 414 PRO A CA 1
ATOM 2984 C C . PRO A 1 414 ? 7.112 9.306 1.805 1.00 93.25 414 PRO A C 1
ATOM 2986 O O . PRO A 1 414 ? 6.283 8.611 1.223 1.00 93.25 414 PRO A O 1
ATOM 2989 N N . PHE A 1 415 ? 7.126 10.639 1.740 1.00 93.88 415 PHE A N 1
ATOM 2990 C CA . PHE A 1 415 ? 6.205 11.475 0.981 1.00 93.88 415 PHE A CA 1
ATOM 2991 C C . PHE A 1 415 ? 6.904 12.279 -0.131 1.00 93.88 415 PHE A C 1
ATOM 2993 O O . PHE A 1 415 ? 6.287 13.170 -0.721 1.00 93.88 415 PHE A O 1
ATOM 3000 N N . ASN A 1 416 ? 8.187 11.997 -0.396 1.00 95.25 416 ASN A N 1
ATOM 3001 C CA . ASN A 1 416 ? 9.005 12.650 -1.417 1.00 95.25 416 ASN A CA 1
ATOM 3002 C C . ASN A 1 416 ? 10.238 11.799 -1.793 1.00 95.25 416 ASN A C 1
ATOM 3004 O O . ASN A 1 416 ? 11.353 12.069 -1.335 1.00 95.25 416 ASN A O 1
ATOM 3008 N N . ASP A 1 417 ? 10.060 10.763 -2.609 1.00 93.50 417 ASP A N 1
ATOM 3009 C CA . ASP A 1 417 ? 11.105 9.772 -2.895 1.00 93.50 417 ASP A CA 1
ATOM 3010 C C . ASP A 1 417 ? 11.868 10.011 -4.206 1.00 93.50 417 ASP A C 1
ATOM 3012 O O . ASP A 1 417 ? 13.067 9.738 -4.251 1.00 93.50 417 ASP A O 1
ATOM 3016 N N . GLY A 1 418 ? 11.242 10.598 -5.227 1.00 93.19 418 GLY A N 1
ATOM 3017 C CA . GLY A 1 418 ? 11.916 10.905 -6.484 1.00 93.19 418 GLY A CA 1
ATOM 3018 C C . GLY A 1 418 ? 11.012 10.819 -7.707 1.00 93.19 418 GLY A C 1
ATOM 3019 O O . GLY A 1 418 ? 9.972 11.475 -7.758 1.00 93.19 418 GLY A O 1
ATOM 3020 N N . LEU A 1 419 ? 11.501 10.110 -8.726 1.00 90.81 419 LEU A N 1
ATOM 3021 C CA . LEU A 1 419 ? 10.868 9.917 -10.033 1.00 90.81 419 LEU A CA 1
ATOM 3022 C C . LEU A 1 419 ? 10.018 8.645 -10.098 1.00 90.81 419 LEU A C 1
ATOM 3024 O O . LEU A 1 419 ? 10.569 7.572 -9.765 1.00 90.81 419 LEU A O 1
#